Protein AF-0000000074722809 (afdb_homodimer)

Sequence (544 aa):
MSLKVGLVQIQPASEPPSVGKAQLVQHAADLISKAPQADIYVLPELAPTGYNAHVFNSLDEMSEDERLETAPCRQALSLVARERGAYICYGVPGQSQSGFCIRQVVLDPSGEVIASYDKIHLCDFGDCAETRHFTCGETLCTFDCKGFRVGLLICADIRYTELCRELAVGRGCEILLQPAAFARDVTYATWQSFVECRALENQVYWAAVNYAGPDFGGSMWCPPWVDGKHKITSRIGMEETVVVHEATKDELRSVKSSFQFMRCRKERGEYKMSLKVGLVQIQPASEPPSVGKAQLVQHAADLISKAPQADIYVLPELAPTGYNAHVFNSLDEMSEDERLETAPCRQALSLVARERGAYICYGVPGQSQSGFCIRQVVLDPSGEVIASYDKIHLCDFGDCAETRHFTCGETLCTFDCKGFRVGLLICADIRYTELCRELAVGRGCEILLQPAAFARDVTYATWQSFVECRALENQVYWAAVNYAGPDFGGSMWCPPWVDGKHKITSRIGMEETVVVHEATKDELRSVKSSFQFMRCRKERGEYK

Radius of gyration: 25.12 Å; Cα contacts (8 Å, |Δi|>4): 1347; chains: 2; bounding box: 46×77×52 Å

InterPro domains:
  IPR003010 Carbon-nitrogen hydrolase [PF00795] (4-226)
  IPR003010 Carbon-nitrogen hydrolase [PS50263] (3-249)
  IPR036526 Carbon-nitrogen hydrolase superfamily [G3DSA:3.60.110.10] (1-270)
  IPR036526 Carbon-nitrogen hydrolase superfamily [SSF56317] (3-263)

Nearest PDB structures (foldseek):
  5h8j-assembly2_I  TM=8.468E-01  e=2.882E-19  Medicago truncatula
  5kha-assembly1_A  TM=8.312E-01  e=1.422E-16  Acinetobacter baumannii
  5kha-assembly1_B  TM=8.285E-01  e=3.508E-16  Acinetobacter baumannii
  7sly-assembly1_A  TM=7.955E-01  e=2.235E-14  Homo sapiens
  4f4h-assembly1_A  TM=7.574E-01  e=6.221E-14  Burkholderia thailandensis E264

Structure (mmCIF, N/CA/C/O backbone):
data_AF-0000000074722809-model_v1
#
loop_
_entity.id
_entity.type
_entity.pdbx_description
1 polymer 'CN hydrolase domain-containing protein'
#
loop_
_atom_site.group_PDB
_atom_site.id
_atom_site.type_symbol
_atom_site.label_atom_id
_atom_site.label_alt_id
_atom_site.label_comp_id
_atom_site.label_asym_id
_atom_site.label_entity_id
_atom_site.label_seq_id
_atom_site.pdbx_PDB_ins_code
_atom_site.Cartn_x
_atom_site.Cartn_y
_atom_site.Cartn_z
_atom_site.occupancy
_atom_site.B_iso_or_equiv
_atom_site.auth_seq_id
_atom_site.auth_comp_id
_atom_site.auth_asym_id
_atom_site.auth_atom_id
_atom_site.pdbx_PDB_model_num
ATOM 1 N N . MET A 1 1 ? 24.547 -10.656 -10.586 1 91 1 MET A N 1
ATOM 2 C CA . MET A 1 1 ? 23.609 -11.781 -10.562 1 91 1 MET A CA 1
ATOM 3 C C . MET A 1 1 ? 22.203 -11.328 -10.938 1 91 1 MET A C 1
ATOM 5 O O . MET A 1 1 ? 21.719 -10.305 -10.438 1 91 1 MET A O 1
ATOM 9 N N . SER A 1 2 ? 21.641 -11.984 -11.883 1 97.06 2 SER A N 1
ATOM 10 C CA . SER A 1 2 ? 20.344 -11.602 -12.398 1 97.06 2 SER A CA 1
ATOM 11 C C . SER A 1 2 ? 19.422 -12.805 -12.523 1 97.06 2 SER A C 1
ATOM 13 O O . SER A 1 2 ? 19.875 -13.953 -12.539 1 97.06 2 SER A O 1
ATOM 15 N N . LEU A 1 3 ? 18.203 -12.594 -12.414 1 98.75 3 LEU A N 1
ATOM 16 C CA . LEU A 1 3 ? 17.156 -13.594 -12.578 1 98.75 3 LEU A CA 1
ATOM 17 C C . LEU A 1 3 ? 16.094 -13.117 -13.562 1 98.75 3 LEU A C 1
ATOM 19 O O . LEU A 1 3 ? 15.531 -12.023 -13.406 1 98.75 3 LEU A O 1
ATOM 23 N N . LYS A 1 4 ? 15.898 -13.922 -14.609 1 98.88 4 LYS A N 1
ATOM 24 C CA . LYS A 1 4 ? 14.836 -13.625 -15.57 1 98.88 4 LYS A CA 1
ATOM 25 C C . LYS A 1 4 ? 13.531 -14.305 -15.172 1 98.88 4 LYS A C 1
ATOM 27 O O . LYS A 1 4 ? 13.477 -15.531 -15.039 1 98.88 4 LYS A O 1
ATOM 32 N N . VAL A 1 5 ? 12.492 -13.492 -14.961 1 98.94 5 VAL A N 1
ATOM 33 C CA . VAL A 1 5 ? 11.195 -13.992 -14.523 1 98.94 5 VAL A CA 1
ATOM 34 C C . VAL A 1 5 ? 10.18 -13.852 -15.656 1 98.94 5 VAL A C 1
ATOM 36 O O . VAL A 1 5 ? 9.93 -12.75 -16.141 1 98.94 5 VAL A O 1
ATOM 39 N N . GLY A 1 6 ? 9.625 -14.969 -16.094 1 98.94 6 GLY A N 1
ATOM 40 C CA . GLY A 1 6 ? 8.578 -14.961 -17.094 1 98.94 6 GLY A CA 1
ATOM 41 C C . GLY A 1 6 ? 7.18 -14.953 -16.516 1 98.94 6 GLY A C 1
ATOM 42 O O . GLY A 1 6 ? 6.777 -15.906 -15.836 1 98.94 6 GLY A O 1
ATOM 43 N N . LEU A 1 7 ? 6.461 -13.875 -16.75 1 98.94 7 LEU A N 1
ATOM 44 C CA . LEU A 1 7 ? 5.051 -13.797 -16.391 1 98.94 7 LEU A CA 1
ATOM 45 C C . LEU A 1 7 ? 4.184 -14.461 -17.453 1 98.94 7 LEU A C 1
ATOM 47 O O . LEU A 1 7 ? 4.074 -13.953 -18.578 1 98.94 7 LEU A O 1
ATOM 51 N N . VAL A 1 8 ? 3.592 -15.602 -17.078 1 98.88 8 VAL A N 1
ATOM 52 C CA . VAL A 1 8 ? 2.756 -16.344 -18.031 1 98.88 8 VAL A CA 1
ATOM 53 C C . VAL A 1 8 ? 1.301 -15.906 -17.875 1 98.88 8 VAL A C 1
ATOM 55 O O . VAL A 1 8 ? 0.565 -16.438 -17.047 1 98.88 8 VAL A O 1
ATOM 58 N N . GLN A 1 9 ? 0.895 -14.953 -18.641 1 98.75 9 GLN A N 1
ATOM 59 C CA . GLN A 1 9 ? -0.509 -14.555 -18.688 1 98.75 9 GLN A CA 1
ATOM 60 C C . GLN A 1 9 ? -1.303 -15.445 -19.641 1 98.75 9 GLN A C 1
ATOM 62 O O . GLN A 1 9 ? -1.385 -15.164 -20.844 1 98.75 9 GLN A O 1
ATOM 67 N N . ILE A 1 10 ? -1.894 -16.484 -19.125 1 97.56 10 ILE A N 1
ATOM 68 C CA . ILE A 1 10 ? -2.512 -17.531 -19.922 1 97.56 10 ILE A CA 1
ATOM 69 C C . ILE A 1 10 ? -4.027 -17.344 -19.953 1 97.56 10 ILE A C 1
ATOM 71 O O . ILE A 1 10 ? -4.617 -16.891 -18.969 1 97.56 10 ILE A O 1
ATOM 75 N N . GLN A 1 11 ? -4.645 -17.703 -21 1 94.62 11 GLN A N 1
ATOM 76 C CA . GLN A 1 11 ? -6.102 -17.656 -21.109 1 94.62 11 GLN A CA 1
ATOM 77 C C . GLN A 1 11 ? -6.754 -18.641 -20.141 1 94.62 11 GLN A C 1
ATOM 79 O O . GLN A 1 11 ? -6.312 -19.797 -20.031 1 94.62 11 GLN A O 1
ATOM 84 N N . PRO A 1 12 ? -7.766 -18.109 -19.438 1 88.75 12 PRO A N 1
ATOM 85 C CA . PRO A 1 12 ? -8.492 -19.062 -18.594 1 88.75 12 PRO A CA 1
ATOM 86 C C . PRO A 1 12 ? -9.195 -20.141 -19.422 1 88.75 12 PRO A C 1
ATOM 88 O O . PRO A 1 12 ? -9.594 -19.891 -20.562 1 88.75 12 PRO A O 1
ATOM 91 N N . ALA A 1 13 ? -9.266 -21.203 -18.797 1 77.31 13 ALA A N 1
ATOM 92 C CA . ALA A 1 13 ? -10.008 -22.281 -19.469 1 77.31 13 ALA A CA 1
ATOM 93 C C . ALA A 1 13 ? -11.469 -21.891 -19.672 1 77.31 13 ALA A C 1
ATOM 95 O O . ALA A 1 13 ? -12.039 -21.141 -18.859 1 77.31 13 ALA A O 1
ATOM 96 N N . SER A 1 14 ? -12.016 -22.297 -20.797 1 69.19 14 SER A N 1
ATOM 97 C CA . SER A 1 14 ? -13.422 -22.047 -21.078 1 69.19 14 SER A CA 1
ATOM 98 C C . SER A 1 14 ? -14.328 -22.719 -20.062 1 69.19 14 SER A C 1
ATOM 100 O O . SER A 1 14 ? -13.945 -23.719 -19.453 1 69.19 14 SER A O 1
ATOM 102 N N . GLU A 1 15 ? -15.352 -22.062 -19.562 1 64.12 15 GLU A N 1
ATOM 103 C CA . GLU A 1 15 ? -16.391 -22.641 -18.703 1 64.12 15 GLU A CA 1
ATOM 104 C C . GLU A 1 15 ? -17.594 -23.078 -19.516 1 64.12 15 GLU A C 1
ATOM 106 O O . GLU A 1 15 ? -18.297 -22.25 -20.094 1 64.12 15 GLU A O 1
ATOM 111 N N . PRO A 1 16 ? -18 -24.391 -19.312 1 58.5 16 PRO A N 1
ATOM 112 C CA . PRO A 1 16 ? -17.312 -25.516 -18.672 1 58.5 16 PRO A CA 1
ATOM 113 C C . PRO A 1 16 ? -16.062 -25.953 -19.438 1 58.5 16 PRO A C 1
ATOM 115 O O . PRO A 1 16 ? -15.984 -25.766 -20.656 1 58.5 16 PRO A O 1
ATOM 118 N N . PRO A 1 17 ? -15.078 -26.438 -18.641 1 59.75 17 PRO A N 1
ATOM 119 C CA . PRO A 1 17 ? -13.953 -26.922 -19.438 1 59.75 17 PRO A CA 1
ATOM 120 C C . PRO A 1 17 ? -14.344 -28.031 -20.406 1 59.75 17 PRO A C 1
ATOM 122 O O . PRO A 1 17 ? -15.086 -28.938 -20.031 1 59.75 17 PRO A O 1
ATOM 125 N N . SER A 1 18 ? -14.438 -27.719 -21.625 1 58.78 18 SER A N 1
A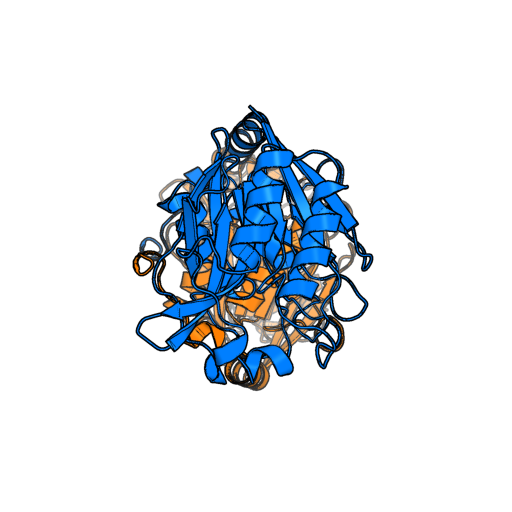TOM 126 C CA . SER A 1 18 ? -14.75 -28.75 -22.594 1 58.78 18 SER A CA 1
ATOM 127 C C . SER A 1 18 ? -13.672 -29.828 -22.625 1 58.78 18 SER A C 1
ATOM 129 O O . SER A 1 18 ? -13.828 -30.859 -23.297 1 58.78 18 SER A O 1
ATOM 131 N N . VAL A 1 19 ? -12.656 -29.578 -21.781 1 62.66 19 VAL A N 1
ATOM 132 C CA . VAL A 1 19 ? -11.523 -30.484 -21.859 1 62.66 19 VAL A CA 1
ATOM 133 C C . VAL A 1 19 ? -11.062 -30.859 -20.453 1 62.66 19 VAL A C 1
ATOM 135 O O . VAL A 1 19 ? -11.352 -30.156 -19.5 1 62.66 19 VAL A O 1
ATOM 138 N N . GLY A 1 20 ? -10.594 -32.094 -20.344 1 68.69 20 GLY A N 1
ATOM 139 C CA . GLY A 1 20 ? -10.055 -32.562 -19.094 1 68.69 20 GLY A CA 1
ATOM 140 C C . GLY A 1 20 ? -8.742 -31.922 -18.703 1 68.69 20 GLY A C 1
ATOM 141 O O . GLY A 1 20 ? -8.219 -31.094 -19.438 1 68.69 20 GLY A O 1
ATOM 142 N N . LYS A 1 21 ? -8.242 -32.125 -17.453 1 76.94 21 LYS A N 1
ATOM 143 C CA . LYS A 1 21 ?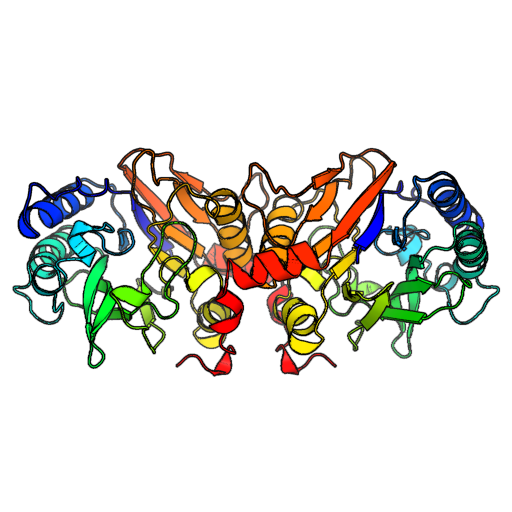 -7.02 -31.609 -16.859 1 76.94 21 LYS A CA 1
ATOM 144 C C . LYS A 1 21 ? -5.832 -31.766 -17.812 1 76.94 21 LYS A C 1
ATOM 146 O O . LYS A 1 21 ? -4.996 -30.875 -17.922 1 76.94 21 LYS A O 1
ATOM 151 N N . ALA A 1 22 ? -5.871 -32.812 -18.562 1 77.81 22 ALA A N 1
ATOM 152 C CA . ALA A 1 22 ? -4.742 -33.125 -19.438 1 77.81 22 ALA A CA 1
ATOM 153 C C . ALA A 1 22 ? -4.641 -32.125 -20.578 1 77.81 22 ALA A C 1
ATOM 155 O O . ALA A 1 22 ? -3.541 -31.703 -20.969 1 77.81 22 ALA A O 1
ATOM 156 N N . GLN A 1 23 ? -5.73 -31.719 -21.062 1 79.19 23 GLN A N 1
ATOM 157 C CA . GLN A 1 23 ? -5.723 -30.75 -22.156 1 79.19 23 GLN A CA 1
ATOM 158 C C . GLN A 1 23 ? -5.398 -29.344 -21.641 1 79.19 23 GLN A C 1
ATOM 160 O O . GLN A 1 23 ? -4.723 -28.578 -22.328 1 79.19 23 GLN A O 1
ATOM 165 N N . LEU A 1 24 ? -5.867 -29.109 -20.5 1 81.88 24 LEU A N 1
ATOM 166 C CA . LEU A 1 24 ? -5.613 -27.797 -19.938 1 81.88 24 LEU A CA 1
ATOM 167 C C . LEU A 1 24 ? -4.117 -27.578 -19.703 1 81.88 24 LEU A C 1
ATOM 169 O O . LEU A 1 24 ? -3.586 -26.516 -20 1 81.88 24 LEU A O 1
ATOM 173 N N . VAL A 1 25 ? -3.486 -28.594 -19.281 1 92.12 25 VAL A N 1
ATOM 174 C CA . VAL A 1 25 ? -2.072 -28.469 -18.953 1 92.12 25 VAL A CA 1
ATOM 175 C C . VAL A 1 25 ? -1.244 -28.391 -20.234 1 92.12 25 VAL A C 1
ATOM 177 O O . VAL A 1 25 ? -0.184 -27.75 -20.25 1 92.12 25 VAL A O 1
ATOM 180 N N . GLN A 1 26 ? -1.736 -28.984 -21.297 1 92.81 26 GLN A N 1
ATOM 181 C CA . GLN A 1 26 ? -0.985 -28.969 -22.547 1 92.81 26 GLN A CA 1
ATOM 182 C C . GLN A 1 26 ? -0.869 -27.562 -23.109 1 92.81 26 GLN A C 1
ATOM 184 O O . GLN A 1 26 ? 0.163 -27.203 -23.672 1 92.81 26 GLN A O 1
ATOM 189 N N . HIS A 1 27 ? -1.914 -26.859 -22.969 1 92.94 27 HIS A N 1
ATOM 190 C CA . HIS A 1 27 ? -1.878 -25.469 -23.422 1 92.94 27 HIS A CA 1
ATOM 191 C C . HIS A 1 27 ? -0.799 -24.688 -22.703 1 92.94 27 HIS A C 1
ATOM 193 O O . HIS A 1 27 ? -0.027 -23.953 -23.328 1 92.94 27 HIS A O 1
ATOM 199 N N . ALA A 1 28 ? -0.738 -24.812 -21.391 1 96.06 28 ALA A N 1
ATOM 200 C CA . ALA A 1 28 ? 0.279 -24.141 -20.578 1 96.06 28 ALA A CA 1
ATOM 201 C C . ALA A 1 28 ? 1.681 -24.594 -20.984 1 96.06 28 ALA A C 1
ATOM 203 O O . ALA A 1 28 ? 2.592 -23.766 -21.125 1 96.06 28 ALA A O 1
ATOM 204 N N . ALA A 1 29 ? 1.808 -25.859 -21.141 1 97.44 29 ALA A N 1
ATOM 205 C CA . ALA A 1 29 ? 3.094 -26.438 -21.547 1 97.44 29 ALA A CA 1
ATOM 206 C C . ALA A 1 29 ? 3.564 -25.844 -22.875 1 97.44 29 ALA A C 1
ATOM 208 O O . ALA A 1 29 ? 4.723 -25.438 -23 1 97.44 29 ALA A O 1
ATOM 209 N N . ASP A 1 30 ? 2.66 -25.781 -23.812 1 96.5 30 ASP A N 1
ATOM 210 C CA . ASP A 1 30 ? 2.984 -25.25 -25.141 1 96.5 30 ASP A CA 1
ATOM 211 C C . ASP A 1 30 ? 3.379 -23.766 -25.062 1 96.5 30 ASP A C 1
ATOM 213 O O . ASP A 1 30 ? 4.332 -23.344 -25.719 1 96.5 30 ASP A O 1
ATOM 217 N N . LEU A 1 31 ? 2.648 -23.047 -24.297 1 96.69 31 LEU A N 1
ATOM 218 C CA . LEU A 1 31 ? 2.906 -21.625 -24.156 1 96.69 31 LEU A CA 1
ATOM 219 C C . LEU A 1 31 ? 4.297 -21.375 -23.578 1 96.69 31 LEU A C 1
ATOM 221 O O . LEU A 1 31 ? 5.027 -20.516 -24.062 1 96.69 31 LEU A O 1
ATOM 225 N N . ILE A 1 32 ? 4.68 -22.109 -22.547 1 98.56 32 ILE A N 1
ATOM 226 C CA . ILE A 1 32 ? 5.977 -21.922 -21.906 1 98.56 32 ILE A CA 1
ATOM 227 C C . ILE A 1 32 ? 7.09 -22.406 -22.844 1 98.56 32 ILE A C 1
ATOM 229 O O . ILE A 1 32 ? 8.141 -21.766 -22.922 1 98.56 32 ILE A O 1
ATOM 233 N N . SER A 1 33 ? 6.84 -23.5 -23.5 1 98.44 33 SER A N 1
ATOM 234 C CA . SER A 1 33 ? 7.844 -24.062 -24.406 1 98.44 33 SER A CA 1
ATOM 235 C C . SER A 1 33 ? 8.219 -23.078 -25.5 1 98.44 33 SER A C 1
ATOM 237 O O . SER A 1 33 ? 9.359 -23.078 -25.969 1 98.44 33 SER A O 1
ATOM 239 N N . LYS A 1 34 ? 7.305 -22.219 -25.906 1 97.94 34 LYS A N 1
ATOM 240 C CA . LYS A 1 34 ? 7.527 -21.297 -27.016 1 97.94 34 LYS A CA 1
ATOM 241 C C . LYS A 1 34 ? 7.879 -19.891 -26.516 1 97.94 34 LYS A C 1
ATOM 243 O O . LYS A 1 34 ? 8.141 -18.984 -27.312 1 97.94 34 LYS A O 1
ATOM 248 N N . ALA A 1 35 ? 7.848 -19.734 -25.234 1 98.56 35 ALA A N 1
ATOM 249 C CA . ALA A 1 35 ? 8.047 -18.422 -24.641 1 98.56 35 ALA A CA 1
ATOM 250 C C . ALA A 1 35 ? 9.508 -18 -24.719 1 98.56 35 ALA A C 1
ATOM 252 O O . ALA A 1 35 ? 10.398 -18.828 -24.938 1 98.56 35 ALA A O 1
ATOM 253 N N . PRO A 1 36 ? 9.781 -16.625 -24.641 1 98.62 36 PRO A N 1
ATOM 254 C CA . PRO A 1 36 ? 11.172 -16.203 -24.453 1 98.62 36 PRO A CA 1
ATOM 255 C C . PRO A 1 36 ? 11.836 -16.859 -23.25 1 98.62 36 PRO A C 1
ATOM 257 O O . PRO A 1 36 ? 11.164 -17.172 -22.266 1 98.62 36 PRO A O 1
ATOM 260 N N . GLN A 1 37 ? 13.094 -17.078 -23.328 1 98.62 37 GLN A N 1
ATOM 261 C CA . GLN A 1 37 ? 13.82 -17.781 -22.281 1 98.62 37 GLN A CA 1
ATOM 262 C C . GLN A 1 37 ? 13.758 -17.031 -20.953 1 98.62 37 GLN A C 1
ATOM 264 O O . GLN A 1 37 ? 13.969 -15.812 -20.922 1 98.62 37 GLN A O 1
ATOM 269 N N . ALA A 1 38 ? 13.492 -17.688 -19.906 1 98.81 38 ALA A N 1
ATOM 270 C CA . ALA A 1 38 ? 13.484 -17.188 -18.531 1 98.81 38 ALA A CA 1
ATOM 271 C C . ALA A 1 38 ? 14.055 -18.219 -17.578 1 98.81 38 ALA A C 1
ATOM 273 O O . ALA A 1 38 ? 14.258 -19.375 -17.938 1 98.81 38 ALA A O 1
ATOM 274 N N . ASP A 1 39 ? 14.406 -17.734 -16.422 1 98.88 39 ASP A N 1
ATOM 275 C CA . ASP A 1 39 ? 14.891 -18.641 -15.391 1 98.88 39 ASP A CA 1
ATOM 276 C C . ASP A 1 39 ? 13.734 -19.281 -14.625 1 98.88 39 ASP A C 1
ATOM 278 O O . ASP A 1 39 ? 13.859 -20.391 -14.109 1 98.88 39 ASP A O 1
ATOM 282 N N . ILE A 1 40 ? 12.648 -18.594 -14.547 1 98.94 40 ILE A N 1
ATOM 283 C CA . ILE A 1 40 ? 11.438 -19.109 -13.914 1 98.94 40 ILE A CA 1
ATOM 284 C C . ILE A 1 40 ? 10.211 -18.578 -14.648 1 98.94 40 ILE A C 1
ATOM 286 O O . ILE A 1 40 ? 10.164 -17.406 -15.039 1 98.94 40 ILE A O 1
ATOM 290 N N . TYR A 1 41 ? 9.258 -19.453 -14.914 1 98.94 41 TYR A N 1
ATOM 291 C CA . TYR A 1 41 ? 7.949 -19.094 -15.445 1 98.94 41 TYR A CA 1
ATOM 292 C C . TYR A 1 41 ? 6.875 -19.203 -14.375 1 98.94 41 TYR A C 1
ATOM 294 O O . TYR A 1 41 ? 6.797 -20.219 -13.672 1 98.94 41 TYR A O 1
ATOM 302 N N . VAL A 1 42 ? 6.082 -18.188 -14.227 1 98.94 42 VAL A N 1
ATOM 303 C CA . VAL A 1 42 ? 5.066 -18.141 -13.18 1 98.94 42 VAL A CA 1
ATOM 304 C C . VAL A 1 42 ? 3.676 -18.094 -13.805 1 98.94 42 VAL A C 1
ATOM 306 O O . VAL A 1 42 ? 3.381 -17.234 -14.625 1 98.94 42 VAL A O 1
ATOM 309 N N . LEU A 1 43 ? 2.871 -19.047 -13.469 1 98.88 43 LEU A N 1
ATOM 310 C CA . LEU A 1 43 ? 1.489 -19.109 -13.938 1 98.88 43 LEU A CA 1
ATOM 311 C C . LEU A 1 43 ? 0.539 -18.531 -12.898 1 98.88 43 LEU A C 1
ATOM 313 O O . LEU A 1 43 ? 0.889 -18.422 -11.719 1 98.88 43 LEU A O 1
ATOM 317 N N . PRO A 1 44 ? -0.687 -18.172 -13.312 1 98.69 44 PRO A N 1
ATOM 318 C CA . PRO A 1 44 ? -1.68 -17.594 -12.398 1 98.69 44 PRO A CA 1
ATOM 319 C C . PRO A 1 44 ? -2.188 -18.609 -11.367 1 98.69 44 PRO A C 1
ATOM 321 O O . PRO A 1 44 ? -1.827 -19.781 -11.422 1 98.69 44 PRO A O 1
ATOM 324 N N . GLU A 1 45 ? -2.98 -18.078 -10.43 1 98.44 45 GLU A N 1
ATOM 325 C CA . GLU A 1 45 ? -3.674 -18.875 -9.422 1 98.44 45 GLU A CA 1
ATOM 326 C C . GLU A 1 45 ? -4.488 -20 -10.062 1 98.44 45 GLU A C 1
ATOM 328 O O . GLU A 1 45 ? -5.309 -19.75 -10.945 1 98.44 45 GLU A O 1
ATOM 333 N N . LEU A 1 46 ? -4.191 -21.203 -9.68 1 97 46 LEU A N 1
ATOM 334 C CA . LEU A 1 46 ? -4.875 -22.422 -10.117 1 97 46 LEU A CA 1
ATOM 335 C C . LEU A 1 46 ? -4.688 -22.641 -11.617 1 97 46 LEU A C 1
ATOM 337 O O . LEU A 1 46 ? -5.457 -23.375 -12.242 1 97 46 LEU A O 1
ATOM 341 N N . ALA A 1 47 ? -3.789 -22 -12.211 1 96.06 47 ALA A N 1
ATOM 342 C CA . ALA A 1 47 ? -3.391 -22.328 -13.578 1 96.06 47 ALA A CA 1
ATOM 343 C C . ALA A 1 47 ? -2.334 -23.422 -13.594 1 96.06 47 ALA A C 1
ATOM 345 O O . ALA A 1 47 ? -1.324 -23.328 -12.891 1 96.06 47 ALA A O 1
ATOM 346 N N . PRO A 1 48 ? -2.602 -24.531 -14.367 1 93 48 PRO A N 1
ATOM 347 C CA . PRO A 1 48 ? -3.375 -24.562 -15.609 1 93 48 PRO A CA 1
ATOM 348 C C . PRO A 1 48 ? -4.789 -25.094 -15.422 1 93 48 PRO A C 1
ATOM 350 O O . PRO A 1 48 ? -5.566 -25.156 -16.375 1 93 48 PRO A O 1
ATOM 353 N N . THR A 1 49 ? -5.207 -25.484 -14.242 1 89.19 49 THR A N 1
ATOM 354 C CA . THR A 1 49 ? -6.52 -26.094 -14.062 1 89.19 49 THR A CA 1
ATOM 355 C C . THR A 1 49 ? -7.629 -25.062 -14.297 1 89.19 49 THR A C 1
ATOM 357 O O . THR A 1 49 ? -8.609 -25.359 -14.977 1 89.19 49 THR A O 1
ATOM 360 N N . GLY A 1 50 ? -7.383 -23.891 -13.727 1 90.62 50 GLY A N 1
ATOM 361 C CA . GLY A 1 50 ? -8.352 -22.828 -13.961 1 90.62 50 GLY A CA 1
ATOM 362 C C . GLY A 1 50 ? -9.047 -22.359 -12.688 1 90.62 50 GLY A C 1
ATOM 363 O O . GLY A 1 50 ? -9.281 -23.156 -11.781 1 90.62 50 GLY A O 1
ATOM 364 N N . TYR A 1 51 ? -9.492 -21.172 -12.672 1 91.94 51 TYR A N 1
ATOM 365 C CA . TYR A 1 51 ? -10.242 -20.547 -11.594 1 91.94 51 TYR A CA 1
ATOM 366 C C . TYR A 1 51 ? -11.68 -20.25 -12.016 1 91.94 51 TYR A C 1
ATOM 368 O O . TYR A 1 51 ? -11.992 -19.141 -12.453 1 91.94 51 TYR A O 1
ATOM 376 N N . ASN A 1 52 ? -12.484 -21.203 -11.805 1 88.5 52 ASN A N 1
ATOM 377 C CA . ASN A 1 52 ? -13.883 -21.062 -12.211 1 88.5 52 ASN A CA 1
ATOM 378 C C . ASN A 1 52 ? -14.789 -22.031 -11.461 1 88.5 52 ASN A C 1
ATOM 380 O O . ASN A 1 52 ? -14.305 -22.891 -10.727 1 88.5 52 ASN A O 1
ATOM 384 N N . ALA A 1 53 ? -16.062 -21.844 -11.711 1 87.62 53 ALA A N 1
ATOM 385 C CA . ALA A 1 53 ? -17.078 -22.594 -10.969 1 87.62 53 ALA A CA 1
ATOM 386 C C . ALA A 1 53 ? -16.938 -24.094 -11.227 1 87.62 53 ALA A C 1
ATOM 388 O O . ALA A 1 53 ? -17.172 -24.906 -10.328 1 87.62 53 ALA A O 1
ATOM 389 N N . HIS A 1 54 ? -16.641 -24.422 -12.453 1 86.62 54 HIS A N 1
ATOM 390 C CA . HIS A 1 54 ? -16.5 -25.828 -12.781 1 86.62 54 HIS A CA 1
ATOM 391 C C . HIS A 1 54 ? -15.406 -26.484 -11.953 1 86.62 54 HIS A C 1
ATOM 393 O O . HIS A 1 54 ? -15.617 -27.562 -11.375 1 86.62 54 HIS A O 1
ATOM 399 N N . VAL A 1 55 ? -14.258 -25.875 -11.914 1 89.56 55 VAL A N 1
ATOM 400 C CA . VAL A 1 55 ? -13.141 -26.406 -11.148 1 89.56 55 VAL A CA 1
ATOM 401 C C . VAL A 1 55 ? -13.516 -26.469 -9.664 1 89.56 55 VAL A C 1
ATOM 403 O O . VAL A 1 55 ? -13.297 -27.5 -9.016 1 89.56 55 VAL A O 1
ATOM 406 N N . PHE A 1 56 ? -14.164 -25.469 -9.141 1 92.06 56 PHE A N 1
ATOM 407 C CA . PHE A 1 56 ? -14.523 -25.406 -7.727 1 92.06 56 PHE A CA 1
ATOM 408 C C . PHE A 1 56 ? -15.523 -26.5 -7.371 1 92.06 56 PHE A C 1
ATOM 410 O O . PHE A 1 56 ? -15.492 -27.031 -6.266 1 92.06 56 PHE A O 1
ATOM 417 N N . ASN A 1 57 ? -16.359 -26.781 -8.336 1 91.5 57 ASN A N 1
ATOM 418 C CA . ASN A 1 57 ? -17.406 -27.766 -8.078 1 91.5 57 ASN A CA 1
ATOM 419 C C . ASN A 1 57 ? -16.906 -29.188 -8.344 1 91.5 57 ASN A C 1
ATOM 421 O O . ASN A 1 57 ? -17.609 -30.156 -8.055 1 91.5 57 ASN A O 1
ATOM 425 N N . SER A 1 58 ? -15.727 -29.359 -8.875 1 91.56 58 SER A N 1
ATOM 426 C CA . SER A 1 58 ? -15.211 -30.672 -9.234 1 91.56 58 SER A CA 1
ATOM 427 C C . SER A 1 58 ? -13.812 -30.891 -8.656 1 91.56 58 SER A C 1
ATOM 429 O O . SER A 1 58 ? -12.922 -31.391 -9.352 1 91.56 58 SER A O 1
ATOM 431 N N . LEU A 1 59 ? -13.617 -30.547 -7.504 1 93.94 59 LEU A N 1
ATOM 432 C CA . LEU A 1 59 ? -12.297 -30.547 -6.891 1 93.94 59 LEU A CA 1
ATOM 433 C C . LEU A 1 59 ? -11.773 -31.969 -6.738 1 93.94 59 LEU A C 1
ATOM 435 O O . LEU A 1 59 ? -10.562 -32.188 -6.824 1 93.94 59 LEU A O 1
ATOM 439 N N . ASP A 1 60 ? -12.656 -32.906 -6.543 1 92.31 60 ASP A N 1
ATOM 440 C CA . ASP A 1 60 ? -12.242 -34.312 -6.453 1 92.31 60 ASP A CA 1
ATOM 441 C C . ASP A 1 60 ? -11.508 -34.75 -7.723 1 92.31 60 ASP A C 1
ATOM 443 O O . ASP A 1 60 ? -10.539 -35.5 -7.656 1 92.31 60 ASP A O 1
ATOM 447 N N . GLU A 1 61 ? -11.969 -34.219 -8.797 1 89.69 61 GLU A N 1
ATOM 448 C CA . GLU A 1 61 ? -11.391 -34.562 -10.094 1 89.69 61 GLU A CA 1
ATOM 449 C C . GLU A 1 61 ? -10.227 -33.656 -10.453 1 89.69 61 GLU A C 1
ATOM 451 O O . GLU A 1 61 ? -9.281 -34.062 -11.117 1 89.69 61 GLU A O 1
ATOM 456 N N . MET A 1 62 ? -10.32 -32.406 -10.023 1 91.12 62 MET A N 1
ATOM 457 C CA . MET A 1 62 ? -9.414 -31.406 -10.531 1 91.12 62 MET A CA 1
ATOM 458 C C . MET A 1 62 ? -8.203 -31.25 -9.625 1 91.12 62 MET A C 1
ATOM 460 O O . MET A 1 62 ? -7.188 -30.672 -10.023 1 91.12 62 MET A O 1
ATOM 464 N N . SER A 1 63 ? -8.297 -31.75 -8.414 1 94.12 63 SER A N 1
ATOM 465 C CA . SER A 1 63 ? -7.164 -31.656 -7.5 1 94.12 63 SER A CA 1
ATOM 466 C C . SER A 1 63 ? -6.016 -32.562 -7.949 1 94.12 63 SER A C 1
ATOM 468 O O . SER A 1 63 ? -6.219 -33.5 -8.711 1 94.12 63 SER A O 1
ATOM 470 N N . GLU A 1 64 ? -4.867 -32.125 -7.527 1 92.88 64 GLU A N 1
ATOM 471 C CA . GLU A 1 64 ? -3.674 -32.875 -7.883 1 92.88 64 GLU A CA 1
ATOM 472 C C . GLU A 1 64 ? -2.725 -33 -6.695 1 92.88 64 GLU A C 1
ATOM 474 O O . GLU A 1 64 ? -2.572 -32.062 -5.914 1 92.88 64 GLU A O 1
ATOM 479 N N . ASP A 1 65 ? -2.113 -34.188 -6.562 1 93.56 65 ASP A N 1
ATOM 480 C CA . ASP A 1 65 ? -0.992 -34.406 -5.652 1 93.56 65 ASP A CA 1
ATOM 481 C C . ASP A 1 65 ? 0.341 -34.25 -6.387 1 93.56 65 ASP A C 1
ATOM 483 O O . ASP A 1 65 ? 0.812 -35.219 -7.016 1 93.56 65 ASP A O 1
ATOM 487 N N . GLU A 1 66 ? 0.983 -33.125 -6.246 1 90.5 66 GLU A N 1
ATOM 488 C CA . GLU A 1 66 ? 2.188 -32.781 -6.992 1 90.5 66 GLU A CA 1
ATOM 489 C C . GLU A 1 66 ? 3.342 -33.719 -6.648 1 90.5 66 GLU A C 1
ATOM 491 O O . GLU A 1 66 ? 4.348 -33.75 -7.359 1 90.5 66 GLU A O 1
ATOM 496 N N . ARG A 1 67 ? 3.248 -34.531 -5.555 1 91.94 67 ARG A N 1
ATOM 497 C CA . ARG A 1 67 ? 4.277 -35.5 -5.18 1 91.94 67 ARG A CA 1
ATOM 498 C C . ARG A 1 67 ? 4.281 -36.688 -6.125 1 91.94 67 ARG A C 1
ATOM 500 O O . ARG A 1 67 ? 5.27 -37.438 -6.211 1 91.94 67 ARG A O 1
ATOM 507 N N . LEU A 1 68 ? 3.115 -36.844 -6.746 1 92.69 68 LEU A N 1
ATOM 508 C CA . LEU A 1 68 ? 2.998 -37.906 -7.727 1 92.69 68 LEU A CA 1
ATOM 509 C C . LEU A 1 68 ? 3.502 -37.438 -9.094 1 92.69 68 LEU A C 1
ATOM 511 O O . LEU A 1 68 ? 2.885 -36.594 -9.734 1 92.69 68 LEU A O 1
ATOM 515 N N . GLU A 1 69 ? 4.477 -38.062 -9.562 1 92.75 69 GLU A N 1
ATOM 516 C CA . GLU A 1 69 ? 5.121 -37.656 -10.812 1 92.75 69 GLU A CA 1
ATOM 517 C C . GLU A 1 69 ? 4.184 -37.875 -12 1 92.75 69 GLU A C 1
ATOM 519 O O . GLU A 1 69 ? 4.34 -37.219 -13.031 1 92.75 69 GLU A O 1
ATOM 524 N N . THR A 1 70 ? 3.213 -38.719 -11.758 1 91 70 THR A N 1
ATOM 525 C CA . THR A 1 70 ? 2.305 -39.062 -12.852 1 91 70 THR A CA 1
ATOM 526 C C . THR A 1 70 ? 1.115 -38.094 -12.875 1 91 70 THR A C 1
ATOM 528 O O . THR A 1 70 ? 0.274 -38.188 -13.773 1 91 70 THR A O 1
ATOM 531 N N . ALA A 1 71 ? 1.021 -37.312 -11.867 1 92.5 71 ALA A N 1
ATOM 532 C CA . ALA A 1 71 ? -0.04 -36.312 -11.914 1 92.5 71 ALA A CA 1
ATOM 533 C C . ALA A 1 71 ? 0.053 -35.469 -13.18 1 92.5 71 ALA A C 1
ATOM 535 O O . ALA A 1 71 ? 1.14 -35.031 -13.562 1 92.5 71 ALA A O 1
ATOM 536 N N . PRO A 1 72 ? -1.05 -35.188 -13.875 1 93.25 72 PRO A N 1
ATOM 537 C CA . PRO A 1 72 ? -1.03 -34.625 -15.227 1 93.25 72 PRO A CA 1
ATOM 538 C C . PRO A 1 72 ? -0.275 -33.312 -15.305 1 93.25 72 PRO A C 1
ATOM 540 O O . PRO A 1 72 ? 0.588 -33.125 -16.172 1 93.25 72 PRO A O 1
ATOM 543 N N . CYS A 1 73 ? -0.601 -32.375 -14.422 1 94.88 73 CYS A N 1
ATOM 544 C CA . CYS A 1 73 ? 0.072 -31.094 -14.469 1 94.88 73 CYS A CA 1
ATOM 545 C C . CYS A 1 73 ? 1.556 -31.234 -14.148 1 94.88 73 CYS A C 1
ATOM 547 O O . CYS A 1 73 ? 2.404 -30.688 -14.859 1 94.88 73 CYS A O 1
ATOM 549 N N . ARG A 1 74 ? 1.87 -32.031 -13.125 1 95.81 74 ARG A N 1
ATOM 550 C CA . ARG A 1 74 ? 3.254 -32.281 -12.742 1 95.81 74 ARG A CA 1
ATOM 551 C C . ARG A 1 74 ? 4.035 -32.906 -13.891 1 95.81 74 ARG A C 1
ATOM 553 O O . ARG A 1 74 ? 5.137 -32.438 -14.219 1 95.81 74 ARG A O 1
ATOM 560 N N . GLN A 1 75 ? 3.498 -33.844 -14.414 1 96.25 75 GLN A N 1
ATOM 561 C CA . GLN A 1 75 ? 4.172 -34.594 -15.469 1 96.25 75 GLN A CA 1
ATOM 562 C C . GLN A 1 75 ? 4.469 -33.719 -16.672 1 96.25 75 GLN A C 1
ATOM 564 O O . GLN A 1 75 ? 5.613 -33.625 -17.125 1 96.25 75 GLN A O 1
ATOM 569 N N . ALA A 1 76 ? 3.467 -33.031 -17.141 1 96.75 76 ALA A N 1
ATOM 570 C CA . ALA A 1 76 ? 3.609 -32.219 -18.344 1 96.75 76 ALA A CA 1
ATOM 571 C C . ALA A 1 76 ? 4.574 -31.062 -18.109 1 96.75 76 ALA A C 1
ATOM 573 O O . ALA A 1 76 ? 5.441 -30.781 -18.938 1 96.75 76 ALA A O 1
ATOM 574 N N . LEU A 1 77 ? 4.449 -30.422 -16.984 1 98.06 77 LEU A N 1
ATOM 575 C CA . LEU A 1 77 ? 5.234 -29.219 -16.734 1 98.06 77 LEU A CA 1
ATOM 576 C C . LEU A 1 77 ? 6.656 -29.578 -16.297 1 98.06 77 LEU A C 1
ATOM 578 O O . LEU A 1 77 ? 7.586 -28.797 -16.516 1 98.06 77 LEU A O 1
ATOM 582 N N . SER A 1 78 ? 6.852 -30.734 -15.703 1 98.31 78 SER A N 1
ATOM 583 C CA . SER A 1 78 ? 8.203 -31.219 -15.438 1 98.31 78 SER A CA 1
ATOM 584 C C . SER A 1 78 ? 8.992 -31.391 -16.734 1 98.31 78 SER A C 1
ATOM 586 O O . SER A 1 78 ? 10.188 -31.078 -16.781 1 98.31 78 SER A O 1
ATOM 588 N N . LEU A 1 79 ? 8.312 -31.922 -17.703 1 98.19 79 LEU A N 1
ATOM 589 C CA . LEU A 1 79 ? 8.961 -32.094 -19 1 98.19 79 LEU A CA 1
ATOM 590 C C . LEU A 1 79 ? 9.391 -30.75 -19.578 1 98.19 79 LEU A C 1
ATOM 592 O O . LEU A 1 79 ? 10.508 -30.609 -20.078 1 98.19 79 LEU A O 1
ATOM 596 N N . VAL A 1 80 ? 8.555 -29.797 -19.484 1 98.5 80 VAL A N 1
ATOM 597 C CA . VAL A 1 80 ? 8.852 -28.453 -20 1 98.5 80 VAL A CA 1
ATOM 598 C C . VAL A 1 80 ? 9.992 -27.844 -19.203 1 98.5 80 VAL A C 1
ATOM 600 O O . VAL A 1 80 ? 10.875 -27.188 -19.766 1 98.5 80 VAL A O 1
ATOM 603 N N . ALA A 1 81 ? 9.945 -28.016 -17.844 1 98.75 81 ALA A N 1
ATOM 604 C CA . ALA A 1 81 ? 11 -27.5 -16.984 1 98.75 81 ALA A CA 1
ATOM 605 C C . ALA A 1 81 ? 12.367 -28.016 -17.406 1 98.75 81 ALA A C 1
ATOM 607 O O . ALA A 1 81 ? 13.328 -27.25 -17.5 1 98.75 81 ALA A O 1
ATOM 608 N N . ARG A 1 82 ? 12.422 -29.297 -17.688 1 98.62 82 ARG A N 1
ATOM 609 C CA . ARG A 1 82 ? 13.664 -29.938 -18.125 1 98.62 82 ARG A CA 1
ATOM 610 C C . ARG A 1 82 ? 14.109 -29.406 -19.484 1 98.62 82 ARG A C 1
ATOM 612 O O . ARG A 1 82 ? 15.281 -29.094 -19.672 1 98.62 82 ARG A O 1
ATOM 619 N N . GLU A 1 83 ? 13.203 -29.344 -20.344 1 98.38 83 GLU A N 1
ATOM 620 C CA . GLU A 1 83 ? 13.5 -28.906 -21.703 1 98.38 83 GLU A CA 1
ATOM 621 C C . GLU A 1 83 ? 14.023 -27.469 -21.719 1 98.38 83 GLU A C 1
ATOM 623 O O . GLU A 1 83 ? 14.953 -27.156 -22.469 1 98.38 83 GLU A O 1
ATOM 628 N N . ARG A 1 84 ? 13.453 -26.578 -20.891 1 98.56 84 ARG A N 1
ATOM 629 C CA . ARG A 1 84 ? 13.773 -25.156 -20.906 1 98.56 84 ARG A CA 1
ATOM 630 C C . ARG A 1 84 ? 14.898 -24.844 -19.922 1 98.56 84 ARG A C 1
ATOM 632 O O . ARG A 1 84 ? 15.469 -23.75 -19.953 1 98.56 84 ARG A O 1
ATOM 639 N N . GLY A 1 85 ? 15.203 -25.844 -19.078 1 98.69 85 GLY A N 1
ATOM 640 C CA . GLY A 1 85 ? 16.141 -25.562 -18.016 1 98.69 85 GLY A CA 1
ATOM 641 C C . GLY A 1 85 ? 15.688 -24.438 -17.094 1 98.69 85 GLY A C 1
ATOM 642 O O . GLY A 1 85 ? 16.453 -23.531 -16.781 1 98.69 85 GLY A O 1
ATOM 643 N N . ALA A 1 86 ? 14.453 -24.438 -16.766 1 98.81 86 ALA A N 1
ATOM 644 C CA . ALA A 1 86 ? 13.852 -23.328 -16.031 1 98.81 86 ALA A CA 1
ATOM 645 C C . ALA A 1 86 ? 12.977 -23.828 -14.883 1 98.81 86 ALA A C 1
ATOM 647 O O . ALA A 1 86 ? 12.531 -24.984 -14.898 1 98.81 86 ALA A O 1
ATOM 648 N N . TYR A 1 87 ? 12.797 -22.984 -13.883 1 98.94 87 TYR A N 1
ATOM 649 C CA . TYR A 1 87 ? 11.789 -23.219 -12.859 1 98.94 87 TYR A CA 1
ATOM 650 C C . TYR A 1 87 ? 10.391 -22.938 -13.398 1 98.94 87 TYR A C 1
ATOM 652 O O . TYR A 1 87 ? 10.219 -22.109 -14.297 1 98.94 87 TYR A O 1
ATOM 660 N N . ILE A 1 88 ? 9.43 -23.656 -12.891 1 98.88 88 ILE A N 1
ATOM 661 C CA . ILE A 1 88 ? 8.039 -23.391 -13.234 1 98.88 88 ILE A CA 1
ATOM 662 C C . ILE A 1 88 ? 7.199 -23.312 -11.961 1 98.88 88 ILE A C 1
ATOM 664 O O . ILE A 1 88 ? 7.25 -24.203 -11.117 1 98.88 88 ILE A O 1
ATOM 668 N N . CYS A 1 89 ? 6.527 -22.219 -11.75 1 98.94 89 CYS A N 1
ATOM 669 C CA . CYS A 1 89 ? 5.566 -22.016 -10.672 1 98.94 89 CYS A CA 1
ATOM 670 C C . CYS A 1 89 ? 4.137 -22.109 -11.195 1 98.94 89 CYS A C 1
ATOM 672 O O . CYS A 1 89 ? 3.686 -21.234 -11.938 1 98.94 89 CYS A O 1
ATOM 674 N N . TYR A 1 90 ? 3.416 -23.141 -10.828 1 98.56 90 TYR A N 1
ATOM 675 C CA . TYR A 1 90 ? 2.07 -23.359 -11.352 1 98.56 90 TYR A CA 1
ATOM 676 C C . TYR A 1 90 ? 1.085 -23.625 -10.219 1 98.56 90 TYR A C 1
ATOM 678 O O . TYR A 1 90 ? 1.489 -23.859 -9.078 1 98.56 90 TYR A O 1
ATOM 686 N N . GLY A 1 91 ? -0.189 -23.484 -10.539 1 97.81 91 GLY A N 1
ATOM 687 C CA . GLY A 1 91 ? -1.224 -23.625 -9.531 1 97.81 91 GLY A CA 1
ATOM 688 C C . GLY A 1 91 ? -2.16 -24.781 -9.797 1 97.81 91 GLY A C 1
ATOM 689 O O . GLY A 1 91 ? -2.48 -25.078 -10.953 1 97.81 91 GLY A O 1
ATOM 690 N N . VAL A 1 92 ? -2.621 -25.469 -8.727 1 96.06 92 VAL A N 1
ATOM 691 C CA . VAL A 1 92 ? -3.602 -26.547 -8.789 1 96.06 92 VAL A CA 1
ATOM 692 C C . VAL A 1 92 ? -4.414 -26.578 -7.492 1 96.06 92 VAL A C 1
ATOM 694 O O . VAL A 1 92 ? -3.949 -26.109 -6.449 1 96.06 92 VAL A O 1
ATOM 697 N N . PRO A 1 93 ? -5.684 -27.062 -7.637 1 96.81 93 PRO A N 1
ATOM 698 C CA . PRO A 1 93 ? -6.277 -27.484 -6.363 1 96.81 93 PRO A CA 1
ATOM 699 C C . PRO A 1 93 ? -5.492 -28.594 -5.68 1 96.81 93 PRO A C 1
ATOM 701 O O . PRO A 1 93 ? -5.234 -29.641 -6.289 1 96.81 93 PRO A O 1
ATOM 704 N N . GLY A 1 94 ? -5.035 -28.281 -4.473 1 97.12 94 GLY A N 1
ATOM 705 C CA . GLY A 1 94 ? -4.32 -29.281 -3.703 1 97.12 94 GLY A CA 1
ATOM 706 C C . GLY A 1 94 ? -5.195 -29.969 -2.668 1 97.12 94 GLY A C 1
ATOM 707 O O . GLY A 1 94 ? -6.355 -29.609 -2.484 1 97.12 94 GLY A O 1
ATOM 708 N N . GLN A 1 95 ? -4.586 -31.031 -2.096 1 94 95 GLN A N 1
ATOM 709 C CA . GLN A 1 95 ? -5.25 -31.719 -0.992 1 94 95 GLN A CA 1
ATOM 710 C C . GLN A 1 95 ? -4.441 -31.594 0.296 1 94 95 GLN A C 1
ATOM 712 O O . GLN A 1 95 ? -3.221 -31.766 0.288 1 94 95 GLN A O 1
ATOM 717 N N . SER A 1 96 ? -5.152 -31.109 1.283 1 90.19 96 SER A N 1
ATOM 718 C CA . SER A 1 96 ? -4.574 -31.047 2.621 1 90.19 96 SER A CA 1
ATOM 719 C C . SER A 1 96 ? -5.3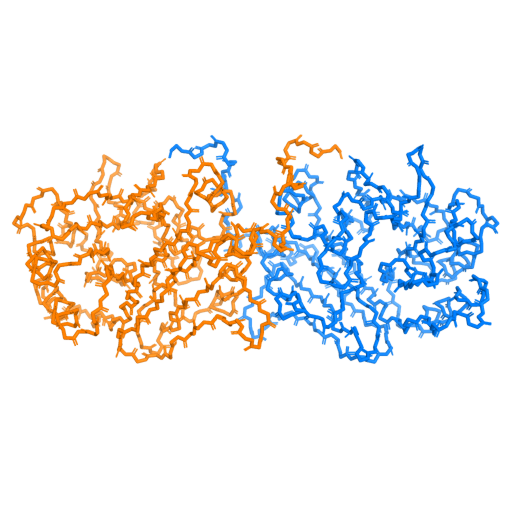71 -31.891 3.611 1 90.19 96 SER A C 1
ATOM 721 O O . SER A 1 96 ? -6.34 -32.562 3.234 1 90.19 96 SER A O 1
ATOM 723 N N . GLN A 1 97 ? -4.871 -31.922 4.82 1 88.56 97 GLN A N 1
ATOM 724 C CA . GLN A 1 97 ? -5.57 -32.656 5.863 1 88.56 97 GLN A CA 1
ATOM 725 C C . GLN A 1 97 ? -6.961 -32.094 6.113 1 88.56 97 GLN A C 1
ATOM 727 O O . GLN A 1 97 ? -7.883 -32.812 6.484 1 88.56 97 GLN A O 1
ATOM 732 N N . SER A 1 98 ? -7.113 -30.891 5.863 1 90.75 98 SER A N 1
ATOM 733 C CA . SER A 1 98 ? -8.352 -30.188 6.191 1 90.75 98 SER A CA 1
ATOM 734 C C . SER A 1 98 ? -9.266 -30.078 4.977 1 90.75 98 SER A C 1
ATOM 736 O O . SER A 1 98 ? -10.367 -29.531 5.066 1 90.75 98 SER A O 1
ATOM 738 N N . GLY A 1 99 ? -8.828 -30.578 3.891 1 95.25 99 GLY A N 1
ATOM 739 C CA . GLY A 1 99 ? -9.609 -30.469 2.668 1 95.25 99 GLY A CA 1
ATOM 740 C C . GLY A 1 99 ? -8.789 -29.984 1.483 1 95.25 99 GLY A C 1
ATOM 741 O O . GLY A 1 99 ? -7.582 -30.219 1.422 1 95.25 99 GLY A O 1
ATOM 742 N N . PHE A 1 100 ? -9.531 -29.391 0.544 1 97.81 100 PHE A N 1
ATOM 743 C CA . PHE A 1 100 ? -8.836 -28.875 -0.634 1 97.81 100 PHE A CA 1
ATOM 744 C C . PHE A 1 100 ? -8.234 -27.5 -0.361 1 97.81 100 PHE A C 1
ATOM 746 O O . PHE A 1 100 ? -8.734 -26.766 0.482 1 97.81 100 PHE A O 1
ATOM 753 N N . CYS A 1 101 ? -7.199 -27.219 -0.992 1 98.25 101 CYS A N 1
ATOM 754 C CA . CYS A 1 101 ? -6.555 -25.922 -0.863 1 98.25 101 CYS A CA 1
ATOM 755 C C . CYS A 1 101 ? -6.184 -25.359 -2.229 1 98.25 101 CYS A C 1
ATOM 757 O O . CYS A 1 101 ? -6.223 -26.078 -3.232 1 98.25 101 CYS A O 1
ATOM 759 N N . ILE A 1 102 ? -6.027 -24.094 -2.287 1 98.25 102 ILE A N 1
ATOM 760 C CA . ILE A 1 102 ? -5.414 -23.438 -3.445 1 98.25 102 ILE A CA 1
ATOM 761 C C . ILE A 1 102 ? -3.895 -23.469 -3.305 1 98.25 102 ILE A C 1
ATOM 763 O O . ILE A 1 102 ? -3.338 -22.812 -2.42 1 98.25 102 ILE A O 1
ATOM 767 N N . ARG A 1 103 ? -3.291 -24.203 -4.238 1 98.44 103 ARG A N 1
ATOM 768 C CA . ARG A 1 103 ? -1.871 -24.484 -4.047 1 98.44 103 ARG A CA 1
ATOM 769 C C . ARG A 1 103 ? -1.052 -24.016 -5.238 1 98.44 103 ARG A C 1
ATOM 771 O O . ARG A 1 103 ? -1.454 -24.188 -6.391 1 98.44 103 ARG A O 1
ATOM 778 N N . GLN A 1 104 ? -0.004 -23.312 -4.984 1 98.62 104 GLN A N 1
ATOM 779 C CA . GLN A 1 104 ? 1.047 -23.062 -5.965 1 98.62 104 GLN A CA 1
ATOM 780 C C . GLN A 1 104 ? 2.221 -24.016 -5.762 1 98.62 104 GLN A C 1
ATOM 782 O O . GLN A 1 104 ? 2.672 -24.219 -4.633 1 98.62 104 GLN A O 1
ATOM 787 N N . VAL A 1 105 ? 2.74 -24.578 -6.836 1 98.56 105 VAL A N 1
ATOM 788 C CA . VAL A 1 105 ? 3.832 -25.547 -6.832 1 98.56 105 VAL A CA 1
ATOM 789 C C . VAL A 1 105 ? 5.004 -25.016 -7.652 1 98.56 105 VAL A C 1
ATOM 791 O O . VAL A 1 105 ? 4.805 -24.422 -8.719 1 98.56 105 VAL A O 1
ATOM 794 N N . VAL A 1 106 ? 6.234 -25.234 -7.168 1 98.88 106 VAL A N 1
ATOM 795 C CA . VAL A 1 106 ? 7.418 -24.797 -7.902 1 98.88 106 VAL A CA 1
ATOM 796 C C . VAL A 1 106 ? 8.242 -26.016 -8.312 1 98.88 106 VAL A C 1
ATOM 798 O O . VAL A 1 106 ? 8.625 -26.828 -7.461 1 98.88 106 VAL A O 1
ATOM 801 N N . LEU A 1 107 ? 8.492 -26.141 -9.578 1 98.81 107 LEU A N 1
ATOM 802 C CA . LEU A 1 107 ? 9.398 -27.141 -10.133 1 98.81 107 LEU A CA 1
ATOM 803 C C . LEU A 1 107 ? 10.766 -26.531 -10.422 1 98.81 107 LEU A C 1
ATOM 805 O O . LEU A 1 107 ? 10.852 -25.391 -10.906 1 98.81 107 LEU A O 1
ATOM 809 N N . ASP A 1 108 ? 11.836 -27.266 -10.148 1 98.75 108 ASP A N 1
ATOM 810 C CA . ASP A 1 108 ? 13.156 -26.828 -10.562 1 98.75 108 ASP A CA 1
ATOM 811 C C . ASP A 1 108 ? 13.492 -27.312 -11.969 1 98.75 108 ASP A C 1
ATOM 813 O O . ASP A 1 108 ? 12.664 -27.953 -12.617 1 98.75 108 ASP A O 1
ATOM 817 N N . PRO A 1 109 ? 14.672 -26.969 -12.492 1 98.62 109 PRO A N 1
ATOM 818 C CA . PRO A 1 109 ? 15.008 -27.328 -13.867 1 98.62 109 PRO A CA 1
ATOM 819 C C . PRO A 1 109 ? 15.125 -28.828 -14.078 1 98.62 109 PRO A C 1
ATOM 821 O O . PRO A 1 109 ? 15.172 -29.297 -15.219 1 98.62 109 PRO A O 1
ATOM 824 N N . SER A 1 110 ? 15.156 -29.609 -13.031 1 98.44 110 SER A N 1
ATOM 825 C CA . SER A 1 110 ? 15.172 -31.062 -13.164 1 98.44 110 SER A CA 1
ATOM 826 C C . SER A 1 110 ? 13.766 -31.641 -13.148 1 98.44 110 SER A C 1
ATOM 828 O O . SER A 1 110 ? 13.578 -32.844 -13.32 1 98.44 110 SER A O 1
ATOM 830 N N . GLY A 1 111 ? 12.766 -30.766 -12.922 1 98.19 111 GLY A N 1
ATOM 831 C CA . GLY A 1 111 ? 11.375 -31.188 -12.906 1 98.19 111 GLY A CA 1
ATOM 832 C C . GLY A 1 111 ? 10.906 -31.656 -11.539 1 98.19 111 GLY A C 1
ATOM 833 O O . GLY A 1 111 ? 9.812 -32.219 -11.406 1 98.19 111 GLY A O 1
ATOM 834 N N . GLU A 1 112 ? 11.727 -31.422 -10.531 1 98.31 112 GLU A N 1
ATOM 835 C CA . GLU A 1 112 ? 11.367 -31.828 -9.18 1 98.31 112 GLU A CA 1
ATOM 836 C C . GLU A 1 112 ? 10.633 -30.719 -8.438 1 98.31 112 GLU A C 1
ATOM 838 O O . GLU A 1 112 ? 10.945 -29.547 -8.617 1 98.31 112 GLU A O 1
ATOM 843 N N . VAL A 1 113 ? 9.703 -31.109 -7.578 1 98.5 113 VAL A N 1
ATOM 844 C CA . VAL A 1 113 ? 9.008 -30.156 -6.738 1 98.5 113 VAL A CA 1
ATOM 845 C C . VAL A 1 113 ? 9.938 -29.656 -5.637 1 98.5 113 VAL A C 1
ATOM 847 O O . VAL A 1 113 ? 10.453 -30.453 -4.848 1 98.5 113 VAL A O 1
ATOM 850 N N . ILE A 1 114 ? 10.094 -28.344 -5.531 1 98.38 114 ILE A N 1
ATOM 851 C CA . ILE A 1 114 ? 11.016 -27.844 -4.52 1 98.38 114 ILE A CA 1
ATOM 852 C C . ILE A 1 114 ? 10.258 -26.969 -3.523 1 98.38 114 ILE A C 1
ATOM 854 O O . ILE A 1 114 ? 10.789 -26.625 -2.463 1 98.38 114 ILE A O 1
ATOM 858 N N . ALA A 1 115 ? 9.047 -26.594 -3.83 1 98.12 115 ALA A N 1
ATOM 859 C CA . ALA A 1 115 ? 8.234 -25.766 -2.939 1 98.12 115 ALA A CA 1
ATOM 860 C C . ALA A 1 115 ? 6.75 -25.906 -3.277 1 98.12 115 ALA A C 1
ATOM 862 O O . ALA A 1 115 ? 6.387 -26.109 -4.438 1 98.12 115 ALA A O 1
ATOM 863 N N . SER A 1 116 ? 5.961 -25.844 -2.328 1 97.75 116 SER A N 1
ATOM 864 C CA . SER A 1 116 ? 4.508 -25.781 -2.445 1 97.75 116 SER A CA 1
ATOM 865 C C . SER A 1 116 ? 3.908 -24.828 -1.419 1 97.75 116 SER A C 1
ATOM 867 O O . SER A 1 116 ? 4.277 -24.859 -0.243 1 97.75 116 SER A O 1
ATOM 869 N N . TYR A 1 117 ? 3.066 -24 -1.848 1 98.44 117 TYR A N 1
ATOM 870 C CA . TYR A 1 117 ? 2.416 -23.016 -0.987 1 98.44 117 TYR A CA 1
ATOM 871 C C . TYR A 1 117 ? 0.9 -23.125 -1.084 1 98.44 117 TYR A C 1
ATOM 873 O O . TYR A 1 117 ? 0.338 -23.094 -2.182 1 98.44 117 TYR A O 1
ATOM 881 N N . ASP A 1 118 ? 0.29 -23.25 0.073 1 98.44 118 ASP A N 1
ATOM 882 C CA . ASP A 1 118 ? -1.165 -23.188 0.174 1 98.44 118 ASP A CA 1
ATOM 883 C C . ASP A 1 118 ? -1.628 -21.797 0.59 1 98.44 118 ASP A C 1
ATOM 885 O O . ASP A 1 118 ? -1.147 -21.25 1.585 1 98.44 118 ASP A O 1
ATOM 889 N N . LYS A 1 119 ? -2.547 -21.328 -0.171 1 98.31 119 LYS A N 1
ATOM 890 C CA . LYS A 1 119 ? -3.064 -19.984 0.093 1 98.31 119 LYS A CA 1
ATOM 891 C C . LYS A 1 119 ? -3.537 -19.859 1.539 1 98.31 119 LYS A C 1
ATOM 893 O O . LYS A 1 119 ? -4.324 -20.672 2.018 1 98.31 119 LYS A O 1
ATOM 898 N N . ILE A 1 120 ? -3.035 -18.844 2.145 1 97.81 120 ILE A N 1
ATOM 899 C CA . ILE A 1 120 ? -3.352 -18.672 3.559 1 97.81 120 ILE A CA 1
ATOM 900 C C . ILE A 1 120 ? -4.637 -17.859 3.707 1 97.81 120 ILE A C 1
ATOM 902 O O . ILE A 1 120 ? -5.492 -18.188 4.531 1 97.81 120 ILE A O 1
ATOM 906 N N . HIS A 1 121 ? -4.762 -16.781 2.936 1 97.62 121 HIS A N 1
ATOM 907 C CA . HIS A 1 121 ? -5.938 -15.922 3.045 1 97.62 121 HIS A CA 1
ATOM 908 C C . HIS A 1 121 ? -6.887 -16.141 1.87 1 97.62 121 HIS A C 1
ATOM 910 O O . HIS A 1 121 ? -6.699 -15.547 0.802 1 97.62 121 HIS A O 1
ATOM 916 N N . LEU A 1 122 ? -7.895 -16.844 2.17 1 96.31 122 LEU A N 1
ATOM 917 C CA . LEU A 1 122 ? -8.906 -17.109 1.151 1 96.31 122 LEU A CA 1
ATOM 918 C C . LEU A 1 122 ? -9.773 -15.883 0.917 1 96.31 122 LEU A C 1
ATOM 920 O O . LEU A 1 122 ? -9.984 -15.086 1.832 1 96.31 122 LEU A O 1
ATOM 924 N N . CYS A 1 123 ? -10.25 -15.781 -0.255 1 92.81 123 CYS A N 1
ATOM 925 C CA . CYS A 1 123 ? -10.992 -14.602 -0.67 1 92.81 123 CYS A CA 1
ATOM 926 C C . CYS A 1 123 ? -12.492 -14.883 -0.705 1 92.81 123 CYS A C 1
ATOM 928 O O . CYS A 1 123 ? -12.938 -15.797 -1.402 1 92.81 123 CYS A O 1
ATOM 930 N N . ASP A 1 124 ? -13.297 -14.094 0.003 1 89.75 124 ASP A N 1
ATOM 931 C CA . ASP A 1 124 ? -14.75 -14.242 -0 1 89.75 124 ASP A CA 1
ATOM 932 C C . ASP A 1 124 ? -15.438 -12.914 -0.309 1 89.75 124 ASP A C 1
ATOM 934 O O . ASP A 1 124 ? -16.469 -12.586 0.29 1 89.75 124 ASP A O 1
ATOM 938 N N . PHE A 1 125 ? -14.922 -12.109 -1.097 1 80.94 125 PHE A N 1
ATOM 939 C CA . PHE A 1 125 ? -15.562 -10.852 -1.477 1 80.94 125 PHE A CA 1
ATOM 940 C C . PHE A 1 125 ? -15.484 -10.633 -2.982 1 80.94 125 PHE A C 1
ATOM 942 O O . PHE A 1 125 ? -14.75 -11.344 -3.678 1 80.94 125 PHE A O 1
ATOM 949 N N . GLY A 1 126 ? -16.344 -9.75 -3.418 1 73 126 GLY A N 1
ATOM 950 C CA . GLY A 1 126 ? -16.469 -9.594 -4.855 1 73 126 GLY A CA 1
ATOM 951 C C . GLY A 1 126 ? -17 -10.844 -5.543 1 73 126 GLY A C 1
ATOM 952 O O . GLY A 1 126 ? -18.031 -11.391 -5.148 1 73 126 GLY A O 1
ATOM 953 N N . ASP A 1 127 ? -16.188 -11.297 -6.488 1 72.94 127 ASP A N 1
ATOM 954 C CA . ASP A 1 127 ? -16.609 -12.453 -7.27 1 72.94 127 ASP A CA 1
ATOM 955 C C . ASP A 1 127 ? -16.109 -13.758 -6.648 1 72.94 127 ASP A C 1
ATOM 957 O O . ASP A 1 127 ? -16.281 -14.836 -7.223 1 72.94 127 ASP A O 1
ATOM 961 N N . CYS A 1 128 ? -15.586 -13.57 -5.477 1 81.44 128 CYS A N 1
ATOM 962 C CA . CYS A 1 128 ? -14.883 -14.734 -4.938 1 81.44 128 CYS A CA 1
ATOM 963 C C . CYS A 1 128 ? -15.664 -15.352 -3.781 1 81.44 128 CYS A C 1
ATOM 965 O O . CYS A 1 128 ? -16.234 -14.633 -2.955 1 81.44 128 CYS A O 1
ATOM 967 N N . ALA A 1 129 ? -15.773 -16.688 -3.766 1 87.56 129 ALA A N 1
ATOM 968 C CA . ALA A 1 129 ? -16.328 -17.469 -2.656 1 87.56 129 ALA A CA 1
ATOM 969 C C . ALA A 1 129 ? -15.469 -18.703 -2.367 1 87.56 129 ALA A C 1
ATOM 971 O O . ALA A 1 129 ? -15.961 -19.828 -2.385 1 87.56 129 ALA A O 1
ATOM 972 N N . GLU A 1 130 ? -14.273 -18.453 -1.977 1 95.12 130 GLU A N 1
ATOM 973 C CA . GLU A 1 130 ? -13.266 -19.516 -1.88 1 95.12 130 GLU A CA 1
ATOM 974 C C . GLU A 1 130 ? -13.484 -20.375 -0.642 1 95.12 130 GLU A C 1
ATOM 976 O O . GLU A 1 130 ? -13.219 -21.578 -0.663 1 95.12 130 GLU A O 1
ATOM 981 N N . THR A 1 131 ? -14.039 -19.797 0.424 1 93.5 131 THR A N 1
ATOM 982 C CA . THR A 1 131 ? -14.125 -20.5 1.694 1 93.5 131 THR A CA 1
ATOM 983 C C . THR A 1 131 ? -15.164 -21.609 1.62 1 93.5 131 THR A C 1
ATOM 985 O O . THR A 1 131 ? -15.18 -22.516 2.465 1 93.5 131 THR A O 1
ATOM 988 N N . ARG A 1 132 ? -16 -21.562 0.622 1 94.38 132 ARG A N 1
ATOM 989 C CA . ARG A 1 132 ? -17 -22.609 0.422 1 94.38 132 ARG A CA 1
ATOM 990 C C . ARG A 1 132 ? -16.344 -23.875 -0.133 1 94.38 132 ARG A C 1
ATOM 992 O O . ARG A 1 132 ? -16.922 -24.953 -0.041 1 94.38 132 ARG A O 1
ATOM 999 N N . HIS A 1 133 ? -15.164 -23.734 -0.697 1 96.44 133 HIS A N 1
ATOM 1000 C CA . HIS A 1 133 ? -14.602 -24.844 -1.461 1 96.44 133 HIS A CA 1
ATOM 1001 C C . HIS A 1 133 ? -13.219 -25.219 -0.939 1 96.44 133 HIS A C 1
ATOM 1003 O O . HIS A 1 133 ? -12.781 -26.359 -1.122 1 96.44 133 HIS A O 1
ATOM 1009 N N . PHE A 1 134 ? -12.539 -24.25 -0.35 1 97.81 134 PHE A N 1
ATOM 1010 C CA . PHE A 1 134 ? -11.133 -24.453 -0.007 1 97.81 134 PHE A CA 1
ATOM 1011 C C . PHE A 1 134 ? -10.891 -24.172 1.471 1 97.81 134 PHE A C 1
ATOM 1013 O O . PHE A 1 134 ? -11.688 -23.5 2.117 1 97.81 134 PHE A O 1
ATOM 1020 N N . THR A 1 135 ? -9.789 -24.75 1.94 1 97.12 135 THR A N 1
ATOM 1021 C CA . THR A 1 135 ? -9.312 -24.484 3.293 1 97.12 135 THR A CA 1
ATOM 1022 C C . THR A 1 135 ? -8.023 -23.656 3.264 1 97.12 135 THR A C 1
ATOM 1024 O O . THR A 1 135 ? -7.273 -23.719 2.289 1 97.12 135 THR A O 1
ATOM 1027 N N . CYS A 1 136 ? -7.797 -22.906 4.336 1 96.5 136 CYS A N 1
ATOM 1028 C CA . CYS A 1 136 ? -6.664 -22 4.43 1 96.5 136 CYS A CA 1
ATOM 1029 C C . CYS A 1 136 ? -5.363 -22.766 4.613 1 96.5 136 CYS A C 1
ATOM 1031 O O . CYS A 1 136 ? -5.324 -23.766 5.324 1 96.5 136 CYS A O 1
ATOM 1033 N N . GLY A 1 137 ? -4.34 -22.297 3.938 1 96.81 137 GLY A N 1
ATOM 1034 C CA . GLY A 1 137 ? -3.002 -22.75 4.281 1 96.81 137 GLY A CA 1
ATOM 1035 C C . GLY A 1 137 ? -2.525 -22.234 5.625 1 96.81 137 GLY A C 1
ATOM 1036 O O . GLY A 1 137 ? -3.176 -21.391 6.238 1 96.81 137 GLY A O 1
ATOM 1037 N N . GLU A 1 138 ? -1.294 -22.734 6.023 1 94.12 138 GLU A N 1
ATOM 1038 C CA . GLU A 1 138 ? -0.845 -22.391 7.371 1 94.12 138 GLU A CA 1
ATOM 1039 C C . GLU A 1 138 ? 0.616 -21.953 7.367 1 94.12 138 GLU A C 1
ATOM 1041 O O . GLU A 1 138 ? 1.096 -21.375 8.344 1 94.12 138 GLU A O 1
ATOM 1046 N N . THR A 1 139 ? 1.271 -22.203 6.293 1 96.94 139 THR A N 1
ATOM 1047 C CA . THR A 1 139 ? 2.717 -22 6.305 1 96.94 139 THR A CA 1
ATOM 1048 C C . THR A 1 139 ? 3.162 -21.172 5.102 1 96.94 139 THR A C 1
ATOM 1050 O O . THR A 1 139 ? 2.727 -21.422 3.975 1 96.94 139 THR A O 1
ATOM 1053 N N . LEU A 1 140 ? 4.051 -20.219 5.43 1 98.5 140 LEU A N 1
ATOM 1054 C CA . LEU A 1 140 ? 4.66 -19.469 4.336 1 98.5 140 LEU A CA 1
ATOM 1055 C C . LEU A 1 140 ? 5.613 -20.344 3.535 1 98.5 140 LEU A C 1
ATOM 1057 O O . LEU A 1 140 ? 6.047 -21.391 4.012 1 98.5 140 LEU A O 1
ATOM 1061 N N . CYS A 1 141 ? 5.895 -19.922 2.326 1 98.56 141 CYS A N 1
ATOM 1062 C CA . CYS A 1 141 ? 6.746 -20.703 1.437 1 98.56 141 CYS A CA 1
ATOM 1063 C C . CYS A 1 141 ? 7.793 -19.828 0.767 1 98.56 141 CYS A C 1
ATOM 1065 O O . CYS A 1 141 ? 7.469 -18.766 0.221 1 98.56 141 CYS A O 1
ATOM 1067 N N . THR A 1 142 ? 9.039 -20.203 0.885 1 98.69 142 THR A N 1
ATOM 1068 C CA . THR A 1 142 ? 10.156 -19.547 0.205 1 98.69 142 THR A CA 1
ATOM 1069 C C . THR A 1 142 ? 11.047 -20.578 -0.477 1 98.69 142 THR A C 1
ATOM 1071 O O . THR A 1 142 ? 11.031 -21.766 -0.122 1 98.69 142 THR A O 1
ATOM 1074 N N . PHE A 1 143 ? 11.758 -20.203 -1.496 1 98.75 143 PHE A N 1
ATOM 1075 C CA . PHE A 1 143 ? 12.75 -21.047 -2.148 1 98.75 143 PHE A CA 1
ATOM 1076 C C . PHE A 1 143 ? 13.844 -20.203 -2.787 1 98.75 143 PHE A C 1
ATOM 1078 O O . PHE A 1 143 ? 13.68 -18.984 -2.955 1 98.75 143 PHE A O 1
ATOM 1085 N N . ASP A 1 144 ? 14.945 -20.812 -3.053 1 98.44 144 ASP A N 1
ATOM 1086 C CA . ASP A 1 144 ? 16.047 -20.141 -3.721 1 98.44 144 ASP A CA 1
ATOM 1087 C C . ASP A 1 144 ? 16.016 -20.391 -5.227 1 98.44 144 ASP A C 1
ATOM 1089 O O . ASP A 1 144 ? 15.727 -21.5 -5.672 1 98.44 144 ASP A O 1
ATOM 1093 N N . CYS A 1 145 ? 16.203 -19.375 -5.953 1 98.12 145 CYS A N 1
ATOM 1094 C CA . CYS A 1 145 ? 16.25 -19.438 -7.41 1 98.12 145 CYS A CA 1
ATOM 1095 C C . CYS A 1 145 ? 17.406 -18.578 -7.941 1 98.12 145 CYS A C 1
ATOM 1097 O O . CYS A 1 145 ? 17.312 -17.359 -7.988 1 98.12 145 CYS A O 1
ATOM 1099 N N . LYS A 1 146 ? 18.5 -19.203 -8.32 1 97.06 146 LYS A N 1
ATOM 1100 C CA . LYS A 1 146 ? 19.688 -18.562 -8.891 1 97.06 146 LYS A CA 1
ATOM 1101 C C . LYS A 1 146 ? 20.188 -17.438 -7.992 1 97.06 146 LYS A C 1
ATOM 1103 O O . LYS A 1 146 ? 20.422 -16.328 -8.453 1 97.06 146 LYS A O 1
ATOM 1108 N N . GLY A 1 147 ? 20.203 -17.719 -6.746 1 97.31 147 GLY A N 1
ATOM 1109 C CA . GLY A 1 147 ? 20.812 -16.797 -5.789 1 97.31 147 GLY A CA 1
ATOM 1110 C C . GLY A 1 147 ? 19.812 -15.812 -5.203 1 97.31 147 GLY A C 1
ATOM 1111 O O . GLY A 1 147 ? 20.141 -15.039 -4.301 1 97.31 147 GLY A O 1
ATOM 1112 N N . PHE A 1 148 ? 18.625 -15.852 -5.691 1 98.75 148 PHE A N 1
ATOM 1113 C CA . PHE A 1 148 ? 17.578 -15.008 -5.137 1 98.75 148 PHE A CA 1
ATOM 1114 C C . PHE A 1 148 ? 16.703 -15.797 -4.172 1 98.75 148 PHE A C 1
ATOM 1116 O O . PHE A 1 148 ? 16.344 -16.938 -4.453 1 98.75 148 PHE A O 1
ATOM 1123 N N . ARG A 1 149 ? 16.422 -15.227 -3.01 1 98.75 149 ARG A N 1
ATOM 1124 C CA . ARG A 1 149 ? 15.383 -15.773 -2.143 1 98.75 149 ARG A CA 1
ATOM 1125 C C . ARG A 1 149 ? 13.992 -15.328 -2.602 1 98.75 149 ARG A C 1
ATOM 1127 O O . ARG A 1 149 ? 13.719 -14.133 -2.682 1 98.75 149 ARG A O 1
ATOM 1134 N N . VAL A 1 150 ? 13.164 -16.297 -2.967 1 98.94 150 VAL A N 1
ATOM 1135 C CA . VAL A 1 150 ? 11.875 -16.016 -3.582 1 98.94 150 VAL A CA 1
ATOM 1136 C C . VAL A 1 150 ? 10.75 -16.453 -2.646 1 98.94 150 VAL A C 1
ATOM 1138 O O . VAL A 1 150 ? 10.828 -17.516 -2.025 1 98.94 150 VAL A O 1
ATOM 1141 N N . GLY A 1 151 ? 9.75 -15.578 -2.445 1 98.94 151 GLY A N 1
ATOM 1142 C CA . GLY A 1 151 ? 8.562 -15.922 -1.676 1 98.94 151 GLY A CA 1
ATOM 1143 C C . GLY A 1 151 ? 7.32 -16.062 -2.529 1 98.94 151 GLY A C 1
ATOM 1144 O O . GLY A 1 151 ? 7.215 -15.453 -3.594 1 98.94 151 GLY A O 1
ATOM 1145 N N . LEU A 1 152 ? 6.395 -16.875 -2.023 1 98.81 152 LEU A N 1
ATOM 1146 C CA . LEU A 1 152 ? 5.125 -17.078 -2.711 1 98.81 152 LEU A CA 1
ATOM 1147 C C . LEU A 1 152 ? 3.971 -16.5 -1.899 1 98.81 152 LEU A C 1
ATOM 1149 O O . LEU A 1 152 ? 3.949 -16.609 -0.672 1 98.81 152 LEU A O 1
ATOM 1153 N N . LEU A 1 153 ? 3.096 -15.836 -2.473 1 98.62 153 LEU A N 1
ATOM 1154 C CA . LEU A 1 153 ? 1.754 -15.516 -1.998 1 98.62 153 LEU A CA 1
ATOM 1155 C C . LEU A 1 153 ? 0.744 -15.578 -3.139 1 98.62 153 LEU A C 1
ATOM 1157 O O . LEU A 1 153 ? 1.116 -15.477 -4.309 1 98.62 153 LEU A O 1
ATOM 1161 N N . ILE A 1 154 ? -0.49 -15.812 -2.812 1 98.75 154 ILE A N 1
ATOM 1162 C CA . ILE A 1 154 ? -1.479 -16.031 -3.861 1 98.75 154 ILE A CA 1
ATOM 1163 C C . ILE A 1 154 ? -2.586 -14.984 -3.756 1 98.75 154 ILE A C 1
ATOM 1165 O O . ILE A 1 154 ? -3.271 -14.898 -2.734 1 98.75 154 ILE A O 1
ATOM 1169 N N . CYS A 1 155 ? -2.744 -14.172 -4.746 1 97.62 155 CYS A N 1
ATOM 1170 C CA . CYS A 1 155 ? -3.898 -13.32 -5.008 1 97.62 155 CYS A CA 1
ATOM 1171 C C . CYS A 1 155 ? -4.25 -12.484 -3.781 1 97.62 155 CYS A C 1
ATOM 1173 O O . CYS A 1 155 ? -3.494 -11.594 -3.393 1 97.62 155 CYS A O 1
ATOM 1175 N N . ALA A 1 156 ? -5.195 -12.828 -2.988 1 96.19 156 ALA A N 1
ATOM 1176 C CA . ALA A 1 156 ? -5.738 -12.047 -1.882 1 96.19 156 ALA A CA 1
ATOM 1177 C C . ALA A 1 156 ? -4.723 -11.922 -0.749 1 96.19 156 ALA A C 1
ATOM 1179 O O . ALA A 1 156 ? -4.832 -11.031 0.098 1 96.19 156 ALA A O 1
ATOM 1180 N N . ASP A 1 157 ? -3.734 -12.789 -0.727 1 98 157 ASP A N 1
ATOM 1181 C CA . ASP A 1 157 ? -2.682 -12.703 0.281 1 98 157 ASP A CA 1
ATOM 1182 C C . ASP A 1 157 ? -2.047 -11.312 0.287 1 98 157 ASP A C 1
ATOM 1184 O O . ASP A 1 157 ? -1.58 -10.844 1.326 1 98 157 ASP A O 1
ATOM 1188 N N . ILE A 1 158 ? -2.082 -10.586 -0.866 1 98.19 158 ILE A N 1
ATOM 1189 C CA . ILE A 1 158 ? -1.409 -9.297 -1.03 1 98.19 158 ILE A CA 1
ATOM 1190 C C . ILE A 1 158 ? -2.035 -8.266 -0.097 1 98.19 158 ILE A C 1
ATOM 1192 O O . ILE A 1 158 ? -1.408 -7.254 0.229 1 98.19 158 ILE A O 1
ATOM 1196 N N . ARG A 1 159 ? -3.258 -8.5 0.31 1 96.94 159 ARG A N 1
ATOM 1197 C CA . ARG A 1 159 ? -3.98 -7.512 1.104 1 96.94 159 ARG A CA 1
ATOM 1198 C C . ARG A 1 159 ? -3.494 -7.512 2.549 1 96.94 159 ARG A C 1
ATOM 1200 O O . ARG A 1 159 ? -3.824 -6.605 3.32 1 96.94 159 ARG A O 1
ATOM 1207 N N . TYR A 1 160 ? -2.74 -8.461 2.906 1 97.81 160 TYR A N 1
ATOM 1208 C CA . TYR A 1 160 ? -2.248 -8.602 4.27 1 97.81 160 TYR A CA 1
ATOM 1209 C C . TYR A 1 160 ? -0.777 -8.219 4.363 1 97.81 160 TYR A C 1
ATOM 1211 O O . TYR A 1 160 ? 0.104 -9.055 4.129 1 97.81 160 TYR A O 1
ATOM 1219 N N . THR A 1 161 ? -0.558 -6.992 4.801 1 97.88 161 THR A N 1
ATOM 1220 C CA . THR A 1 161 ? 0.793 -6.445 4.828 1 97.88 161 THR A CA 1
ATOM 1221 C C . THR A 1 161 ? 1.691 -7.266 5.75 1 97.88 161 THR A C 1
ATOM 1223 O O . THR A 1 161 ? 2.893 -7.391 5.5 1 97.88 161 THR A O 1
ATOM 1226 N N . GLU A 1 162 ? 1.122 -7.863 6.785 1 98.12 162 GLU A N 1
ATOM 1227 C CA . GLU A 1 162 ? 1.889 -8.672 7.73 1 98.12 162 GLU A CA 1
ATOM 1228 C C . GLU A 1 162 ? 2.537 -9.867 7.035 1 98.12 162 GLU A C 1
ATOM 1230 O O . GLU A 1 162 ? 3.705 -10.172 7.277 1 98.12 162 GLU A O 1
ATOM 1235 N N . LEU A 1 163 ? 1.767 -10.484 6.141 1 98.56 163 LEU A N 1
ATOM 1236 C CA . LEU A 1 163 ? 2.277 -11.617 5.375 1 98.56 163 LEU A CA 1
ATOM 1237 C C . LEU A 1 163 ? 3.412 -11.188 4.453 1 98.56 163 LEU A C 1
ATOM 1239 O O . LEU A 1 163 ? 4.477 -11.812 4.438 1 98.56 163 LEU A O 1
ATOM 1243 N N . CYS A 1 164 ? 3.217 -10.117 3.758 1 98.69 164 CYS A N 1
ATOM 1244 C CA . CYS A 1 164 ? 4.211 -9.609 2.82 1 98.69 164 CYS A CA 1
ATOM 1245 C C . CYS A 1 164 ? 5.477 -9.18 3.551 1 98.69 164 CYS A C 1
ATOM 1247 O O . CYS A 1 164 ? 6.586 -9.445 3.084 1 98.69 164 CYS A O 1
ATOM 1249 N N . ARG A 1 165 ? 5.293 -8.523 4.684 1 98.19 165 ARG A N 1
ATOM 1250 C CA . ARG A 1 165 ? 6.418 -8.078 5.5 1 98.19 165 ARG A CA 1
ATOM 1251 C C . ARG A 1 165 ? 7.211 -9.266 6.027 1 98.19 165 ARG A C 1
ATOM 1253 O O . ARG A 1 165 ? 8.445 -9.242 6.043 1 98.19 165 ARG A O 1
ATOM 1260 N N . GLU A 1 166 ? 6.492 -10.273 6.477 1 98.5 166 GLU A N 1
ATOM 1261 C CA . GLU A 1 166 ? 7.184 -11.453 6.984 1 98.5 166 GLU A CA 1
ATOM 1262 C C . GLU A 1 166 ? 8.016 -12.125 5.891 1 98.5 166 GLU A C 1
ATOM 1264 O O . GLU A 1 166 ? 9.148 -12.531 6.129 1 98.5 166 GLU A O 1
ATOM 1269 N N . LEU A 1 167 ? 7.492 -12.195 4.684 1 98.81 167 LEU A N 1
ATOM 1270 C CA . LEU A 1 167 ? 8.234 -12.773 3.566 1 98.81 167 LEU A CA 1
ATOM 1271 C C . LEU A 1 167 ? 9.469 -11.938 3.244 1 98.81 167 LEU A C 1
ATOM 1273 O O . LEU A 1 167 ? 10.57 -12.477 3.119 1 98.81 167 LEU A O 1
ATOM 1277 N N . ALA A 1 168 ? 9.25 -10.641 3.158 1 97.88 168 ALA A N 1
ATOM 1278 C CA . ALA A 1 168 ? 10.32 -9.758 2.713 1 97.88 168 ALA A CA 1
ATOM 1279 C C . ALA A 1 168 ? 11.375 -9.57 3.807 1 97.88 168 ALA A C 1
ATOM 1281 O O . ALA A 1 168 ? 12.57 -9.734 3.562 1 97.88 168 ALA A O 1
ATOM 1282 N N . VAL A 1 169 ? 10.938 -9.289 5.039 1 95.69 169 VAL A N 1
ATOM 1283 C CA . VAL A 1 169 ? 11.852 -8.938 6.125 1 95.69 169 VAL A CA 1
ATOM 1284 C C . VAL A 1 169 ? 12.18 -10.18 6.949 1 95.69 169 VAL A C 1
ATOM 1286 O O . VAL A 1 169 ? 13.352 -10.484 7.176 1 95.69 169 VAL A O 1
ATOM 1289 N N . GLY A 1 170 ? 11.141 -10.859 7.336 1 96.75 170 GLY A N 1
ATOM 1290 C CA . GLY A 1 170 ? 11.352 -12.008 8.203 1 96.75 170 GLY A CA 1
ATOM 1291 C C . GLY A 1 170 ? 12.102 -13.141 7.527 1 96.75 170 GLY A C 1
ATOM 1292 O O . GLY A 1 170 ? 12.961 -13.781 8.141 1 96.75 170 GLY A O 1
ATOM 1293 N N . ARG A 1 171 ? 11.773 -13.328 6.234 1 98.31 171 ARG A N 1
ATOM 1294 C CA . ARG A 1 171 ? 12.344 -14.477 5.535 1 98.31 171 ARG A CA 1
ATOM 1295 C C . ARG A 1 171 ? 13.398 -14.039 4.531 1 98.31 171 ARG A C 1
ATOM 1297 O O . ARG A 1 171 ? 14.062 -14.875 3.906 1 98.31 171 ARG A O 1
ATOM 1304 N N . GLY A 1 172 ? 13.539 -12.797 4.344 1 97.94 172 GLY A N 1
ATOM 1305 C CA . GLY A 1 172 ? 14.625 -12.266 3.533 1 97.94 172 GLY A CA 1
ATOM 1306 C C . GLY A 1 172 ? 14.367 -12.383 2.043 1 97.94 172 GLY A C 1
ATOM 1307 O O . GLY A 1 172 ? 15.312 -12.445 1.248 1 97.94 172 GLY A O 1
ATOM 1308 N N . CYS A 1 173 ? 13.133 -12.453 1.644 1 98.81 173 CYS A N 1
ATOM 1309 C CA . CYS A 1 173 ? 12.828 -12.594 0.225 1 98.81 173 CYS A CA 1
ATOM 1310 C C . CYS A 1 173 ? 13.203 -11.336 -0.543 1 98.81 173 CYS A C 1
ATOM 1312 O O . CYS A 1 173 ? 13.039 -10.219 -0.04 1 98.81 173 CYS A O 1
ATOM 1314 N N . GLU A 1 174 ? 13.664 -11.578 -1.737 1 98.81 174 GLU A N 1
ATOM 1315 C CA . GLU A 1 174 ? 14.07 -10.5 -2.637 1 98.81 174 GLU A CA 1
ATOM 1316 C C . GLU A 1 174 ? 13.086 -10.344 -3.791 1 98.81 174 GLU A C 1
ATOM 1318 O O . GLU A 1 174 ? 13.023 -9.281 -4.422 1 98.81 174 GLU A O 1
ATOM 1323 N N . ILE A 1 175 ? 12.375 -11.383 -4.078 1 98.94 175 ILE A N 1
ATOM 1324 C CA . ILE A 1 175 ? 11.328 -11.43 -5.098 1 98.94 175 ILE A CA 1
ATOM 1325 C C . ILE A 1 175 ? 10.078 -12.102 -4.527 1 98.94 175 ILE A C 1
ATOM 1327 O O . ILE A 1 175 ? 10.172 -13.133 -3.865 1 98.94 175 ILE A O 1
ATOM 1331 N N . LEU A 1 176 ? 8.969 -11.477 -4.676 1 98.94 176 LEU A N 1
ATOM 1332 C CA . LEU A 1 176 ? 7.703 -12.102 -4.312 1 98.94 176 LEU A CA 1
ATOM 1333 C C . LEU A 1 176 ? 6.867 -12.398 -5.551 1 98.94 176 LEU A C 1
ATOM 1335 O O . LEU A 1 176 ? 6.668 -11.531 -6.398 1 98.94 176 LEU A O 1
ATOM 1339 N N . LEU A 1 177 ? 6.465 -13.648 -5.734 1 98.94 177 LEU A N 1
ATOM 1340 C CA . LEU A 1 177 ? 5.562 -14.078 -6.801 1 98.94 177 LEU A CA 1
ATOM 1341 C C . LEU A 1 177 ? 4.121 -14.117 -6.305 1 98.94 177 LEU A C 1
ATOM 1343 O O . LEU A 1 177 ? 3.818 -14.773 -5.309 1 98.94 177 LEU A O 1
ATOM 1347 N N . GLN A 1 178 ? 3.26 -13.391 -6.992 1 98.88 178 GLN A N 1
ATOM 1348 C CA . GLN A 1 178 ? 1.851 -13.328 -6.617 1 98.88 178 GLN A CA 1
ATOM 1349 C C . GLN A 1 178 ? 0.958 -13.812 -7.754 1 98.88 178 GLN A C 1
ATOM 1351 O O . GLN A 1 178 ? 0.291 -13.008 -8.414 1 98.88 178 GLN A O 1
ATOM 1356 N N . PRO A 1 179 ? 0.935 -15.148 -7.969 1 98.88 179 PRO A N 1
ATOM 1357 C CA . PRO A 1 179 ? -0.097 -15.664 -8.875 1 98.88 179 PRO A CA 1
ATOM 1358 C C . PRO A 1 179 ? -1.507 -15.258 -8.453 1 98.88 179 PRO A C 1
ATOM 1360 O O . PRO A 1 179 ? -1.827 -15.266 -7.262 1 98.88 179 PRO A O 1
ATOM 1363 N N . ALA A 1 180 ? -2.289 -14.883 -9.43 1 98.25 180 ALA A N 1
ATOM 1364 C CA . ALA A 1 180 ? -3.604 -14.344 -9.086 1 98.25 180 ALA A CA 1
ATOM 1365 C C . ALA A 1 180 ? -4.652 -14.758 -10.117 1 98.25 180 ALA A C 1
ATOM 1367 O O . ALA A 1 180 ? -4.312 -15.117 -11.25 1 98.25 180 ALA A O 1
ATOM 1368 N N . ALA A 1 181 ? -5.852 -14.828 -9.734 1 96.62 181 ALA A N 1
ATOM 1369 C CA . ALA A 1 181 ? -7.051 -14.719 -10.562 1 96.62 181 ALA A CA 1
ATOM 1370 C C . ALA A 1 181 ? -7.848 -13.461 -10.227 1 96.62 181 ALA A C 1
ATOM 1372 O O . ALA A 1 181 ? -9 -13.547 -9.805 1 96.62 181 ALA A O 1
ATOM 1373 N N . PHE A 1 182 ? -7.223 -12.367 -10.453 1 95.25 182 PHE A N 1
ATOM 1374 C CA . PHE A 1 182 ? -7.773 -11.062 -10.094 1 95.25 182 PHE A CA 1
ATOM 1375 C C . PHE A 1 182 ? -8.773 -10.594 -11.148 1 95.25 182 PHE A C 1
ATOM 1377 O O . PHE A 1 182 ? -8.383 -10 -12.156 1 95.25 182 PHE A O 1
ATOM 1384 N N . ALA A 1 183 ? -10.016 -10.766 -10.867 1 93.88 183 ALA A N 1
ATOM 1385 C CA . ALA A 1 183 ? -11.055 -10.43 -11.828 1 93.88 183 ALA A CA 1
ATOM 1386 C C . ALA A 1 183 ? -11.234 -8.914 -11.938 1 93.88 183 ALA A C 1
ATOM 1388 O O . ALA A 1 183 ? -10.938 -8.18 -10.992 1 93.88 183 ALA A O 1
ATOM 1389 N N . ARG A 1 184 ? -11.68 -8.477 -13.078 1 94 184 ARG A N 1
ATOM 1390 C CA . ARG A 1 184 ? -11.977 -7.059 -13.266 1 94 184 ARG A CA 1
ATOM 1391 C C . ARG A 1 184 ? -13.281 -6.68 -12.578 1 94 184 ARG A C 1
ATOM 1393 O O . ARG A 1 184 ? -14.203 -6.18 -13.234 1 94 184 ARG A O 1
ATOM 1400 N N . ASP A 1 185 ? -13.359 -6.93 -11.344 1 92.5 185 ASP A N 1
ATOM 1401 C CA . ASP A 1 185 ? -14.484 -6.562 -10.492 1 92.5 185 ASP A CA 1
ATOM 1402 C C . ASP A 1 185 ? -14.156 -5.324 -9.656 1 92.5 185 ASP A C 1
ATOM 1404 O O . ASP A 1 185 ? -13.344 -4.492 -10.062 1 92.5 185 ASP A O 1
ATOM 1408 N N . VAL A 1 186 ? -14.781 -5.094 -8.539 1 89.56 186 VAL A N 1
ATOM 1409 C CA . VAL A 1 186 ? -14.703 -3.885 -7.727 1 89.56 186 VAL A CA 1
ATOM 1410 C C . VAL A 1 186 ? -13.32 -3.785 -7.086 1 89.56 186 VAL A C 1
ATOM 1412 O O . VAL A 1 186 ? -12.945 -2.729 -6.57 1 89.56 186 VAL A O 1
ATOM 1415 N N . THR A 1 187 ? -12.562 -4.871 -7.148 1 90.75 187 THR A N 1
ATOM 1416 C CA . THR A 1 187 ? -11.266 -4.859 -6.473 1 90.75 187 THR A CA 1
ATOM 1417 C C . THR A 1 187 ? -10.148 -4.527 -7.453 1 90.75 187 THR A C 1
ATOM 1419 O O . THR A 1 187 ? -9.039 -4.188 -7.043 1 90.75 187 THR A O 1
ATOM 1422 N N . TYR A 1 188 ? -10.422 -4.594 -8.727 1 94.88 188 TYR A N 1
ATOM 1423 C CA . TYR A 1 188 ? -9.406 -4.543 -9.773 1 94.88 188 TYR A CA 1
ATOM 1424 C C . TYR A 1 188 ? -8.719 -3.182 -9.797 1 94.88 188 TYR A C 1
ATOM 1426 O O . TYR A 1 188 ? -7.508 -3.094 -10.016 1 94.88 188 TYR A O 1
ATOM 1434 N N . ALA A 1 189 ? -9.445 -2.139 -9.531 1 94.5 189 ALA A N 1
ATOM 1435 C CA . ALA A 1 189 ? -8.969 -0.771 -9.711 1 94.5 189 ALA A CA 1
ATOM 1436 C C . ALA A 1 189 ? -7.781 -0.477 -8.797 1 94.5 189 ALA A C 1
ATOM 1438 O O . ALA A 1 189 ? -6.941 0.365 -9.117 1 94.5 189 ALA A O 1
ATOM 1439 N N . THR A 1 190 ? -7.637 -1.192 -7.648 1 95.69 190 THR A N 1
ATOM 1440 C CA . THR A 1 190 ? -6.602 -0.846 -6.68 1 95.69 190 THR A CA 1
ATOM 1441 C C . THR A 1 190 ? -5.516 -1.919 -6.641 1 95.69 190 THR A C 1
ATOM 1443 O O . THR A 1 190 ? -4.652 -1.904 -5.758 1 95.69 190 THR A O 1
ATOM 1446 N N . TRP A 1 191 ? -5.59 -2.875 -7.566 1 97.62 191 TRP A N 1
ATOM 1447 C CA . TRP A 1 191 ? -4.598 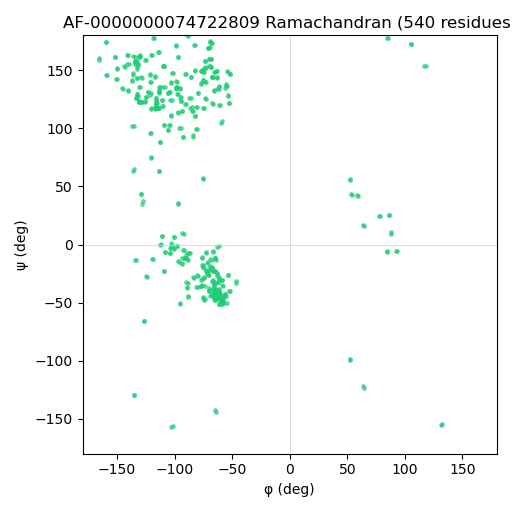-3.945 -7.594 1 97.62 191 TRP A CA 1
ATOM 1448 C C . TRP A 1 191 ? -3.189 -3.381 -7.738 1 97.62 191 TRP A C 1
ATOM 1450 O O . TRP A 1 191 ? -2.281 -3.758 -6.996 1 97.62 191 TRP A O 1
ATOM 1460 N N . GLN A 1 192 ? -3.008 -2.438 -8.641 1 97.81 192 GLN A N 1
ATOM 1461 C CA . GLN A 1 192 ? -1.687 -1.863 -8.867 1 97.81 192 GLN A CA 1
ATOM 1462 C C . GLN A 1 192 ? -1.196 -1.112 -7.633 1 97.81 192 GLN A C 1
ATOM 1464 O O . GLN A 1 192 ? -0 -1.114 -7.332 1 97.81 192 GLN A O 1
ATOM 1469 N N . SER A 1 193 ? -2.107 -0.379 -6.965 1 98.44 193 SER A N 1
ATOM 1470 C CA . SER A 1 193 ? -1.72 0.334 -5.75 1 98.44 193 SER A CA 1
ATOM 1471 C C . SER A 1 193 ? -1.131 -0.618 -4.715 1 98.44 193 SER A C 1
ATOM 1473 O O . SER A 1 193 ? -0.121 -0.304 -4.082 1 98.44 193 SER A O 1
ATOM 1475 N N . PHE A 1 194 ? -1.739 -1.775 -4.551 1 98.69 194 PHE A N 1
ATOM 1476 C CA . PHE A 1 194 ? -1.227 -2.764 -3.611 1 98.69 194 PHE A CA 1
ATOM 1477 C C . PHE A 1 194 ? 0.127 -3.295 -4.07 1 98.69 194 PHE A C 1
ATOM 1479 O O . PHE A 1 194 ? 1.058 -3.41 -3.268 1 98.69 194 PHE A O 1
ATOM 1486 N N . VAL A 1 195 ? 0.246 -3.596 -5.359 1 98.88 195 VAL A N 1
ATOM 1487 C CA . VAL A 1 195 ? 1.483 -4.145 -5.906 1 98.88 195 VAL A CA 1
ATOM 1488 C C . VAL A 1 195 ? 2.631 -3.166 -5.668 1 98.88 195 VAL A C 1
ATOM 1490 O O . VAL A 1 195 ? 3.674 -3.543 -5.129 1 98.88 195 VAL A O 1
ATOM 1493 N N . GLU A 1 196 ? 2.428 -1.916 -6.039 1 98.75 196 GLU A N 1
ATOM 1494 C CA . GLU A 1 196 ? 3.479 -0.911 -5.902 1 98.75 196 GLU A CA 1
ATOM 1495 C C . GLU A 1 196 ? 3.814 -0.659 -4.438 1 98.75 196 GLU A C 1
ATOM 1497 O O . GLU A 1 196 ? 4.988 -0.585 -4.066 1 98.75 196 GLU A O 1
ATOM 1502 N N . CYS A 1 197 ? 2.799 -0.52 -3.658 1 98.75 197 CYS A N 1
ATOM 1503 C CA . CYS A 1 197 ? 3.023 -0.279 -2.238 1 98.75 197 CYS A CA 1
ATOM 1504 C C . CYS A 1 197 ? 3.828 -1.412 -1.613 1 98.75 197 CYS A C 1
ATOM 1506 O O . CYS A 1 197 ? 4.824 -1.169 -0.927 1 98.75 197 CYS A O 1
ATOM 1508 N N . ARG A 1 198 ? 3.432 -2.689 -1.874 1 98.81 198 ARG A N 1
ATOM 1509 C CA . ARG A 1 198 ? 4.109 -3.85 -1.307 1 98.81 198 ARG A CA 1
ATOM 1510 C C . ARG A 1 198 ? 5.555 -3.93 -1.785 1 98.81 198 ARG A C 1
ATOM 1512 O O . ARG A 1 198 ? 6.465 -4.184 -0.992 1 98.81 198 ARG A O 1
ATOM 1519 N N . ALA A 1 199 ? 5.742 -3.734 -3.045 1 98.81 199 ALA A N 1
ATOM 1520 C CA . ALA A 1 199 ? 7.09 -3.822 -3.598 1 98.81 199 ALA A CA 1
ATOM 1521 C C . ALA A 1 199 ? 8 -2.756 -2.996 1 98.81 199 ALA A C 1
ATOM 1523 O O . ALA A 1 199 ? 9.117 -3.055 -2.572 1 98.81 199 ALA A O 1
ATOM 1524 N N . LEU A 1 200 ? 7.527 -1.545 -2.906 1 98.12 200 LEU A N 1
ATOM 1525 C CA . LEU A 1 200 ? 8.359 -0.418 -2.5 1 98.12 200 LEU A CA 1
ATOM 1526 C C . LEU A 1 200 ? 8.609 -0.443 -0.995 1 98.12 200 LEU A C 1
ATOM 1528 O O . LEU A 1 200 ? 9.742 -0.256 -0.545 1 98.12 200 LEU A O 1
ATOM 1532 N N . GLU A 1 201 ? 7.539 -0.683 -0.217 1 97.62 201 GLU A N 1
ATOM 1533 C CA . GLU A 1 201 ? 7.715 -0.609 1.229 1 97.62 201 GLU A CA 1
ATOM 1534 C C . GLU A 1 201 ? 8.625 -1.726 1.73 1 97.62 201 GLU A C 1
ATOM 1536 O O . GLU A 1 201 ? 9.219 -1.615 2.807 1 97.62 201 GLU A O 1
ATOM 1541 N N . ASN A 1 202 ? 8.703 -2.785 0.939 1 98.31 202 ASN A N 1
ATOM 1542 C CA . ASN A 1 202 ? 9.562 -3.91 1.303 1 98.31 202 ASN A CA 1
ATOM 1543 C C . ASN A 1 202 ? 10.844 -3.926 0.479 1 98.31 202 ASN A C 1
ATOM 1545 O O . ASN A 1 202 ? 11.727 -4.754 0.713 1 98.31 202 ASN A O 1
ATOM 1549 N N . GLN A 1 203 ? 10.945 -3.08 -0.5 1 97.81 203 GLN A N 1
ATOM 1550 C CA . GLN A 1 203 ? 12.086 -2.963 -1.407 1 97.81 203 GLN A CA 1
ATOM 1551 C C . GLN A 1 203 ? 12.438 -4.312 -2.027 1 97.81 203 GLN A C 1
ATOM 1553 O O . GLN A 1 203 ? 13.586 -4.746 -1.974 1 97.81 203 GLN A O 1
ATOM 1558 N N . VAL A 1 204 ? 11.453 -4.926 -2.664 1 98.81 204 VAL A N 1
ATOM 1559 C CA . VAL A 1 204 ? 11.586 -6.211 -3.342 1 98.81 204 VAL A CA 1
ATOM 1560 C C . VAL A 1 204 ? 11.016 -6.109 -4.754 1 98.81 204 VAL A C 1
ATOM 1562 O O . VAL A 1 204 ? 10.258 -5.188 -5.062 1 98.81 204 VAL A O 1
ATOM 1565 N N . TYR A 1 205 ? 11.406 -7.082 -5.633 1 98.94 205 TYR A N 1
ATOM 1566 C CA . TYR A 1 205 ? 10.711 -7.266 -6.898 1 98.94 205 TYR A CA 1
ATOM 1567 C C . TYR A 1 205 ? 9.367 -7.953 -6.68 1 98.94 205 TYR A C 1
ATOM 1569 O O . TYR A 1 205 ? 9.25 -8.852 -5.844 1 98.94 205 TYR A O 1
ATOM 1577 N N . TRP A 1 206 ? 8.375 -7.516 -7.438 1 98.94 206 TRP A N 1
ATOM 1578 C CA . TRP A 1 206 ? 7.051 -8.109 -7.316 1 98.94 206 TRP A CA 1
ATOM 1579 C C . TRP A 1 206 ? 6.551 -8.602 -8.672 1 98.94 206 TRP A C 1
ATOM 1581 O O . TRP A 1 206 ? 6.508 -7.836 -9.641 1 98.94 206 TRP A O 1
ATOM 1591 N N . ALA A 1 207 ? 6.223 -9.867 -8.773 1 98.94 207 ALA A N 1
ATOM 1592 C CA . ALA A 1 207 ? 5.605 -10.438 -9.969 1 98.94 207 ALA A CA 1
ATOM 1593 C C . ALA A 1 207 ? 4.145 -10.797 -9.711 1 98.94 207 ALA A C 1
ATOM 1595 O O . ALA A 1 207 ? 3.854 -11.812 -9.078 1 98.94 207 ALA A O 1
ATOM 1596 N N . ALA A 1 208 ? 3.285 -9.984 -10.18 1 98.94 208 ALA A N 1
ATOM 1597 C CA . ALA A 1 208 ? 1.854 -10.266 -10.117 1 98.94 208 ALA A CA 1
ATOM 1598 C C . ALA A 1 208 ? 1.348 -10.867 -11.422 1 98.94 208 ALA A C 1
ATOM 1600 O O . ALA A 1 208 ? 1.311 -10.188 -12.453 1 98.94 208 ALA A O 1
ATOM 1601 N N . VAL A 1 209 ? 0.918 -12.109 -11.398 1 98.94 209 VAL A N 1
ATOM 1602 C CA . VAL A 1 209 ? 0.609 -12.828 -12.633 1 98.94 209 VAL A CA 1
ATOM 1603 C C . VAL A 1 209 ? -0.871 -13.195 -12.656 1 98.94 209 VAL A C 1
ATOM 1605 O O . VAL A 1 209 ? -1.342 -13.953 -11.805 1 98.94 209 VAL A O 1
ATOM 1608 N N . ASN A 1 210 ? -1.544 -12.68 -13.609 1 98.75 210 ASN A N 1
ATOM 1609 C CA . ASN A 1 210 ? -2.982 -12.867 -13.773 1 98.75 210 ASN A CA 1
ATOM 1610 C C . ASN A 1 210 ? -3.303 -13.648 -15.039 1 98.75 210 ASN A C 1
ATOM 1612 O O . ASN A 1 210 ? -2.422 -13.875 -15.875 1 98.75 210 ASN A O 1
ATOM 1616 N N . TYR A 1 211 ? -4.559 -14.117 -15.117 1 98.06 211 TYR A N 1
ATOM 1617 C CA . TYR A 1 211 ? -5.043 -14.695 -16.375 1 98.06 211 TYR A CA 1
ATOM 1618 C C . TYR A 1 211 ? -5.184 -13.625 -17.453 1 98.06 211 TYR A C 1
ATOM 1620 O O . TYR A 1 211 ? -5.246 -12.43 -17.141 1 98.06 211 TYR A O 1
ATOM 1628 N N . ALA A 1 212 ? -5.203 -14.086 -18.672 1 98 212 ALA A N 1
ATOM 1629 C CA . ALA A 1 212 ? -5.516 -13.227 -19.797 1 98 212 ALA A CA 1
ATOM 1630 C C . ALA A 1 212 ? -7.023 -13.07 -19.984 1 98 212 ALA A C 1
ATOM 1632 O O . ALA A 1 212 ? -7.805 -13.711 -19.266 1 98 212 ALA A O 1
ATOM 1633 N N . GLY A 1 213 ? -7.391 -12.156 -20.891 1 96.44 213 GLY A N 1
ATOM 1634 C CA . GLY A 1 213 ? -8.781 -12.039 -21.281 1 96.44 213 GLY A CA 1
ATOM 1635 C C . GLY A 1 213 ? -9.477 -10.82 -20.703 1 96.44 213 GLY A C 1
ATOM 1636 O O . GLY A 1 213 ? -8.922 -10.148 -19.844 1 96.44 213 GLY A O 1
ATOM 1637 N N . PRO A 1 214 ? -10.68 -10.586 -21.141 1 94.56 214 PRO A N 1
ATOM 1638 C CA . PRO A 1 214 ? -11.398 -9.367 -20.766 1 94.56 214 PRO A CA 1
ATOM 1639 C C . PRO A 1 214 ? -11.812 -9.352 -19.297 1 94.56 214 PRO A C 1
ATOM 1641 O O . PRO A 1 214 ? -12.008 -8.281 -18.703 1 94.56 214 PRO A O 1
ATOM 1644 N N . ASP A 1 215 ? -11.898 -10.516 -18.703 1 94.19 215 ASP A N 1
ATOM 1645 C CA . ASP A 1 215 ? -12.328 -10.586 -17.312 1 94.19 215 ASP A CA 1
ATOM 1646 C C . ASP A 1 215 ? -11.141 -10.5 -16.359 1 94.19 215 ASP A C 1
ATOM 1648 O O . ASP A 1 215 ? -11.32 -10.359 -15.148 1 94.19 215 ASP A O 1
ATOM 1652 N N . PHE A 1 216 ? -9.992 -10.617 -16.906 1 96.56 216 PHE A N 1
ATOM 1653 C CA . PHE A 1 216 ? -8.758 -10.594 -16.125 1 96.56 216 PHE A CA 1
ATOM 1654 C C . PHE A 1 216 ? -7.715 -9.703 -16.797 1 96.56 216 PHE A C 1
ATOM 1656 O O . PHE A 1 216 ? -7.98 -8.531 -17.078 1 96.56 216 PHE A O 1
ATOM 1663 N N . GLY A 1 217 ? -6.508 -10.164 -17 1 98 217 GLY A N 1
ATOM 1664 C CA . GLY A 1 217 ? -5.43 -9.383 -17.578 1 98 217 GLY A CA 1
ATOM 1665 C C . GLY A 1 217 ? -4.691 -8.539 -16.547 1 98 217 GLY A C 1
ATOM 1666 O O . GLY A 1 217 ? -4.965 -8.625 -15.352 1 98 217 GLY A O 1
ATOM 1667 N N . GLY A 1 218 ? -3.664 -7.863 -17.109 1 98.44 218 GLY A N 1
ATOM 1668 C CA . GLY A 1 218 ? -3.018 -6.824 -16.328 1 98.44 218 GLY A CA 1
ATOM 1669 C C . GLY A 1 218 ? -1.918 -7.352 -15.422 1 98.44 218 GLY A C 1
ATOM 1670 O O . GLY A 1 218 ? -1.627 -6.766 -14.383 1 98.44 218 GLY A O 1
ATOM 1671 N N . SER A 1 219 ? -1.296 -8.508 -15.766 1 98.88 219 SER A N 1
ATOM 1672 C CA . SER A 1 219 ? -0.14 -8.953 -14.992 1 98.88 219 SER A CA 1
ATOM 1673 C C . SER A 1 219 ? 0.897 -7.84 -14.867 1 98.88 219 SER A C 1
ATOM 1675 O O . SER A 1 219 ? 1.054 -7.023 -15.781 1 98.88 219 SER A O 1
ATOM 1677 N N . MET A 1 220 ? 1.579 -7.816 -13.742 1 98.88 220 MET A N 1
ATOM 1678 C CA . MET A 1 220 ? 2.467 -6.688 -13.484 1 98.88 220 MET A CA 1
ATOM 1679 C C . MET A 1 220 ? 3.836 -7.168 -13.008 1 98.88 220 MET A C 1
ATOM 1681 O O . MET A 1 220 ? 3.936 -8.172 -12.305 1 98.88 220 MET A O 1
ATOM 1685 N N . TRP A 1 221 ? 4.848 -6.508 -13.406 1 98.88 221 TRP A N 1
ATOM 1686 C CA . TRP A 1 221 ? 6.184 -6.559 -12.82 1 98.88 221 TRP A CA 1
ATOM 1687 C C . TRP A 1 221 ? 6.551 -5.219 -12.18 1 98.88 221 TRP A C 1
ATOM 1689 O O . TRP A 1 221 ? 6.582 -4.191 -12.859 1 98.88 221 TRP A O 1
ATOM 1699 N N . CYS A 1 222 ? 6.762 -5.223 -10.93 1 98.88 222 CYS A N 1
ATOM 1700 C CA . CYS A 1 222 ? 7.117 -4.004 -10.211 1 98.88 222 CYS A CA 1
ATOM 1701 C C . CYS A 1 222 ? 8.516 -4.109 -9.617 1 98.88 222 CYS A C 1
ATOM 1703 O O . CYS A 1 222 ? 8.789 -5.004 -8.812 1 98.88 222 CYS A O 1
ATOM 1705 N N . PRO A 1 223 ? 9.43 -3.234 -10 1 98.62 223 PRO A N 1
ATOM 1706 C CA . PRO A 1 223 ? 10.75 -3.203 -9.383 1 98.62 223 PRO A CA 1
ATOM 1707 C C . PRO A 1 223 ? 10.719 -2.691 -7.941 1 98.62 223 PRO A C 1
ATOM 1709 O O . PRO A 1 223 ? 9.672 -2.236 -7.473 1 98.62 223 PRO A O 1
ATOM 1712 N N . PRO A 1 224 ? 11.859 -2.844 -7.207 1 98.31 224 PRO A N 1
ATOM 1713 C CA . PRO A 1 224 ? 11.898 -2.457 -5.797 1 98.31 224 PRO A CA 1
ATOM 1714 C C . PRO A 1 224 ? 11.75 -0.95 -5.594 1 98.31 224 PRO A C 1
ATOM 1716 O O . PRO A 1 224 ? 11.641 -0.484 -4.457 1 98.31 224 PRO A O 1
ATOM 1719 N N . TRP A 1 225 ? 11.734 -0.222 -6.688 1 97.19 225 TRP A N 1
ATOM 1720 C CA . TRP A 1 225 ? 11.492 1.216 -6.676 1 97.19 225 TRP A CA 1
ATOM 1721 C C . TRP A 1 225 ? 10.836 1.664 -7.98 1 97.19 225 TRP A C 1
ATOM 1723 O O . TRP A 1 225 ? 11.141 1.138 -9.055 1 97.19 225 TRP A O 1
ATOM 1733 N N . VAL A 1 226 ? 9.93 2.594 -7.863 1 97.44 226 VAL A N 1
ATOM 1734 C CA . VAL A 1 226 ? 9.242 3.184 -9.008 1 97.44 226 VAL A CA 1
ATOM 1735 C C . VAL A 1 226 ? 9.273 4.707 -8.898 1 97.44 226 VAL A C 1
ATOM 1737 O O . VAL A 1 226 ? 8.852 5.273 -7.887 1 97.44 226 VAL A O 1
ATOM 1740 N N . ASP A 1 227 ? 9.797 5.328 -9.922 1 94.38 227 ASP A N 1
ATOM 1741 C CA . ASP A 1 227 ? 9.852 6.789 -9.906 1 94.38 227 ASP A CA 1
ATOM 1742 C C . ASP A 1 227 ? 8.93 7.387 -10.961 1 94.38 227 ASP A C 1
ATOM 1744 O O . ASP A 1 227 ? 8.859 8.609 -11.109 1 94.38 227 ASP A O 1
ATOM 1748 N N . GLY A 1 228 ? 8.25 6.566 -11.703 1 93 228 GLY A N 1
ATOM 1749 C CA . GLY A 1 228 ? 7.254 7.008 -12.664 1 93 228 GLY A CA 1
ATOM 1750 C C . GLY A 1 228 ? 7.844 7.398 -14.008 1 93 228 GLY A C 1
ATOM 1751 O O . GLY A 1 228 ? 7.113 7.648 -14.961 1 93 228 GLY A O 1
ATOM 1752 N N . LYS A 1 229 ? 9.156 7.418 -14.141 1 92.44 229 LYS A N 1
ATOM 1753 C CA . LYS A 1 229 ? 9.812 7.812 -15.383 1 92.44 229 LYS A CA 1
ATOM 1754 C C . LYS A 1 229 ? 10.789 6.742 -15.852 1 92.44 229 LYS A C 1
ATOM 1756 O O . LYS A 1 229 ? 10.531 6.035 -16.828 1 92.44 229 LYS A O 1
ATOM 1761 N N . HIS A 1 230 ? 11.789 6.531 -15.133 1 91.5 230 HIS A N 1
ATOM 1762 C CA . HIS A 1 230 ? 12.844 5.59 -15.5 1 91.5 230 HIS A CA 1
ATOM 1763 C C . HIS A 1 230 ? 12.531 4.191 -14.984 1 91.5 230 HIS A C 1
ATOM 1765 O O . HIS A 1 230 ? 12.922 3.195 -15.602 1 91.5 230 HIS A O 1
ATOM 1771 N N . LYS A 1 231 ? 11.977 4.164 -13.852 1 93.88 231 LYS A N 1
ATOM 1772 C CA . LYS A 1 231 ? 11.523 2.92 -13.234 1 93.88 231 LYS A CA 1
ATOM 1773 C C . LYS A 1 231 ? 10.008 2.908 -13.062 1 93.88 231 LYS A C 1
ATOM 1775 O O . LYS A 1 231 ? 9.453 3.738 -12.344 1 93.88 231 LYS A O 1
ATOM 1780 N N . ILE A 1 232 ? 9.43 1.942 -13.75 1 96.19 232 ILE A N 1
ATOM 1781 C CA . ILE A 1 232 ? 7.969 1.914 -13.75 1 96.19 232 ILE A CA 1
ATOM 1782 C C . ILE A 1 232 ? 7.48 0.492 -13.484 1 96.19 232 ILE A C 1
ATOM 1784 O O . ILE A 1 232 ? 8.227 -0.472 -13.672 1 96.19 232 ILE A O 1
ATOM 1788 N N . THR A 1 233 ? 6.25 0.386 -12.992 1 97.44 233 THR A N 1
ATOM 1789 C CA . THR A 1 233 ? 5.555 -0.895 -12.961 1 97.44 233 THR A CA 1
ATOM 1790 C C . THR A 1 233 ? 5.07 -1.282 -14.352 1 97.44 233 THR A C 1
ATOM 1792 O O . THR A 1 233 ? 4.25 -0.579 -14.945 1 97.44 233 THR A O 1
ATOM 1795 N N . SER A 1 234 ? 5.609 -2.414 -14.852 1 98 234 SER A N 1
ATOM 1796 C CA . SER A 1 234 ? 5.137 -2.912 -16.141 1 98 234 SER A CA 1
ATOM 1797 C C . SER A 1 234 ? 3.787 -3.609 -16 1 98 234 SER A C 1
ATOM 1799 O O . SER A 1 234 ? 3.557 -4.34 -15.039 1 98 234 SER A O 1
ATOM 1801 N N . ARG A 1 235 ? 2.928 -3.395 -16.891 1 97.81 235 ARG A N 1
ATOM 1802 C CA . ARG A 1 235 ? 1.6 -4 -16.906 1 97.81 235 ARG A CA 1
ATOM 1803 C C . ARG A 1 235 ? 1.266 -4.574 -18.281 1 97.81 235 ARG A C 1
ATOM 1805 O O . ARG A 1 235 ? 1.334 -3.867 -19.281 1 97.81 235 ARG A O 1
ATOM 1812 N N . ILE A 1 236 ? 0.881 -5.816 -18.234 1 98.19 236 ILE A N 1
ATOM 1813 C CA . ILE A 1 236 ? 0.515 -6.496 -19.484 1 98.19 236 ILE A CA 1
ATOM 1814 C C . ILE A 1 236 ? -0.949 -6.215 -19.812 1 98.19 236 ILE A C 1
ATOM 1816 O O . ILE A 1 236 ? -1.779 -6.074 -18.906 1 98.19 236 ILE A O 1
ATOM 1820 N N . GLY A 1 237 ? -1.317 -6.07 -21.062 1 97.69 237 GLY A N 1
ATOM 1821 C CA . GLY A 1 237 ? -2.707 -5.914 -21.469 1 97.69 237 GLY A CA 1
ATOM 1822 C C . GLY A 1 237 ? -3.555 -7.137 -21.172 1 97.69 237 GLY A C 1
ATOM 1823 O O . GLY A 1 237 ? -3.404 -7.766 -20.125 1 97.69 237 GLY A O 1
ATOM 1824 N N . MET A 1 238 ? -4.5 -7.496 -21.969 1 98.06 238 MET A N 1
ATOM 1825 C CA . MET A 1 238 ? -5.426 -8.602 -21.734 1 98.06 238 MET A CA 1
ATOM 1826 C C . MET A 1 238 ? -5.043 -9.82 -22.562 1 98.06 238 MET A C 1
ATOM 1828 O O . MET A 1 238 ? -5.672 -10.875 -22.469 1 98.06 238 MET A O 1
ATOM 1832 N N . GLU A 1 239 ? -4.02 -9.703 -23.391 1 98.12 239 GLU A N 1
ATOM 1833 C CA . GLU A 1 239 ? -3.676 -10.75 -24.344 1 98.12 239 GLU A CA 1
ATOM 1834 C C . GLU A 1 239 ? -2.965 -11.914 -23.656 1 98.12 239 GLU A C 1
ATOM 1836 O O . GLU A 1 239 ? -2.273 -11.719 -22.641 1 98.12 239 GLU A O 1
ATOM 1841 N N . GLU A 1 240 ? -3.133 -13.094 -24.156 1 98.25 240 GLU A N 1
ATOM 1842 C CA . GLU A 1 240 ? -2.299 -14.219 -23.75 1 98.25 240 GLU A CA 1
ATOM 1843 C C . GLU A 1 240 ? -0.855 -14.031 -24.203 1 98.25 240 GLU A C 1
ATOM 1845 O O . GLU A 1 240 ? -0.594 -13.844 -25.391 1 98.25 240 GLU A O 1
ATOM 1850 N N . THR A 1 241 ? 0.04 -14.016 -23.312 1 98.5 241 THR A N 1
ATOM 1851 C CA . THR A 1 241 ? 1.438 -13.773 -23.656 1 98.5 241 THR A CA 1
ATOM 1852 C C . THR A 1 241 ? 2.35 -14.141 -22.484 1 98.5 241 THR A C 1
ATOM 1854 O O . THR A 1 241 ? 1.874 -14.414 -21.375 1 98.5 241 THR A O 1
ATOM 1857 N N . VAL A 1 242 ? 3.562 -14.352 -22.75 1 98.81 242 VAL A N 1
ATOM 1858 C CA . VAL A 1 242 ? 4.605 -14.5 -21.75 1 98.81 242 VAL A CA 1
ATOM 1859 C C . VAL A 1 242 ? 5.598 -13.344 -21.859 1 98.81 242 VAL A C 1
ATOM 1861 O O . VAL A 1 242 ? 6.215 -13.141 -22.906 1 98.81 242 VAL A O 1
ATOM 1864 N N . VAL A 1 243 ? 5.734 -12.523 -20.859 1 98.88 243 VAL A N 1
ATOM 1865 C CA . VAL A 1 243 ? 6.66 -11.391 -20.859 1 98.88 243 VAL A CA 1
ATOM 1866 C C . VAL A 1 243 ? 7.754 -11.633 -19.812 1 98.88 243 VAL A C 1
ATOM 1868 O O . VAL A 1 243 ? 7.461 -11.969 -18.672 1 98.88 243 VAL A O 1
ATOM 1871 N N . VAL A 1 244 ? 9 -11.461 -20.203 1 98.88 244 VAL A N 1
ATOM 1872 C CA . VAL A 1 244 ? 10.133 -11.766 -19.328 1 98.88 244 VAL A CA 1
ATOM 1873 C C . VAL A 1 244 ? 10.727 -10.461 -18.797 1 98.88 244 VAL A C 1
ATOM 1875 O O . VAL A 1 244 ? 10.945 -9.516 -19.547 1 98.88 244 VAL A O 1
ATOM 1878 N N . HIS A 1 245 ? 10.938 -10.406 -17.547 1 98.75 245 HIS A N 1
ATOM 1879 C CA . HIS A 1 245 ? 11.594 -9.297 -16.859 1 98.75 245 HIS A CA 1
ATOM 1880 C C . HIS A 1 245 ? 12.852 -9.758 -16.141 1 98.75 245 HIS A C 1
ATOM 1882 O O . HIS A 1 245 ? 13.031 -10.953 -15.906 1 98.75 245 HIS A O 1
ATOM 1888 N N . GLU A 1 246 ? 13.695 -8.805 -15.797 1 98.56 246 GLU A N 1
ATOM 1889 C CA . GLU A 1 246 ? 14.969 -9.148 -15.172 1 98.56 246 GLU A CA 1
ATOM 1890 C C . GLU A 1 246 ? 15.102 -8.484 -13.805 1 98.56 246 GLU A C 1
ATOM 1892 O O . GLU A 1 246 ? 14.859 -7.289 -13.656 1 98.56 246 GLU A O 1
ATOM 1897 N N . ALA A 1 247 ? 15.43 -9.297 -12.844 1 98.75 247 ALA A N 1
ATOM 1898 C CA . ALA A 1 247 ? 15.805 -8.82 -11.516 1 98.75 247 ALA A CA 1
ATOM 1899 C C . ALA A 1 247 ? 17.312 -8.875 -11.32 1 98.75 247 ALA A C 1
ATOM 1901 O O . ALA A 1 247 ? 17.969 -9.828 -11.75 1 98.75 247 ALA A O 1
ATOM 1902 N N . THR A 1 248 ? 17.875 -7.863 -10.703 1 98.75 248 THR A N 1
ATOM 1903 C CA . THR A 1 248 ? 19.297 -7.859 -10.438 1 98.75 248 THR A CA 1
ATOM 1904 C C . THR A 1 248 ? 19.578 -7.555 -8.961 1 98.75 248 THR A C 1
ATOM 1906 O O . THR A 1 248 ? 18.875 -6.754 -8.344 1 98.75 248 THR A O 1
ATOM 1909 N N . LYS A 1 249 ? 20.625 -8.242 -8.469 1 98.38 249 LYS A N 1
ATOM 1910 C CA . LYS A 1 249 ? 21.062 -7.945 -7.113 1 98.38 249 LYS A CA 1
ATOM 1911 C C . LYS A 1 249 ? 21.531 -6.496 -6.984 1 98.38 249 LYS A C 1
ATOM 1913 O O . LYS A 1 249 ? 21.359 -5.875 -5.938 1 98.38 249 LYS A O 1
ATOM 1918 N N . ASP A 1 250 ? 22.078 -5.965 -8.023 1 98 250 ASP A N 1
ATOM 1919 C CA . ASP A 1 250 ? 22.594 -4.602 -8.031 1 98 250 ASP A CA 1
ATOM 1920 C C . ASP A 1 250 ? 21.469 -3.588 -7.805 1 98 250 ASP A C 1
ATOM 1922 O O . ASP A 1 250 ? 21.641 -2.613 -7.074 1 98 250 ASP A O 1
ATOM 1926 N N . GLU A 1 251 ? 20.406 -3.826 -8.438 1 97.75 251 GLU A N 1
ATOM 1927 C CA . GLU A 1 251 ? 19.281 -2.916 -8.258 1 97.75 251 GLU A CA 1
ATOM 1928 C C . GLU A 1 251 ? 18.75 -2.959 -6.82 1 97.75 251 GLU A C 1
ATOM 1930 O O . GLU A 1 251 ? 18.422 -1.922 -6.246 1 97.75 251 GLU A O 1
ATOM 1935 N N . LEU A 1 252 ? 18.672 -4.113 -6.277 1 97.94 252 LEU A N 1
ATOM 1936 C CA . LEU A 1 252 ? 18.25 -4.25 -4.887 1 97.94 252 LEU A CA 1
ATOM 1937 C C . LEU A 1 252 ? 19.188 -3.494 -3.957 1 97.94 252 LEU A C 1
ATOM 1939 O O . LEU A 1 252 ? 18.75 -2.75 -3.082 1 97.94 252 LEU A O 1
ATOM 1943 N N . ARG A 1 253 ? 20.453 -3.686 -4.141 1 96.94 253 ARG A N 1
ATOM 1944 C CA . ARG A 1 253 ? 21.453 -3.014 -3.318 1 96.94 253 ARG A CA 1
ATOM 1945 C C . ARG A 1 253 ? 21.359 -1.5 -3.475 1 96.94 253 ARG A C 1
ATOM 1947 O O . ARG A 1 253 ? 21.422 -0.764 -2.486 1 96.94 253 ARG A O 1
ATOM 1954 N N . SER A 1 254 ? 21.25 -1.075 -4.699 1 96.25 254 SER A N 1
ATOM 1955 C CA . SER A 1 254 ? 21.172 0.352 -4.992 1 96.25 254 SER A CA 1
ATOM 1956 C C . SER A 1 254 ? 19.969 0.996 -4.332 1 96.25 254 SER A C 1
ATOM 1958 O O . SER A 1 254 ? 20.078 2.068 -3.734 1 96.25 254 SER A O 1
ATOM 1960 N N . VAL A 1 255 ? 18.828 0.367 -4.426 1 95.88 255 VAL A N 1
ATOM 1961 C CA . VAL A 1 255 ? 17.594 0.91 -3.871 1 95.88 255 VAL A CA 1
ATOM 1962 C C . VAL A 1 255 ? 17.703 0.967 -2.35 1 95.88 255 VAL A C 1
ATOM 1964 O O . VAL A 1 255 ? 17.312 1.966 -1.732 1 95.88 255 VAL A O 1
ATOM 1967 N N . LYS A 1 256 ? 18.203 -0.027 -1.761 1 93.81 256 LYS A N 1
ATOM 1968 C CA . LYS A 1 256 ? 18.312 -0.09 -0.306 1 93.81 256 LYS A CA 1
ATOM 1969 C C . LYS A 1 256 ? 19.312 0.946 0.214 1 93.81 256 LYS A C 1
ATOM 1971 O O . LYS A 1 256 ? 19.141 1.478 1.313 1 93.81 256 LYS A O 1
ATOM 1976 N N . SER A 1 257 ? 20.297 1.236 -0.567 1 92.88 257 SER A N 1
ATOM 1977 C CA . SER A 1 257 ? 21.281 2.238 -0.18 1 92.88 257 SER A CA 1
ATOM 1978 C C . SER A 1 257 ? 20.734 3.65 -0.362 1 92.88 257 SER A C 1
ATOM 1980 O O . SER A 1 257 ? 21.047 4.547 0.426 1 92.88 257 SER A O 1
ATOM 1982 N N . SER A 1 258 ? 19.953 3.818 -1.389 1 91.5 258 SER A N 1
ATOM 1983 C CA . SER A 1 258 ? 19.438 5.145 -1.727 1 91.5 258 SER A CA 1
ATOM 1984 C C . SER A 1 258 ? 18.25 5.512 -0.851 1 91.5 258 SER A C 1
ATOM 1986 O O . SER A 1 258 ? 18.062 6.684 -0.511 1 91.5 258 SER A O 1
ATOM 1988 N N . PHE A 1 259 ? 17.453 4.535 -0.552 1 91.75 259 PHE A N 1
ATOM 1989 C CA . PHE A 1 259 ? 16.25 4.73 0.244 1 91.75 259 PHE A CA 1
ATOM 1990 C C . PHE A 1 259 ? 16.297 3.879 1.507 1 91.75 259 PHE A C 1
ATOM 1992 O O . PHE A 1 259 ? 15.758 2.768 1.529 1 91.75 259 PHE A O 1
ATOM 1999 N N . GLN A 1 260 ? 16.719 4.453 2.586 1 88 260 GLN A N 1
ATOM 2000 C CA . GLN A 1 260 ? 17.078 3.684 3.773 1 88 260 GLN A CA 1
ATOM 2001 C C . GLN A 1 260 ? 15.93 3.65 4.773 1 88 260 GLN A C 1
ATOM 2003 O O . GLN A 1 260 ? 16.156 3.672 5.984 1 88 260 GLN A O 1
ATOM 2008 N N . PHE A 1 261 ? 14.719 3.596 4.301 1 85.19 261 PHE A N 1
ATOM 2009 C CA . PHE A 1 261 ? 13.617 3.67 5.25 1 85.19 261 PHE A CA 1
ATOM 2010 C C . PHE A 1 261 ? 13.445 2.346 5.984 1 85.19 261 PHE A C 1
ATOM 2012 O O . PHE A 1 261 ? 12.875 2.305 7.074 1 85.19 261 PHE A O 1
ATOM 2019 N N . MET A 1 262 ? 14.008 1.247 5.453 1 88.12 262 MET A N 1
ATOM 2020 C CA . MET A 1 262 ? 13.898 -0.034 6.145 1 88.12 262 MET A CA 1
ATOM 2021 C C . MET A 1 262 ? 14.781 -0.05 7.395 1 88.12 262 MET A C 1
ATOM 2023 O O . MET A 1 262 ? 14.484 -0.764 8.352 1 88.12 262 MET A O 1
ATOM 2027 N N . ARG A 1 263 ? 15.773 0.77 7.355 1 86.75 263 ARG A N 1
ATOM 2028 C CA . ARG A 1 263 ? 16.656 0.859 8.508 1 86.75 263 ARG A CA 1
ATOM 2029 C C . ARG A 1 263 ? 15.961 1.523 9.688 1 86.75 263 ARG A C 1
ATOM 2031 O O . ARG A 1 263 ? 16.281 1.238 10.852 1 86.75 263 ARG A O 1
ATOM 2038 N N . CYS A 1 264 ? 14.969 2.361 9.422 1 89.38 264 CYS A N 1
ATOM 2039 C CA . CYS A 1 264 ? 14.281 3.135 10.453 1 89.38 264 CYS A CA 1
ATOM 2040 C C . CYS A 1 264 ? 12.953 2.49 10.82 1 89.38 264 CYS A C 1
ATOM 2042 O O . CYS A 1 264 ? 12.18 3.053 11.602 1 89.38 264 CYS A O 1
ATOM 2044 N N . ARG A 1 265 ? 12.781 1.314 10.242 1 92.31 265 ARG A N 1
ATOM 2045 C CA . ARG A 1 265 ? 11.523 0.617 10.484 1 92.31 265 ARG A CA 1
ATOM 2046 C C . ARG A 1 265 ? 11.406 0.19 11.938 1 92.31 265 ARG A C 1
ATOM 2048 O O . ARG A 1 265 ? 12.398 -0.167 12.57 1 92.31 265 ARG A O 1
ATOM 2055 N N . LYS A 1 266 ? 10.156 0.242 12.461 1 94.69 266 LYS A N 1
ATOM 2056 C CA . LYS A 1 266 ? 9.797 -0.272 13.773 1 94.69 266 LYS A CA 1
ATOM 2057 C C . LYS A 1 266 ? 8.711 -1.339 13.68 1 94.69 266 LYS A C 1
ATOM 2059 O O . LYS A 1 266 ? 7.895 -1.315 12.75 1 94.69 266 LYS A O 1
ATOM 2064 N N . GLU A 1 267 ? 8.812 -2.301 14.586 1 95.19 267 GLU A N 1
ATOM 2065 C CA . GLU A 1 267 ? 7.68 -3.215 14.68 1 95.19 267 GLU A CA 1
ATOM 2066 C C . GLU A 1 267 ? 6.441 -2.506 15.227 1 95.19 267 GLU A C 1
ATOM 2068 O O . GLU A 1 267 ? 6.559 -1.516 15.953 1 95.19 267 GLU A O 1
ATOM 2073 N N . ARG A 1 268 ? 5.312 -3.031 14.836 1 95.5 268 ARG A N 1
ATOM 2074 C CA . ARG A 1 268 ? 4.055 -2.4 15.219 1 95.5 268 ARG A CA 1
ATOM 2075 C C . ARG A 1 268 ? 3.99 -2.178 16.734 1 95.5 268 ARG A C 1
ATOM 2077 O O . ARG A 1 268 ? 3.59 -1.105 17.188 1 95.5 268 ARG A O 1
ATOM 2084 N N . GLY A 1 269 ? 4.461 -3.141 17.484 1 93.81 269 GLY A N 1
ATOM 2085 C CA . GLY A 1 269 ? 4.379 -3.078 18.922 1 93.81 269 GLY A CA 1
ATOM 2086 C C . GLY A 1 269 ? 5.336 -2.074 19.547 1 93.81 269 GLY A C 1
ATOM 2087 O O . GLY A 1 269 ? 5.23 -1.749 20.719 1 93.81 269 GLY A O 1
ATOM 2088 N N . GLU A 1 270 ? 6.215 -1.484 18.75 1 95.38 270 GLU A N 1
ATOM 2089 C CA . GLU A 1 270 ? 7.227 -0.559 19.266 1 95.38 270 GLU A CA 1
ATOM 2090 C C . GLU A 1 270 ? 6.699 0.874 19.281 1 95.38 270 GLU A C 1
ATOM 2092 O O . GLU A 1 270 ? 7.309 1.757 19.891 1 95.38 270 GLU A O 1
ATOM 2097 N N . TYR A 1 271 ? 5.621 1.094 18.641 1 96.12 271 TYR A N 1
ATOM 2098 C CA . TYR A 1 271 ? 5.027 2.428 18.656 1 96.12 271 TYR A CA 1
ATOM 2099 C C . TYR A 1 271 ? 4.258 2.668 19.938 1 96.12 271 TYR A C 1
ATOM 2101 O O . TYR A 1 271 ? 3.506 1.802 20.391 1 96.12 271 TYR A O 1
ATOM 2109 N N . LYS A 1 272 ? 4.508 3.787 20.609 1 92.69 272 LYS A N 1
ATOM 2110 C CA . LYS A 1 272 ? 3.879 4.137 21.891 1 92.69 272 LYS A CA 1
ATOM 2111 C C . LYS A 1 272 ? 2.715 5.102 21.672 1 92.69 272 LYS A C 1
ATOM 2113 O O . LYS A 1 272 ? 2.719 5.891 20.734 1 92.69 272 LYS A O 1
ATOM 2118 N N . MET B 1 1 ? -23.828 9.633 11.57 1 91.19 1 MET B N 1
ATOM 2119 C CA . MET B 1 1 ? -22.781 10.531 12.031 1 91.19 1 MET B CA 1
ATOM 2120 C C . MET B 1 1 ? -21.75 10.773 10.93 1 91.19 1 MET B C 1
ATOM 2122 O O . MET B 1 1 ? -21.312 9.836 10.266 1 91.19 1 MET B O 1
ATOM 2126 N N . SER B 1 2 ? -21.516 12.016 10.656 1 97.12 2 SER B N 1
ATOM 2127 C CA . SER B 1 2 ? -20.609 12.383 9.57 1 97.12 2 SER B CA 1
ATOM 2128 C C . SER B 1 2 ? -19.609 13.445 10.016 1 97.12 2 SER B C 1
ATOM 2130 O O . SER B 1 2 ? -19.828 14.109 11.031 1 97.12 2 SER B O 1
ATOM 2132 N N . LEU B 1 3 ? -18.531 13.461 9.422 1 98.75 3 LEU B N 1
ATOM 2133 C CA . LEU B 1 3 ? -17.469 14.445 9.648 1 98.75 3 LEU B CA 1
ATOM 2134 C C . LEU B 1 3 ? -17 15.055 8.328 1 98.75 3 LEU B C 1
ATOM 2136 O O . LEU B 1 3 ? -16.656 14.328 7.395 1 98.75 3 LEU B O 1
ATOM 2140 N N . LYS B 1 4 ? -17.094 16.375 8.273 1 98.88 4 LYS B N 1
ATOM 2141 C CA . LYS B 1 4 ? -16.594 17.094 7.105 1 98.88 4 LYS B CA 1
ATOM 2142 C C . LYS B 1 4 ? -15.125 17.484 7.289 1 98.88 4 LYS B C 1
ATOM 2144 O O . LYS B 1 4 ? -14.789 18.203 8.234 1 98.88 4 LYS B O 1
ATOM 2149 N N . VAL B 1 5 ? -14.273 17.016 6.391 1 98.94 5 VAL B N 1
ATOM 2150 C CA . VAL B 1 5 ? -12.836 17.266 6.469 1 98.94 5 VAL B CA 1
ATOM 2151 C C . VAL B 1 5 ? -12.406 18.188 5.336 1 98.94 5 VAL B C 1
ATOM 2153 O O . VAL B 1 5 ? -12.594 17.875 4.16 1 98.94 5 VAL B O 1
ATOM 2156 N N . GL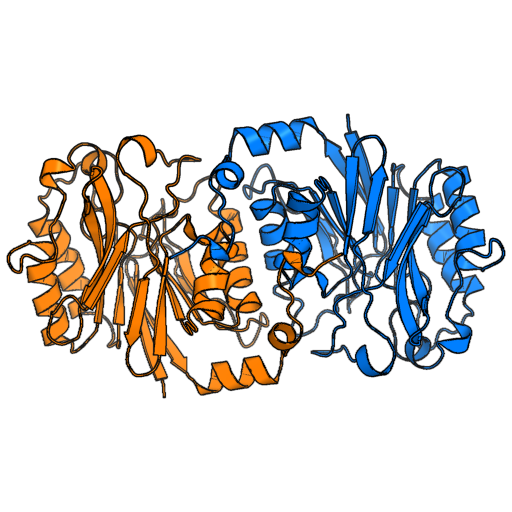Y B 1 6 ? -11.867 19.344 5.691 1 98.94 6 GLY B N 1
ATOM 2157 C CA . GLY B 1 6 ? -11.344 20.281 4.707 1 98.94 6 GLY B CA 1
ATOM 2158 C C . GLY B 1 6 ? -9.859 20.109 4.461 1 98.94 6 GLY B C 1
ATOM 2159 O O . GLY B 1 6 ? -9.047 20.312 5.363 1 98.94 6 GLY B O 1
ATOM 2160 N N . LEU B 1 7 ? -9.516 19.719 3.254 1 98.94 7 LEU B N 1
ATOM 2161 C CA . LEU B 1 7 ? -8.125 19.672 2.82 1 98.94 7 LEU B CA 1
ATOM 2162 C C . LEU B 1 7 ? -7.652 21.047 2.371 1 98.94 7 LEU B C 1
ATOM 2164 O O . LEU B 1 7 ? -8.102 21.562 1.342 1 98.94 7 LEU B O 1
ATOM 2168 N N . VAL B 1 8 ? -6.75 21.641 3.172 1 98.88 8 VAL B N 1
ATOM 2169 C CA . VAL B 1 8 ? -6.238 22.969 2.859 1 98.88 8 VAL B CA 1
ATOM 2170 C C . VAL B 1 8 ? -4.957 22.859 2.037 1 98.88 8 VAL B C 1
ATOM 2172 O O . VAL B 1 8 ? -3.863 22.75 2.592 1 98.88 8 VAL B O 1
ATOM 2175 N N . GLN B 1 9 ? -5.094 22.875 0.75 1 98.75 9 GLN B N 1
ATOM 2176 C CA . GLN B 1 9 ? -3.926 22.906 -0.126 1 98.75 9 GLN B CA 1
ATOM 2177 C C . GLN B 1 9 ? -3.432 24.344 -0.318 1 98.75 9 GLN B C 1
ATOM 2179 O O . GLN B 1 9 ? -3.908 25.047 -1.205 1 98.75 9 GLN B O 1
ATOM 2184 N N . ILE B 1 10 ? -2.484 24.75 0.479 1 97.62 10 ILE B N 1
ATOM 2185 C CA . ILE B 1 10 ? -2.049 26.141 0.569 1 97.62 10 ILE B CA 1
ATOM 2186 C C . ILE B 1 10 ? -0.739 26.328 -0.195 1 97.62 10 ILE B C 1
ATOM 2188 O O . ILE B 1 10 ? 0.095 25.422 -0.233 1 97.62 10 ILE B O 1
ATOM 2192 N N . GLN B 1 11 ? -0.538 27.453 -0.752 1 94.62 11 GLN B N 1
ATOM 2193 C CA . GLN B 1 11 ? 0.714 27.781 -1.428 1 94.62 11 GLN B CA 1
ATOM 2194 C C . GLN B 1 11 ? 1.873 27.844 -0.438 1 94.62 11 GLN B C 1
ATOM 2196 O O . GLN B 1 11 ? 1.744 28.422 0.643 1 94.62 11 GLN B O 1
ATOM 2201 N N . PRO B 1 12 ? 2.959 27.156 -0.86 1 88.81 12 PRO B N 1
ATOM 2202 C CA . PRO B 1 12 ? 4.129 27.312 0.004 1 88.81 12 PRO B CA 1
ATOM 2203 C C . PRO B 1 12 ? 4.633 28.766 0.057 1 88.81 12 PRO B C 1
ATOM 2205 O O . PRO B 1 12 ? 4.477 29.516 -0.912 1 88.81 12 PRO B O 1
ATOM 2208 N N . ALA B 1 13 ? 5.152 29.031 1.139 1 77.25 13 ALA B N 1
ATOM 2209 C CA . ALA B 1 13 ? 5.746 30.359 1.25 1 77.25 13 ALA B CA 1
ATOM 2210 C C . ALA B 1 13 ? 6.898 30.516 0.264 1 77.25 13 ALA B C 1
ATOM 2212 O O . ALA B 1 13 ? 7.586 29.547 -0.071 1 77.25 13 ALA B O 1
ATOM 2213 N N . SER B 1 14 ? 7.02 31.703 -0.272 1 69.19 14 SER B N 1
ATOM 2214 C CA . SER B 1 14 ? 8.117 32.031 -1.186 1 69.19 14 SER B CA 1
ATOM 2215 C C . SER B 1 14 ? 9.469 31.891 -0.493 1 69.19 14 SER B C 1
ATOM 2217 O O . SER B 1 14 ? 9.562 32.031 0.728 1 69.19 14 SER B O 1
ATOM 2219 N N . GLU B 1 15 ? 10.453 31.297 -1.122 1 64.25 15 GLU B N 1
ATOM 2220 C CA . GLU B 1 15 ? 11.82 31.219 -0.636 1 64.25 15 GLU B CA 1
ATOM 2221 C C . GLU B 1 15 ? 12.68 32.344 -1.231 1 64.25 15 GLU B C 1
ATOM 2223 O O . GLU B 1 15 ? 12.93 32.344 -2.439 1 64.25 15 GLU B O 1
ATOM 2228 N N . PRO B 1 16 ? 13.344 33.125 -0.334 1 59.38 16 PRO B N 1
ATOM 2229 C CA . PRO B 1 16 ? 13.18 33.281 1.114 1 59.38 16 PRO B CA 1
ATOM 2230 C C . PRO B 1 16 ? 11.836 33.906 1.498 1 59.38 16 PRO B C 1
ATOM 2232 O O . PRO B 1 16 ? 11.234 34.625 0.7 1 59.38 16 PRO B O 1
ATOM 2235 N N . PRO B 1 17 ? 11.375 33.469 2.672 1 60.12 17 PRO B N 1
ATOM 2236 C CA . PRO B 1 17 ? 10.125 34.125 3.02 1 60.12 17 PRO B CA 1
ATOM 2237 C C . PRO B 1 17 ? 10.273 35.656 3.104 1 60.12 17 PRO B C 1
ATOM 2239 O O . PRO B 1 17 ? 11.25 36.156 3.666 1 60.12 17 PRO B O 1
ATOM 2242 N N . SER B 1 18 ? 9.766 36.281 2.168 1 59.47 18 SER B N 1
ATOM 2243 C CA . SER B 1 18 ? 9.82 37.75 2.219 1 59.47 18 SER B CA 1
ATOM 2244 C C . SER B 1 18 ? 9.047 38.281 3.412 1 59.47 18 SER B C 1
ATOM 2246 O O . SER B 1 18 ? 9.094 39.5 3.703 1 59.47 18 SER B O 1
ATOM 2248 N N . VAL B 1 19 ? 8.461 37.344 4.102 1 62.88 19 VAL B N 1
ATOM 2249 C CA . VAL B 1 19 ? 7.594 37.781 5.184 1 62.88 19 VAL B CA 1
ATOM 2250 C C . VAL B 1 19 ? 7.836 36.938 6.43 1 62.88 19 VAL B C 1
ATOM 2252 O O . VAL B 1 19 ? 8.352 35.812 6.34 1 62.88 19 VAL B O 1
ATOM 2255 N N . GLY B 1 20 ? 7.68 37.562 7.562 1 69.12 20 GLY B N 1
ATOM 2256 C CA . GLY B 1 20 ? 7.824 36.875 8.836 1 69.12 20 GLY B CA 1
ATOM 2257 C C . GLY B 1 20 ? 6.688 35.906 9.133 1 69.12 20 GLY B C 1
ATOM 2258 O O . GLY B 1 20 ? 5.758 35.781 8.328 1 69.12 20 GLY B O 1
ATOM 2259 N N . LYS B 1 21 ? 6.793 35.031 10.172 1 77.44 21 LYS B N 1
ATOM 2260 C CA . LYS B 1 21 ? 5.848 34.031 10.625 1 77.44 21 LYS B CA 1
ATOM 2261 C C . LYS B 1 21 ? 4.434 34.594 10.719 1 77.44 21 LYS B C 1
ATOM 2263 O O . LYS B 1 21 ? 3.467 33.938 10.359 1 77.44 21 LYS B O 1
ATOM 2268 N N . ALA B 1 22 ? 4.367 35.844 11.023 1 77.81 22 ALA B N 1
ATOM 2269 C CA . ALA B 1 22 ? 3.062 36.469 11.242 1 77.81 22 ALA B CA 1
ATOM 2270 C C . ALA B 1 22 ? 2.299 36.594 9.93 1 77.81 22 ALA B C 1
ATOM 2272 O O . ALA B 1 22 ? 1.084 36.406 9.883 1 77.81 22 ALA B O 1
ATOM 2273 N N . GLN B 1 23 ? 2.994 36.906 8.93 1 79.38 23 GLN B N 1
ATOM 2274 C CA . GLN B 1 23 ? 2.344 37.031 7.633 1 79.38 23 GLN B CA 1
ATOM 2275 C C . GLN B 1 23 ? 1.981 35.688 7.039 1 79.38 23 GLN B C 1
ATOM 2277 O O . GLN B 1 23 ? 0.946 35.531 6.387 1 79.38 23 GLN B O 1
ATOM 2282 N N . LEU B 1 24 ? 2.822 34.812 7.297 1 82.19 24 LEU B N 1
ATOM 2283 C CA . LEU B 1 24 ? 2.564 33.469 6.773 1 82.19 24 LEU B CA 1
ATOM 2284 C C . LEU B 1 24 ? 1.292 32.875 7.379 1 82.19 24 LEU B C 1
ATOM 2286 O O . LEU B 1 24 ? 0.475 32.281 6.668 1 82.19 24 LEU B O 1
ATOM 2290 N N . VAL B 1 25 ? 1.122 33.125 8.602 1 92.25 25 VAL B N 1
ATOM 2291 C CA . VAL B 1 25 ? -0.026 32.531 9.281 1 92.25 25 VAL B CA 1
ATOM 2292 C C . VAL B 1 25 ? -1.302 33.25 8.867 1 92.25 25 VAL B C 1
ATOM 2294 O O . VAL B 1 25 ? -2.379 32.656 8.82 1 92.25 25 VAL B O 1
ATOM 2297 N N . GLN B 1 26 ? -1.163 34.531 8.531 1 93 26 GLN B N 1
ATOM 2298 C CA . GLN B 1 26 ? -2.344 35.281 8.141 1 93 26 GLN B CA 1
ATOM 2299 C C . GLN B 1 26 ? -2.939 34.75 6.84 1 93 26 GLN B C 1
ATOM 2301 O O . GLN B 1 26 ? -4.16 34.719 6.676 1 93 26 GLN B O 1
ATOM 2306 N N . HIS B 1 27 ? -2.084 34.406 5.988 1 93.12 27 HIS B N 1
ATOM 2307 C CA . HIS B 1 27 ? -2.559 33.812 4.738 1 93.12 27 HIS B CA 1
ATOM 2308 C C . HIS B 1 27 ? -3.379 32.562 4.988 1 93.12 27 HIS B C 1
ATOM 2310 O O . HIS B 1 27 ? -4.465 32.406 4.426 1 93.12 27 HIS B O 1
ATOM 2316 N N . ALA B 1 28 ? -2.871 31.672 5.812 1 96.25 28 ALA B N 1
ATOM 2317 C CA . ALA B 1 28 ? -3.584 30.438 6.168 1 96.25 28 ALA B CA 1
ATOM 2318 C C . ALA B 1 28 ? -4.914 30.766 6.848 1 96.25 28 ALA B C 1
ATOM 2320 O O . ALA B 1 28 ? -5.938 30.141 6.539 1 96.25 28 ALA B O 1
ATOM 2321 N N . ALA B 1 29 ? -4.852 31.688 7.75 1 97.56 29 ALA B N 1
ATOM 2322 C CA . ALA B 1 29 ? -6.055 32.094 8.461 1 97.56 29 ALA B CA 1
ATOM 2323 C C . ALA B 1 29 ? -7.125 32.594 7.496 1 97.56 29 ALA B C 1
ATOM 2325 O O . ALA B 1 29 ? -8.289 32.219 7.602 1 97.56 29 ALA B O 1
ATOM 2326 N N . ASP B 1 30 ? -6.715 33.406 6.559 1 96.62 30 ASP B N 1
ATOM 2327 C CA . ASP B 1 30 ? -7.637 33.969 5.574 1 96.62 30 ASP B CA 1
ATOM 2328 C C . ASP B 1 30 ? -8.234 32.875 4.699 1 96.62 30 ASP B C 1
ATOM 2330 O O . ASP B 1 30 ? -9.43 32.875 4.41 1 96.62 30 ASP B O 1
ATOM 2334 N N . LEU B 1 31 ? -7.418 31.984 4.301 1 96.81 31 LEU B N 1
ATOM 2335 C CA . LEU B 1 31 ? -7.855 30.891 3.436 1 96.81 31 LEU B CA 1
ATOM 2336 C C . LEU B 1 31 ? -8.922 30.047 4.129 1 96.81 31 LEU B C 1
ATOM 2338 O O . LEU B 1 31 ? -9.938 29.703 3.521 1 96.81 31 LEU B O 1
ATOM 2342 N N . ILE B 1 32 ? -8.703 29.703 5.383 1 98.56 32 ILE B N 1
ATOM 2343 C CA . ILE B 1 32 ? -9.641 28.859 6.125 1 98.56 32 ILE B CA 1
ATOM 2344 C C . ILE B 1 32 ? -10.922 29.641 6.41 1 98.56 32 ILE B C 1
ATOM 2346 O O . ILE B 1 32 ? -12.023 29.094 6.32 1 98.56 32 ILE B O 1
ATOM 2350 N N . SER B 1 33 ? -10.758 30.891 6.742 1 98.44 33 SER B N 1
ATOM 2351 C CA . SER B 1 33 ? -11.906 31.734 7.066 1 98.44 33 SER B CA 1
ATOM 2352 C C . SER B 1 33 ? -12.875 31.812 5.891 1 98.44 33 SER B C 1
ATOM 2354 O O . SER B 1 33 ? -14.086 31.938 6.086 1 98.44 33 SER B O 1
ATOM 2356 N N . LYS B 1 34 ? -12.383 31.719 4.668 1 97.94 34 LYS B N 1
ATOM 2357 C CA . LYS B 1 34 ? -13.211 31.891 3.473 1 97.94 34 LYS B CA 1
ATOM 2358 C C . LYS B 1 34 ? -13.586 30.547 2.869 1 97.94 34 LYS B C 1
ATOM 2360 O O . LYS B 1 34 ? -14.312 30.484 1.878 1 97.94 34 LYS B O 1
ATOM 2365 N N . ALA B 1 35 ? -13.086 29.516 3.443 1 98.56 35 ALA B N 1
ATOM 2366 C CA . ALA B 1 35 ? -13.273 28.172 2.893 1 98.56 35 ALA B CA 1
ATOM 2367 C C . ALA B 1 35 ? -14.695 27.672 3.123 1 98.56 35 ALA B C 1
ATOM 2369 O O . ALA B 1 35 ? -15.414 28.203 3.977 1 98.56 35 ALA B O 1
ATOM 2370 N N . PRO B 1 36 ? -15.164 26.656 2.283 1 98.62 36 PRO B N 1
ATOM 2371 C CA . PRO B 1 36 ? -16.406 25.984 2.641 1 98.62 36 PRO B CA 1
ATOM 2372 C C . PRO B 1 36 ? -16.391 25.406 4.055 1 98.62 36 PRO B C 1
ATOM 2374 O O . PRO B 1 36 ? -15.328 25.016 4.543 1 98.62 36 PRO B O 1
ATOM 2377 N N . GLN B 1 37 ? -17.5 25.359 4.66 1 98.62 37 GLN B N 1
ATOM 2378 C CA . GLN B 1 37 ? -17.594 24.922 6.051 1 98.62 37 GLN B CA 1
ATOM 2379 C C . GLN B 1 37 ? -17.156 23.469 6.199 1 98.62 37 GLN B C 1
ATOM 2381 O O . GLN B 1 37 ? -17.547 22.609 5.418 1 98.62 37 GLN B O 1
ATOM 2386 N N . ALA B 1 38 ? -16.359 23.188 7.152 1 98.81 38 ALA B N 1
ATOM 2387 C CA . ALA B 1 38 ? -15.891 21.859 7.539 1 98.81 38 ALA B CA 1
ATOM 2388 C C . ALA B 1 38 ? -15.82 21.719 9.055 1 98.81 38 ALA B C 1
ATOM 2390 O O . ALA B 1 38 ? -15.93 22.703 9.781 1 98.81 38 ALA B O 1
ATOM 2391 N N . ASP B 1 39 ? -15.758 20.484 9.461 1 98.88 39 ASP B N 1
ATOM 2392 C CA . ASP B 1 39 ? -15.609 20.234 10.891 1 98.88 39 ASP B CA 1
ATOM 2393 C C . ASP B 1 39 ? -14.141 20.312 11.312 1 98.88 39 ASP B C 1
ATOM 2395 O O . ASP B 1 39 ? -13.836 20.641 12.461 1 98.88 39 ASP B O 1
ATOM 2399 N N . ILE B 1 40 ? -13.266 20.016 10.422 1 98.94 40 ILE B N 1
ATOM 2400 C CA . ILE B 1 40 ? -11.828 20.109 10.656 1 98.94 40 ILE B CA 1
ATOM 2401 C C . ILE B 1 40 ? -11.125 20.547 9.367 1 98.94 40 ILE B C 1
ATOM 2403 O O . ILE B 1 40 ? -11.461 20.062 8.281 1 98.94 40 ILE B O 1
ATOM 2407 N N . TYR B 1 41 ? -10.219 21.5 9.469 1 98.94 41 TYR B N 1
ATOM 2408 C CA . TYR B 1 41 ? -9.336 21.906 8.383 1 98.94 41 TYR B CA 1
ATOM 2409 C C . TYR B 1 41 ? -7.914 21.391 8.625 1 98.94 41 TYR B C 1
ATOM 2411 O O . TYR B 1 41 ? -7.371 21.562 9.719 1 98.94 41 TYR B O 1
ATOM 2419 N N . VAL B 1 42 ? -7.34 20.766 7.637 1 98.94 42 VAL B N 1
ATOM 2420 C CA . VAL B 1 42 ? -6.02 20.156 7.766 1 98.94 42 VAL B CA 1
ATOM 2421 C C . VAL B 1 42 ? -5.035 20.859 6.836 1 98.94 42 VAL B C 1
ATOM 2423 O O . VAL B 1 42 ? -5.266 20.953 5.629 1 98.94 42 VAL B O 1
ATOM 2426 N N . LEU B 1 43 ? -3.992 21.391 7.387 1 98.88 43 LEU B N 1
ATOM 2427 C CA . LEU B 1 43 ? -2.93 22.031 6.621 1 98.88 43 LEU B CA 1
ATOM 2428 C C . LEU B 1 43 ? -1.771 21.078 6.383 1 98.88 43 LEU B C 1
ATOM 2430 O O . LEU B 1 43 ? -1.633 20.078 7.094 1 98.88 43 LEU B O 1
ATOM 2434 N N . PRO B 1 44 ? -0.907 21.375 5.402 1 98.75 44 PRO B N 1
ATOM 2435 C CA . PRO B 1 44 ? 0.24 20.531 5.082 1 98.75 44 PRO B CA 1
ATOM 2436 C C . PRO B 1 44 ? 1.297 20.516 6.184 1 98.75 44 PRO B C 1
ATOM 2438 O O . PRO B 1 44 ? 1.177 21.266 7.164 1 98.75 44 PRO B O 1
ATOM 2441 N N . GLU B 1 45 ? 2.293 19.641 5.992 1 98.44 45 GLU B N 1
ATOM 2442 C CA . GLU B 1 45 ? 3.471 19.562 6.848 1 98.44 45 GLU B CA 1
ATOM 2443 C C . GLU B 1 45 ? 4.152 20.922 6.988 1 98.44 45 GLU B C 1
ATOM 2445 O O . GLU B 1 45 ? 4.488 21.547 5.992 1 98.44 45 GLU B O 1
ATOM 2450 N N . LEU B 1 46 ? 4.27 21.375 8.211 1 97 46 LEU B N 1
ATOM 2451 C CA . LEU B 1 46 ? 4.938 22.625 8.578 1 97 46 LEU B CA 1
ATOM 2452 C C . LEU B 1 46 ? 4.211 23.828 7.988 1 97 46 LEU B C 1
ATOM 2454 O O . LEU B 1 46 ? 4.793 24.906 7.852 1 97 46 LEU B O 1
ATOM 2458 N N . ALA B 1 47 ? 3.035 23.688 7.578 1 96.12 47 ALA B N 1
ATOM 2459 C CA . ALA B 1 47 ? 2.189 24.828 7.227 1 96.12 47 ALA B CA 1
ATOM 2460 C C . ALA B 1 47 ? 1.449 25.359 8.445 1 96.12 47 ALA B C 1
ATOM 2462 O O . ALA B 1 47 ? 0.803 24.594 9.172 1 96.12 47 ALA B O 1
ATOM 2463 N N . PRO B 1 48 ? 1.591 26.703 8.719 1 93.19 48 PRO B N 1
ATOM 2464 C CA . PRO B 1 48 ? 1.785 27.766 7.73 1 93.19 48 PRO B CA 1
ATOM 2465 C C . PRO B 1 48 ? 3.232 28.25 7.66 1 93.19 48 PRO B C 1
ATOM 2467 O O . PRO B 1 48 ? 3.555 29.125 6.867 1 93.19 48 PRO B O 1
ATOM 2470 N N . THR B 1 49 ? 4.152 27.703 8.422 1 89.31 49 THR B N 1
ATOM 2471 C CA . THR B 1 49 ? 5.516 28.234 8.438 1 89.31 49 THR B CA 1
ATOM 2472 C C . THR B 1 49 ? 6.219 27.953 7.117 1 89.31 49 THR B C 1
ATOM 2474 O O . THR B 1 49 ? 6.871 28.828 6.555 1 89.31 49 THR B O 1
ATOM 2477 N N . GLY B 1 50 ? 6.027 26.688 6.676 1 90.81 50 GLY B N 1
ATOM 2478 C CA . GLY B 1 50 ? 6.598 26.359 5.383 1 90.81 50 GLY B CA 1
ATOM 2479 C C . GLY B 1 50 ? 7.637 25.25 5.461 1 90.81 50 GLY B C 1
ATOM 2480 O O . GLY B 1 50 ? 8.359 25.141 6.449 1 90.81 50 GLY B O 1
ATOM 2481 N N . TYR B 1 51 ? 7.816 24.547 4.418 1 92.12 51 TYR B N 1
ATOM 2482 C CA . TYR B 1 51 ? 8.797 23.484 4.246 1 92.12 51 TYR B CA 1
ATOM 2483 C C . TYR B 1 51 ? 9.859 23.875 3.223 1 92.12 51 TYR B C 1
ATOM 2485 O O . TYR B 1 51 ? 9.742 23.531 2.043 1 92.12 51 TYR B O 1
ATOM 2493 N N . ASN B 1 52 ? 10.852 24.5 3.703 1 88.62 52 ASN B N 1
ATOM 2494 C CA . ASN B 1 52 ? 11.906 24.969 2.811 1 88.62 52 ASN B CA 1
ATOM 2495 C C . ASN B 1 52 ? 13.211 25.234 3.568 1 88.62 52 ASN B C 1
ATOM 2497 O O . ASN B 1 52 ? 13.242 25.172 4.797 1 88.62 52 ASN B O 1
ATOM 2501 N N . ALA B 1 53 ? 14.203 25.531 2.777 1 87.75 53 ALA B N 1
ATOM 2502 C CA . ALA B 1 53 ? 15.555 25.688 3.324 1 87.75 53 ALA B CA 1
ATOM 2503 C C . ALA B 1 53 ? 15.617 26.828 4.332 1 87.75 53 ALA B C 1
ATOM 2505 O O . ALA B 1 53 ? 16.344 26.75 5.324 1 87.75 53 ALA B O 1
ATOM 2506 N N . HIS B 1 54 ? 14.906 27.891 4.02 1 86.81 54 HIS B N 1
ATOM 2507 C CA . HIS B 1 54 ? 14.922 29.031 4.93 1 86.81 54 HIS B CA 1
ATOM 2508 C C . HIS B 1 54 ? 14.398 28.641 6.309 1 86.81 54 HIS B C 1
ATOM 2510 O O . HIS B 1 54 ? 15.016 28.969 7.324 1 86.81 54 HIS B O 1
ATOM 2516 N N . VAL B 1 55 ? 13.273 27.984 6.324 1 89.75 55 VAL B N 1
ATOM 2517 C CA . VAL B 1 55 ? 12.68 27.547 7.586 1 89.75 55 VAL B CA 1
ATOM 2518 C C . VAL B 1 55 ? 13.633 26.594 8.305 1 89.75 55 VAL B C 1
ATOM 2520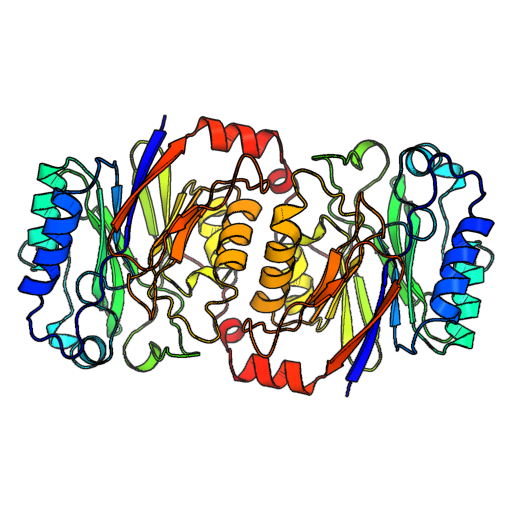 O O . VAL B 1 55 ? 13.898 26.75 9.492 1 89.75 55 VAL B O 1
ATOM 2523 N N . PHE B 1 56 ? 14.227 25.672 7.594 1 92.19 56 PHE B N 1
ATOM 2524 C CA . PHE B 1 56 ? 15.109 24.672 8.172 1 92.19 56 PHE B CA 1
ATOM 2525 C C . PHE B 1 56 ? 16.359 25.312 8.766 1 92.19 56 PHE B C 1
ATOM 2527 O O . PHE B 1 56 ? 16.875 24.859 9.789 1 92.19 56 PHE B O 1
ATOM 2534 N N . ASN B 1 57 ? 16.766 26.375 8.125 1 91.56 57 ASN B N 1
ATOM 2535 C CA . ASN B 1 57 ? 17.984 27.031 8.562 1 91.56 57 ASN B CA 1
ATOM 2536 C C . ASN B 1 57 ? 17.719 28.062 9.656 1 91.56 57 ASN B C 1
ATOM 2538 O O . ASN B 1 57 ? 18.641 28.625 10.234 1 91.56 57 ASN B O 1
ATOM 2542 N N . SER B 1 58 ? 16.484 28.344 9.969 1 91.69 58 SER B N 1
ATOM 2543 C CA . SER B 1 58 ? 16.125 29.359 10.938 1 91.69 58 SER B CA 1
ATOM 2544 C C . SER B 1 58 ? 15.148 28.812 11.977 1 91.69 58 SER B C 1
ATOM 2546 O O . SER B 1 58 ? 14.164 29.484 12.312 1 91.69 58 SER B O 1
ATOM 2548 N N . LEU B 1 59 ? 15.375 27.703 12.438 1 94 59 LEU B N 1
ATOM 2549 C CA . LEU B 1 59 ? 14.438 27.016 13.312 1 94 59 LEU B CA 1
ATOM 2550 C C . LEU B 1 59 ? 14.305 27.734 14.648 1 94 59 LEU B C 1
ATOM 2552 O O . LEU B 1 59 ? 13.227 27.719 15.258 1 94 59 LEU B O 1
ATOM 2556 N N . ASP B 1 60 ? 15.352 28.391 15.086 1 92.38 60 ASP B N 1
ATOM 2557 C CA . ASP B 1 60 ? 15.273 29.156 16.312 1 92.38 60 ASP B CA 1
ATOM 2558 C C . ASP B 1 60 ? 14.188 30.234 16.234 1 92.38 60 ASP B C 1
ATOM 2560 O O . ASP B 1 60 ? 13.492 30.5 17.219 1 92.38 60 ASP B O 1
ATOM 2564 N N . GLU B 1 61 ? 14.07 30.75 15.062 1 89.69 61 GLU B N 1
ATOM 2565 C CA . GLU B 1 61 ? 13.102 31.828 14.844 1 89.69 61 GLU B CA 1
ATOM 2566 C C . GLU B 1 61 ? 11.742 31.266 14.438 1 89.69 61 GLU B C 1
ATOM 2568 O O . GLU B 1 61 ? 10.703 31.844 14.773 1 89.69 61 GLU B O 1
ATOM 2573 N N . MET B 1 62 ? 11.766 30.156 13.742 1 91.25 62 MET B N 1
ATOM 2574 C CA . MET B 1 62 ? 10.555 29.688 13.086 1 91.25 62 MET B CA 1
ATOM 2575 C C . MET B 1 62 ? 9.805 28.703 13.961 1 91.25 62 MET B C 1
ATOM 2577 O O . MET B 1 62 ? 8.625 28.422 13.734 1 91.25 62 MET B O 1
ATOM 2581 N N . SER B 1 63 ? 10.469 28.156 14.961 1 94.19 63 SER B N 1
ATOM 2582 C CA . SER B 1 63 ? 9.805 27.219 15.852 1 94.19 63 SER B CA 1
ATOM 2583 C C . SER B 1 63 ? 8.766 27.906 16.719 1 94.19 63 SER B C 1
ATOM 2585 O O . SER B 1 63 ? 8.828 29.125 16.922 1 94.19 63 SER B O 1
ATOM 2587 N N . GLU B 1 64 ? 7.832 27.094 17.078 1 93 64 GLU B N 1
ATOM 2588 C CA . GLU B 1 64 ? 6.762 27.625 17.922 1 93 64 GLU B CA 1
ATOM 2589 C C . GLU B 1 64 ? 6.41 26.656 19.047 1 93 64 GLU B C 1
ATOM 2591 O O . GLU B 1 64 ? 6.402 25.438 18.844 1 93 64 GLU B O 1
ATOM 2596 N N . ASP B 1 65 ? 6.137 27.219 20.219 1 93.56 65 ASP B N 1
ATOM 2597 C CA . ASP B 1 65 ? 5.547 26.484 21.344 1 93.56 65 ASP B CA 1
ATOM 2598 C C . ASP B 1 65 ? 4.035 26.672 21.375 1 93.56 65 ASP B C 1
ATOM 2600 O O . ASP B 1 65 ? 3.541 27.656 21.922 1 93.56 65 ASP B O 1
ATOM 2604 N N . GLU B 1 66 ? 3.295 25.703 20.891 1 90.44 66 GLU B N 1
ATOM 2605 C CA . GLU B 1 66 ? 1.849 25.797 20.719 1 90.44 66 GLU B CA 1
ATOM 2606 C C . GLU B 1 66 ? 1.139 25.922 22.062 1 90.44 66 GLU B C 1
ATOM 2608 O O . GLU B 1 66 ? -0.039 26.281 22.109 1 90.44 66 GLU B O 1
ATOM 2613 N N . ARG B 1 67 ? 1.832 25.688 23.234 1 91.81 67 ARG B N 1
ATOM 2614 C CA . ARG B 1 67 ? 1.252 25.844 24.562 1 91.81 67 ARG B CA 1
ATOM 2615 C C . ARG B 1 67 ? 1.092 27.312 24.922 1 91.81 67 ARG B C 1
ATOM 2617 O O . ARG B 1 67 ? 0.311 27.672 25.797 1 91.81 67 ARG B O 1
ATOM 2624 N N . LEU B 1 68 ? 1.898 28.094 24.188 1 92.69 68 LEU B N 1
ATOM 2625 C CA . LEU B 1 68 ? 1.808 29.531 24.391 1 92.69 68 LEU B CA 1
ATOM 2626 C C . LEU B 1 68 ? 0.717 30.141 23.516 1 92.69 68 LEU B C 1
ATOM 2628 O O . LEU B 1 68 ? 0.852 30.172 22.281 1 92.69 68 LEU B O 1
ATOM 2632 N N . GLU B 1 69 ? -0.228 30.688 24.109 1 92.75 69 GLU B N 1
ATOM 2633 C CA . GLU B 1 69 ? -1.383 31.219 23.375 1 92.75 69 GLU B CA 1
ATOM 2634 C C . GLU B 1 69 ? -0.989 32.406 22.5 1 92.75 69 GLU B C 1
ATOM 2636 O O . GLU B 1 69 ? -1.67 32.688 21.516 1 92.75 69 GLU B O 1
ATOM 2641 N N . THR B 1 70 ? 0.14 33 22.875 1 91.31 70 THR B N 1
ATOM 2642 C CA . THR B 1 70 ? 0.571 34.188 22.141 1 91.31 70 THR B CA 1
ATOM 2643 C C . THR B 1 70 ? 1.443 33.781 20.953 1 91.31 70 THR B C 1
ATOM 2645 O O . THR B 1 70 ? 1.847 34.656 20.172 1 91.31 70 THR B O 1
ATOM 2648 N N . ALA B 1 71 ? 1.777 32.531 20.875 1 92.56 71 ALA B N 1
ATOM 2649 C CA . ALA B 1 71 ? 2.518 32.125 19.703 1 92.56 71 ALA B CA 1
ATOM 2650 C C . ALA B 1 71 ? 1.76 32.469 18.422 1 92.56 71 ALA B C 1
ATOM 2652 O O . ALA B 1 71 ? 0.55 32.25 18.328 1 92.56 71 ALA B O 1
ATOM 2653 N N . PRO B 1 72 ? 2.422 33.031 17.406 1 93.31 72 PRO B N 1
ATOM 2654 C CA . PRO B 1 72 ? 1.748 33.625 16.25 1 93.31 72 PRO B CA 1
ATOM 2655 C C . PRO B 1 72 ? 0.792 32.688 15.547 1 93.31 72 PRO B C 1
ATOM 2657 O O . PRO B 1 72 ? -0.363 33.031 15.289 1 93.31 72 PRO B O 1
ATOM 2660 N N . CYS B 1 73 ? 1.266 31.5 15.234 1 94.94 73 CYS B N 1
ATOM 2661 C CA . CYS B 1 73 ? 0.401 30.547 14.531 1 94.94 73 CYS B CA 1
ATOM 2662 C C . CYS B 1 73 ? -0.77 30.125 15.414 1 94.94 73 CYS B C 1
ATOM 2664 O O . CYS B 1 73 ? -1.918 30.125 14.961 1 94.94 73 CYS B O 1
ATOM 2666 N N . ARG B 1 74 ? -0.488 29.828 16.672 1 95.94 74 ARG B N 1
ATOM 2667 C CA . ARG B 1 74 ? -1.524 29.453 17.625 1 95.94 74 ARG B CA 1
ATOM 2668 C C . ARG B 1 74 ? -2.568 30.547 17.766 1 95.94 74 ARG B C 1
ATOM 2670 O O . ARG B 1 74 ? -3.771 30.281 17.703 1 95.94 74 ARG B O 1
ATOM 2677 N N . GLN B 1 75 ? -2.119 31.656 17.953 1 96.31 75 GLN B N 1
ATOM 2678 C CA . GLN B 1 75 ? -3.01 32.781 18.188 1 96.31 75 GLN B CA 1
ATOM 2679 C C . GLN B 1 75 ? -3.93 33.031 17 1 96.31 75 GLN B C 1
ATOM 2681 O O . GLN B 1 75 ? -5.152 33.094 17.156 1 96.31 75 GLN B O 1
ATOM 2686 N N . ALA B 1 76 ? -3.348 33.125 15.852 1 96.81 76 ALA B N 1
ATOM 2687 C CA . ALA B 1 76 ? -4.117 33.438 14.648 1 96.81 76 ALA B CA 1
ATOM 2688 C C . ALA B 1 76 ? -5.102 32.344 14.32 1 96.81 76 ALA B C 1
ATOM 2690 O O . ALA B 1 76 ? -6.266 32.594 14.008 1 96.81 76 ALA B O 1
ATOM 2691 N N . LEU B 1 77 ? -4.66 31.109 14.422 1 98.06 77 LEU B N 1
ATOM 2692 C CA . LEU B 1 77 ? -5.496 29.984 14 1 98.06 77 LEU B CA 1
ATOM 2693 C C . LEU B 1 77 ? -6.527 29.641 15.07 1 98.06 77 LEU B C 1
ATOM 2695 O O . LEU B 1 77 ? -7.59 29.109 14.758 1 98.06 77 LEU B O 1
ATOM 2699 N N . SER B 1 78 ? -6.234 29.938 16.328 1 98.31 78 SER B N 1
ATOM 2700 C CA . SER B 1 78 ? -7.246 29.797 17.375 1 98.31 78 SER B CA 1
ATOM 2701 C C . SER B 1 78 ? -8.438 30.703 17.109 1 98.31 78 SER B C 1
ATOM 2703 O O . SER B 1 78 ? -9.586 30.297 17.328 1 98.31 78 SER B O 1
ATOM 2705 N N . LEU B 1 79 ? -8.133 31.875 16.688 1 98.19 79 LEU B N 1
ATOM 2706 C CA . LEU B 1 79 ? -9.203 32.812 16.359 1 98.19 79 LEU B CA 1
ATOM 2707 C C . LEU B 1 79 ? -10.078 32.281 15.234 1 98.19 79 LEU B C 1
ATOM 2709 O O . LEU B 1 79 ? -11.305 32.344 15.312 1 98.19 79 LEU B O 1
ATOM 2713 N N . VAL B 1 80 ? -9.477 31.75 14.242 1 98.56 80 VAL B N 1
ATOM 2714 C CA . VAL B 1 80 ? -10.211 31.203 13.109 1 98.56 80 VAL B CA 1
ATOM 2715 C C . VAL B 1 80 ? -11.023 29.984 13.555 1 98.56 80 VAL B C 1
ATOM 2717 O O . VAL B 1 80 ? -12.164 29.812 13.125 1 98.56 80 VAL B O 1
ATOM 2720 N N . ALA B 1 81 ? -10.398 29.125 14.414 1 98.75 81 ALA B N 1
ATOM 2721 C CA . ALA B 1 81 ? -11.094 27.953 14.93 1 98.75 81 ALA B CA 1
ATOM 2722 C C . ALA B 1 81 ? -12.383 28.344 15.633 1 98.75 81 ALA B C 1
ATOM 2724 O O . ALA B 1 81 ? -13.43 27.719 15.414 1 98.75 81 ALA B O 1
ATOM 2725 N N . ARG B 1 82 ? -12.305 29.375 16.438 1 98.62 82 ARG B N 1
ATOM 2726 C CA . ARG B 1 82 ? -13.469 29.875 17.172 1 98.62 82 ARG B CA 1
ATOM 2727 C C . ARG B 1 82 ? -14.516 30.438 16.219 1 98.62 82 ARG B C 1
ATOM 2729 O O . ARG B 1 82 ? -15.703 30.141 16.359 1 98.62 82 ARG B O 1
ATOM 2736 N N . GLU B 1 83 ? -14.062 31.203 15.328 1 98.38 83 GLU B N 1
ATOM 2737 C CA . GLU B 1 83 ? -14.961 31.844 14.383 1 98.38 83 GLU B CA 1
ATOM 2738 C C . GLU B 1 83 ? -15.711 30.828 13.539 1 98.38 83 GLU B C 1
ATOM 2740 O O . GLU B 1 83 ? -16.906 30.984 13.281 1 98.38 83 GLU B O 1
ATOM 2745 N N . ARG B 1 84 ? -15.047 29.734 13.125 1 98.56 84 ARG B N 1
ATOM 2746 C CA . ARG B 1 84 ? -15.609 28.766 12.203 1 98.56 84 ARG B CA 1
ATOM 2747 C C . ARG B 1 84 ? -16.281 27.625 12.961 1 98.56 84 ARG B C 1
ATOM 2749 O O . ARG B 1 84 ? -17.016 26.812 12.375 1 98.56 84 ARG B O 1
ATOM 2756 N N . GLY B 1 85 ? -16.016 27.594 14.273 1 98.69 85 GLY B N 1
ATOM 2757 C CA . GLY B 1 85 ? -16.469 26.438 15.031 1 98.69 85 GLY B CA 1
ATOM 2758 C C . GLY B 1 85 ? -15.906 25.125 14.523 1 98.69 85 GLY B C 1
ATOM 2759 O O . GLY B 1 85 ? -16.641 24.156 14.352 1 98.69 85 GLY B O 1
ATOM 2760 N N . ALA B 1 86 ? -14.664 25.125 14.211 1 98.81 86 ALA B N 1
ATOM 2761 C CA . ALA B 1 86 ? -14.039 23.969 13.562 1 98.81 86 ALA B CA 1
ATOM 2762 C C . ALA B 1 86 ? -12.703 23.641 14.211 1 98.81 86 ALA B C 1
ATOM 2764 O O . ALA B 1 86 ? -12.086 24.484 14.859 1 98.81 86 ALA B O 1
ATOM 2765 N N . TYR B 1 87 ? -12.289 22.391 14.062 1 98.94 87 TYR B N 1
ATOM 2766 C CA . TYR B 1 87 ? -10.93 21.984 14.383 1 98.94 87 TYR B CA 1
ATOM 2767 C C . TYR B 1 87 ? -9.953 22.453 13.32 1 98.94 87 TYR B C 1
ATOM 2769 O O . TYR B 1 87 ? -10.32 22.609 12.156 1 98.94 87 TYR B O 1
ATOM 2777 N N . ILE B 1 88 ? -8.75 22.734 13.734 1 98.88 88 ILE B N 1
ATOM 2778 C CA . ILE B 1 88 ? -7.691 23.078 12.789 1 98.88 88 ILE B CA 1
ATOM 2779 C C . ILE B 1 88 ? -6.445 22.25 13.086 1 98.88 88 ILE B C 1
ATOM 2781 O O . ILE B 1 88 ? -5.977 22.219 14.219 1 98.88 88 ILE B O 1
ATOM 2785 N N . CYS B 1 89 ? -5.969 21.516 12.133 1 98.94 89 CYS B N 1
ATOM 2786 C CA . CYS B 1 89 ? -4.707 20.781 12.188 1 98.94 89 CYS B CA 1
ATOM 2787 C C . CYS B 1 89 ? -3.625 21.5 11.391 1 98.94 89 CYS B C 1
ATOM 2789 O O . CYS B 1 89 ? -3.693 21.562 10.164 1 98.94 89 CYS B O 1
ATOM 2791 N N . TYR B 1 90 ? -2.633 22.031 12.055 1 98.62 90 TYR B N 1
ATOM 2792 C CA . TYR B 1 90 ? -1.598 22.812 11.391 1 98.62 90 TYR B CA 1
ATOM 2793 C C . TYR B 1 90 ? -0.208 22.344 11.812 1 98.62 90 TYR B C 1
ATOM 2795 O O . TYR B 1 90 ? -0.066 21.594 12.773 1 98.62 90 TYR B O 1
ATOM 2803 N N . GLY B 1 91 ? 0.775 22.734 11.008 1 97.81 91 GLY B N 1
ATOM 2804 C CA . GLY B 1 91 ? 2.137 22.281 11.258 1 97.81 91 GLY B CA 1
ATOM 2805 C C . GLY B 1 91 ? 3.088 23.422 11.578 1 97.81 91 GLY B C 1
ATOM 2806 O O . GLY B 1 91 ? 2.965 24.516 11.031 1 97.81 91 GLY B O 1
ATOM 2807 N N . VAL B 1 92 ? 4.066 23.172 12.484 1 96.06 92 VAL B N 1
ATOM 2808 C CA . VAL B 1 92 ? 5.125 24.109 12.844 1 96.06 92 VAL B CA 1
ATOM 2809 C C . VAL B 1 92 ? 6.379 23.344 13.242 1 96.06 92 VAL B C 1
ATOM 2811 O O . VAL B 1 92 ? 6.301 22.188 13.656 1 96.06 92 VAL B O 1
ATOM 2814 N N . PRO B 1 93 ? 7.547 24.016 13.023 1 96.88 93 PRO B N 1
ATOM 2815 C CA . PRO B 1 93 ? 8.672 23.469 13.789 1 96.88 93 PRO B CA 1
ATOM 2816 C C . PRO B 1 93 ? 8.461 23.547 15.297 1 96.88 93 PRO B C 1
ATOM 2818 O O . PRO B 1 93 ? 8.188 24.625 15.828 1 96.88 93 PRO B O 1
ATOM 2821 N N . GLY B 1 94 ? 8.469 22.375 15.906 1 97.12 94 GLY B N 1
ATOM 2822 C CA . GLY B 1 94 ? 8.336 22.344 17.359 1 97.12 94 GLY B CA 1
ATOM 2823 C C . GLY B 1 94 ? 9.664 22.203 18.078 1 97.12 94 GLY B C 1
ATOM 2824 O O . GLY B 1 94 ? 10.711 22.047 17.438 1 97.12 94 GLY B O 1
ATOM 2825 N N . GLN B 1 95 ? 9.555 22.359 19.406 1 94 95 GLN B N 1
ATOM 2826 C CA . GLN B 1 95 ? 10.727 22.125 20.25 1 94 95 GLN B CA 1
ATOM 2827 C C . GLN B 1 95 ? 10.5 20.953 21.188 1 94 95 GLN B C 1
ATOM 2829 O O . GLN B 1 95 ? 9.438 20.844 21.812 1 94 95 GLN B O 1
ATOM 2834 N N . SER B 1 96 ? 11.43 20.047 21.094 1 90.25 96 SER B N 1
ATOM 2835 C CA . SER B 1 96 ? 11.438 18.906 22.016 1 90.25 96 SER B CA 1
ATOM 2836 C C . SER B 1 96 ? 12.711 18.891 22.859 1 90.25 96 SER B C 1
ATOM 2838 O O . SER B 1 96 ? 13.547 19.781 22.75 1 90.25 96 SER B O 1
ATOM 2840 N N . GLN B 1 97 ? 12.758 17.922 23.734 1 88.56 97 GLN B N 1
ATOM 2841 C CA . GLN B 1 97 ? 13.945 17.781 24.578 1 88.56 97 GLN B CA 1
ATOM 2842 C C . GLN B 1 97 ? 15.18 17.484 23.734 1 88.56 97 GLN B C 1
ATOM 2844 O O . GLN B 1 97 ? 16.297 17.859 24.094 1 88.56 97 GLN B O 1
ATOM 2849 N N . SER B 1 98 ? 14.984 16.906 22.656 1 90.69 98 SER B N 1
ATOM 2850 C CA . SER B 1 98 ? 16.094 16.438 21.828 1 90.69 98 SER B CA 1
ATOM 2851 C C . SER B 1 98 ? 16.406 17.438 20.719 1 90.69 98 SER B C 1
ATOM 2853 O O . SER B 1 98 ? 17.328 17.219 19.922 1 90.69 98 SER B O 1
ATOM 2855 N N . GLY B 1 99 ? 15.672 18.484 20.656 1 95.25 99 GLY B N 1
ATOM 2856 C CA . GLY B 1 99 ? 15.859 19.453 19.594 1 95.25 99 GLY B CA 1
ATOM 2857 C C . GLY B 1 99 ? 14.555 19.859 18.922 1 95.25 99 GLY B C 1
ATOM 2858 O O . GLY B 1 99 ? 13.5 19.828 19.547 1 95.25 99 GLY B O 1
ATOM 2859 N N . PHE B 1 100 ? 14.734 20.281 17.688 1 97.81 100 PHE B N 1
ATOM 2860 C CA . PHE B 1 100 ? 13.547 20.688 16.938 1 97.81 100 PHE B CA 1
ATOM 2861 C C . PHE B 1 100 ? 12.852 19.469 16.328 1 97.81 100 PHE B C 1
ATOM 2863 O O . PHE B 1 100 ? 13.5 18.453 16.047 1 97.81 100 PHE B O 1
ATOM 2870 N N . CYS B 1 101 ? 11.617 19.547 16.188 1 98.25 101 CYS B N 1
ATOM 2871 C CA . CYS B 1 101 ? 10.844 18.469 15.562 1 98.25 101 CYS B CA 1
ATOM 2872 C C . CYS B 1 101 ? 9.852 19.031 14.547 1 98.25 101 CYS B C 1
ATOM 2874 O O . CYS B 1 101 ? 9.617 20.234 14.508 1 98.25 101 CYS B O 1
ATOM 2876 N N . ILE B 1 102 ? 9.453 18.219 13.648 1 98.25 102 ILE B N 1
ATOM 2877 C CA . ILE B 1 102 ? 8.32 18.531 12.789 1 98.25 102 ILE B CA 1
ATOM 2878 C C . ILE B 1 102 ? 7.02 18.141 13.492 1 98.25 102 ILE B C 1
ATOM 2880 O O . ILE B 1 102 ? 6.758 16.969 13.734 1 98.25 102 ILE B O 1
ATOM 2884 N N . ARG B 1 103 ? 6.238 19.203 13.766 1 98.44 103 ARG B N 1
ATOM 2885 C CA . ARG B 1 103 ? 5.098 18.969 14.648 1 98.44 103 ARG B CA 1
ATOM 2886 C C . ARG B 1 103 ? 3.791 19.375 13.977 1 98.44 103 ARG B C 1
ATOM 2888 O O . ARG B 1 103 ? 3.721 20.406 13.32 1 98.44 103 ARG B O 1
ATOM 2895 N N . GLN B 1 104 ? 2.826 18.516 14.023 1 98.62 104 GLN B N 1
ATOM 2896 C CA . GLN B 1 104 ? 1.442 18.875 13.734 1 98.62 104 GLN B CA 1
ATOM 2897 C C . GLN B 1 104 ? 0.657 19.125 15.016 1 98.62 104 GLN B C 1
ATOM 2899 O O . GLN B 1 104 ? 0.758 18.359 15.977 1 98.62 104 GLN B O 1
ATOM 2904 N N . VAL B 1 105 ? -0.137 20.188 15.039 1 98.56 105 VAL B N 1
ATOM 2905 C CA . VAL B 1 105 ? -0.928 20.609 16.188 1 98.56 105 VAL B CA 1
ATOM 2906 C C . VAL B 1 105 ? -2.408 20.641 15.82 1 98.56 105 VAL B C 1
ATOM 2908 O O . VAL B 1 105 ? -2.771 21.078 14.727 1 98.56 105 VAL B O 1
ATOM 2911 N N . VAL B 1 106 ? -3.283 20.188 16.75 1 98.88 106 VAL B N 1
ATOM 2912 C CA . VAL B 1 106 ? -4.723 20.219 16.5 1 98.88 106 VAL B CA 1
ATOM 2913 C C . VAL B 1 106 ? -5.391 21.156 17.5 1 98.88 106 VAL B C 1
ATOM 2915 O O . VAL B 1 106 ? -5.238 21 18.719 1 98.88 106 VAL B O 1
ATOM 2918 N N . LEU B 1 107 ? -6.094 22.125 17 1 98.81 107 LEU B N 1
ATOM 2919 C CA . LEU B 1 107 ? -6.941 23.016 17.781 1 98.81 107 LEU B CA 1
ATOM 2920 C C . LEU B 1 107 ? -8.398 22.562 17.719 1 98.81 107 LEU B C 1
ATOM 2922 O O . LEU B 1 107 ? -8.883 22.156 16.672 1 98.81 107 LEU B O 1
ATOM 2926 N N . ASP B 1 108 ? -9.102 22.641 18.859 1 98.75 108 ASP B N 1
ATOM 2927 C CA . ASP B 1 108 ? -10.539 22.391 18.828 1 98.75 108 ASP B CA 1
ATOM 2928 C C . ASP B 1 108 ? -11.32 23.672 18.562 1 98.75 108 ASP B C 1
ATOM 2930 O O . ASP B 1 108 ? -10.719 24.734 18.344 1 98.75 108 ASP B O 1
ATOM 2934 N N . PRO B 1 109 ? -12.664 23.609 18.5 1 98.62 109 PRO B N 1
ATOM 2935 C CA . PRO B 1 109 ? -13.461 24.781 18.141 1 98.62 109 PRO B CA 1
ATOM 2936 C C . PRO B 1 109 ? -13.359 25.906 19.188 1 98.62 109 PRO B C 1
ATOM 2938 O O . PRO B 1 109 ? -13.781 27.031 18.922 1 98.62 109 PRO B O 1
ATOM 2941 N N . SER B 1 110 ? -12.812 25.641 20.312 1 98.44 110 SER B N 1
ATOM 2942 C CA . SER B 1 110 ? -12.602 26.688 21.328 1 98.44 110 SER B CA 1
ATOM 2943 C C . SER B 1 110 ? -11.227 27.312 21.188 1 98.44 110 SER B C 1
ATOM 2945 O O . SER B 1 110 ? -10.891 28.266 21.906 1 98.44 110 SER B O 1
ATOM 2947 N N . GLY B 1 111 ? -10.406 26.781 20.266 1 98.19 111 GLY B N 1
ATOM 2948 C CA . GLY B 1 111 ? -9.078 27.312 20.031 1 98.19 111 GLY B CA 1
ATOM 2949 C C . GLY B 1 111 ? -8.016 26.703 20.922 1 98.19 111 GLY B C 1
ATOM 2950 O O . GLY B 1 111 ? -6.883 27.172 20.953 1 98.19 111 GLY B O 1
ATOM 2951 N N . GLU B 1 112 ? -8.391 25.672 21.641 1 98.31 112 GLU B N 1
ATOM 2952 C CA . GLU B 1 112 ? -7.449 25.016 22.547 1 98.31 112 GLU B CA 1
ATOM 2953 C C . GLU B 1 112 ? -6.703 23.891 21.828 1 98.31 112 GLU B C 1
ATOM 2955 O O . GLU B 1 112 ? -7.273 23.188 21 1 98.31 112 GLU B O 1
ATOM 2960 N N . VAL B 1 113 ? -5.457 23.688 22.219 1 98.5 113 VAL B N 1
ATOM 2961 C CA . VAL B 1 113 ? -4.672 22.578 21.703 1 98.5 113 VAL B CA 1
ATOM 2962 C C . VAL B 1 113 ? -5.152 21.266 22.312 1 98.5 113 VAL B C 1
ATOM 2964 O O . VAL B 1 113 ? -5.152 21.109 23.531 1 98.5 113 VAL B O 1
ATOM 2967 N N . ILE B 1 114 ? -5.484 20.297 21.469 1 98.38 114 ILE B N 1
ATOM 2968 C CA . ILE B 1 114 ? -5.996 19.047 22.031 1 98.38 114 ILE B CA 1
ATOM 2969 C C . ILE B 1 114 ? -5.082 17.891 21.625 1 98.38 114 ILE B C 1
ATOM 2971 O O . ILE B 1 114 ? -5.199 16.781 22.172 1 98.38 114 ILE B O 1
ATOM 2975 N N . ALA B 1 115 ? -4.191 18.094 20.703 1 98.12 115 ALA B N 1
ATOM 2976 C CA . ALA B 1 115 ? -3.262 17.062 20.266 1 98.12 115 ALA B CA 1
ATOM 2977 C C . ALA B 1 115 ? -2.045 17.672 19.578 1 98.12 115 ALA B C 1
ATOM 2979 O O . ALA B 1 115 ? -2.148 18.719 18.938 1 98.12 115 ALA B O 1
ATOM 2980 N N . SER B 1 116 ? -0.962 17.094 19.734 1 97.75 116 SER B N 1
ATOM 2981 C CA . SER B 1 116 ? 0.278 17.422 19.031 1 97.75 116 SER B CA 1
ATOM 2982 C C . SER B 1 116 ? 1.042 16.156 18.656 1 97.75 116 SER B C 1
ATOM 2984 O O . SER B 1 116 ? 1.182 15.234 19.469 1 97.75 116 SER B O 1
ATOM 2986 N N . TYR B 1 117 ? 1.474 16.094 17.484 1 98.44 117 TYR B N 1
ATOM 2987 C CA . TYR B 1 117 ? 2.213 14.945 16.969 1 98.44 117 TYR B CA 1
ATOM 2988 C C . TYR B 1 117 ? 3.553 15.375 16.391 1 98.44 117 TYR B C 1
ATOM 2990 O O . TYR B 1 117 ? 3.607 16.266 15.531 1 98.44 117 TYR B O 1
ATOM 2998 N N . ASP B 1 118 ? 4.59 14.727 16.875 1 98.44 118 ASP B N 1
ATOM 2999 C CA . ASP B 1 118 ? 5.922 14.891 16.297 1 98.44 118 ASP B CA 1
ATOM 3000 C C . ASP B 1 118 ? 6.238 13.766 15.312 1 98.44 118 ASP B C 1
ATOM 3002 O O . ASP B 1 118 ? 6.109 12.586 15.656 1 98.44 118 ASP B O 1
ATOM 3006 N N . LYS B 1 119 ? 6.656 14.172 14.18 1 98.31 119 LYS B N 1
ATOM 3007 C CA . LYS B 1 119 ? 6.973 13.203 13.133 1 98.31 119 LYS B CA 1
ATOM 3008 C C . LYS B 1 119 ? 7.953 12.148 13.641 1 98.31 119 LYS B C 1
ATOM 3010 O O . LYS B 1 119 ? 9.008 12.484 14.188 1 98.31 119 LYS B O 1
ATOM 3015 N N . ILE B 1 120 ? 7.551 10.945 13.43 1 97.88 120 ILE B N 1
ATOM 3016 C CA . ILE B 1 120 ? 8.375 9.867 13.953 1 97.88 120 ILE B CA 1
ATOM 3017 C C . ILE B 1 120 ? 9.43 9.469 12.922 1 97.88 120 ILE B C 1
ATOM 3019 O O . ILE B 1 120 ? 10.594 9.25 13.266 1 97.88 120 ILE B O 1
ATOM 3023 N N . HIS B 1 121 ? 9.023 9.336 11.664 1 97.62 121 HIS B N 1
ATOM 3024 C CA . HIS B 1 121 ? 9.961 8.922 10.625 1 97.62 121 HIS B CA 1
ATOM 3025 C C . HIS B 1 121 ? 10.375 10.102 9.758 1 97.62 121 HIS B C 1
ATOM 3027 O O . HIS B 1 121 ? 9.664 10.461 8.812 1 97.62 121 HIS B O 1
ATOM 3033 N N . LEU B 1 122 ? 11.547 10.539 10.039 1 96.44 122 LEU B N 1
ATOM 3034 C CA . LEU B 1 122 ? 12.086 11.656 9.266 1 96.44 122 LEU B CA 1
ATOM 3035 C C . LEU B 1 122 ? 12.539 11.188 7.887 1 96.44 122 LEU B C 1
ATOM 3037 O O . LEU B 1 122 ? 12.938 10.031 7.719 1 96.44 122 LEU B O 1
ATOM 3041 N N . CYS B 1 123 ? 12.453 12.07 6.977 1 92.88 123 CYS B N 1
ATOM 3042 C CA . CYS B 1 123 ? 12.719 11.742 5.582 1 92.88 123 CYS B CA 1
ATOM 3043 C C . CYS B 1 123 ? 14.102 12.234 5.164 1 92.88 123 CYS B C 1
ATOM 3045 O O . CYS B 1 123 ? 14.398 13.422 5.262 1 92.88 123 CYS B O 1
ATOM 3047 N N . ASP B 1 124 ? 14.961 11.352 4.66 1 89.94 124 ASP B N 1
ATOM 3048 C CA . ASP B 1 124 ? 16.281 11.719 4.172 1 89.94 124 ASP B CA 1
ATOM 3049 C C . ASP B 1 124 ? 16.516 11.195 2.756 1 89.94 124 ASP B C 1
ATOM 3051 O O . ASP B 1 124 ? 17.594 10.703 2.439 1 89.94 124 ASP B O 1
ATOM 3055 N N . PHE B 1 125 ? 15.578 11.188 1.932 1 81 125 PHE B N 1
ATOM 3056 C CA . PHE B 1 125 ? 15.75 10.766 0.546 1 81 125 PHE B CA 1
ATOM 3057 C C . PHE B 1 125 ? 15.039 11.719 -0.404 1 81 125 PHE B C 1
ATOM 3059 O O . PHE B 1 125 ? 14.25 12.562 0.03 1 81 125 PHE B O 1
ATOM 3066 N N . GLY B 1 126 ? 15.461 11.609 -1.646 1 73.12 126 GLY B N 1
ATOM 3067 C CA . GLY B 1 126 ? 14.969 12.578 -2.609 1 73.12 126 GLY B CA 1
ATOM 3068 C C . GLY B 1 126 ? 15.406 14 -2.295 1 73.12 126 GLY B C 1
ATOM 3069 O O . GLY B 1 126 ? 16.594 14.266 -2.1 1 73.12 126 GLY B O 1
ATOM 3070 N N . ASP B 1 127 ? 14.398 14.836 -2.127 1 72.75 127 ASP B N 1
ATOM 3071 C CA . ASP B 1 127 ? 14.68 16.25 -1.893 1 72.75 127 ASP B CA 1
ATOM 3072 C C . ASP B 1 127 ? 14.727 16.562 -0.397 1 72.75 127 ASP B C 1
ATOM 3074 O O . ASP B 1 127 ? 14.836 17.719 -0.002 1 72.75 127 ASP B O 1
ATOM 3078 N N . CYS B 1 128 ? 14.711 15.484 0.33 1 81.31 128 CYS B N 1
ATOM 3079 C CA . CYS B 1 128 ? 14.523 15.719 1.756 1 81.31 128 CYS B CA 1
ATOM 3080 C C . CYS B 1 128 ? 15.797 15.414 2.533 1 81.31 128 CYS B C 1
ATOM 3082 O O . CYS B 1 128 ? 16.484 14.43 2.24 1 81.31 128 CYS B O 1
ATOM 3084 N N . ALA B 1 129 ? 16.172 16.312 3.48 1 87.56 129 ALA B N 1
ATOM 3085 C CA . ALA B 1 129 ? 17.25 16.109 4.441 1 87.56 129 ALA B CA 1
ATOM 3086 C C . ALA B 1 129 ? 16.828 16.531 5.844 1 87.56 129 ALA B C 1
ATOM 3088 O O . ALA B 1 129 ? 17.469 17.406 6.453 1 87.56 129 ALA B O 1
ATOM 3089 N N . GLU B 1 130 ? 15.891 15.852 6.371 1 95.19 130 GLU B N 1
ATOM 3090 C CA . GLU B 1 130 ? 15.227 16.281 7.602 1 95.19 130 GLU B CA 1
ATOM 3091 C C . GLU B 1 130 ? 16.094 15.984 8.828 1 95.19 130 GLU B C 1
ATOM 3093 O O . GLU B 1 130 ? 16.078 16.734 9.797 1 95.19 130 GLU B O 1
ATOM 3098 N N . THR B 1 131 ? 16.906 14.922 8.758 1 93.62 131 THR B N 1
ATOM 3099 C CA . THR B 1 131 ? 17.625 14.477 9.938 1 93.62 131 THR B CA 1
ATOM 3100 C C . THR B 1 131 ? 18.734 15.453 10.305 1 93.62 131 THR B C 1
ATOM 3102 O O . THR B 1 131 ? 19.25 15.43 11.422 1 93.62 131 THR B O 1
ATOM 3105 N N . ARG B 1 132 ? 19.062 16.312 9.383 1 94.38 132 ARG B N 1
ATOM 3106 C CA . ARG B 1 132 ? 20.078 17.344 9.641 1 94.38 132 ARG B CA 1
ATOM 3107 C C . ARG B 1 132 ? 19.516 18.453 10.523 1 94.38 132 ARG B C 1
ATOM 3109 O O . ARG B 1 132 ? 20.266 19.203 11.148 1 94.38 132 ARG B O 1
ATOM 3116 N N . HIS B 1 133 ? 18.203 18.547 10.586 1 96.38 133 HIS B N 1
ATOM 3117 C CA . HIS B 1 133 ? 17.594 19.734 11.195 1 96.38 133 HIS B CA 1
ATOM 3118 C C . HIS B 1 133 ? 16.656 19.344 12.328 1 96.38 133 HIS B C 1
ATOM 3120 O O . HIS B 1 133 ? 16.406 20.141 13.234 1 96.38 133 HIS B O 1
ATOM 3126 N N . PHE B 1 134 ? 16.094 18.141 12.211 1 97.81 134 PHE B N 1
ATOM 3127 C CA . PHE B 1 134 ? 15.016 17.75 13.109 1 97.81 134 PHE B CA 1
ATOM 3128 C C . PHE B 1 134 ? 15.344 16.438 13.82 1 97.81 134 PHE B C 1
ATOM 3130 O O . PHE B 1 134 ? 16.188 15.68 13.359 1 97.81 134 PHE B O 1
ATOM 3137 N N . THR B 1 135 ? 14.641 16.266 14.945 1 97.19 135 THR B N 1
ATOM 3138 C CA . THR B 1 135 ? 14.703 15.016 15.688 1 97.19 135 THR B CA 1
ATOM 3139 C C . THR B 1 135 ? 13.391 14.25 15.578 1 97.19 135 THR B C 1
ATOM 3141 O O . THR B 1 135 ? 12.328 14.852 15.398 1 97.19 135 THR B O 1
ATOM 3144 N N . CYS B 1 136 ? 13.477 12.922 15.719 1 96.56 136 CYS B N 1
ATOM 3145 C CA . CYS B 1 136 ? 12.328 12.039 15.555 1 96.56 136 CYS B CA 1
ATOM 3146 C C . CYS B 1 136 ? 11.383 12.156 16.734 1 96.56 136 CYS B C 1
ATOM 3148 O O . CYS B 1 136 ? 11.82 12.289 17.875 1 96.56 136 CYS B O 1
ATOM 3150 N N . GLY B 1 137 ? 10.102 12.148 16.422 1 96.81 137 GLY B N 1
ATOM 3151 C CA . GLY B 1 137 ? 9.125 11.938 17.469 1 96.81 137 GLY B CA 1
ATOM 3152 C C . GLY B 1 137 ? 9.148 10.531 18.031 1 96.81 137 GLY B C 1
ATOM 3153 O O . GLY B 1 137 ? 9.82 9.648 17.484 1 96.81 137 GLY B O 1
ATOM 3154 N N . GLU B 1 138 ? 8.305 10.336 19.125 1 94.12 138 GLU B N 1
ATOM 3155 C CA . GLU B 1 138 ? 8.383 9.047 19.797 1 94.12 138 GLU B CA 1
ATOM 3156 C C . GLU B 1 138 ? 6.992 8.477 20.062 1 94.12 138 GLU B C 1
ATOM 3158 O O . GLU B 1 138 ? 6.852 7.289 20.359 1 94.12 138 GLU B O 1
ATOM 3163 N N . THR B 1 139 ? 6.027 9.297 19.906 1 96.94 139 THR B N 1
ATOM 3164 C CA . THR B 1 139 ? 4.703 8.883 20.359 1 96.94 139 THR B CA 1
ATOM 3165 C C . THR B 1 139 ? 3.662 9.141 19.266 1 96.94 139 THR B C 1
ATOM 3167 O O . THR B 1 139 ? 3.646 10.203 18.656 1 96.94 139 THR B O 1
ATOM 3170 N N . LEU B 1 140 ? 2.809 8.094 19.109 1 98.5 140 LEU B N 1
ATOM 3171 C CA . LEU B 1 140 ? 1.682 8.281 18.203 1 98.5 140 LEU B CA 1
ATOM 3172 C C . LEU B 1 140 ? 0.67 9.258 18.781 1 98.5 140 LEU B C 1
ATOM 3174 O O . LEU B 1 140 ? 0.675 9.516 20 1 98.5 140 LEU B O 1
ATOM 3178 N N . CYS B 1 141 ? -0.151 9.82 17.938 1 98.56 141 CYS B N 1
ATOM 3179 C CA . CYS B 1 141 ? -1.121 10.82 18.359 1 98.56 141 CYS B CA 1
ATOM 3180 C C . CYS B 1 141 ? -2.498 10.531 17.766 1 98.56 141 CYS B C 1
ATOM 3182 O O . CYS B 1 141 ? -2.627 10.305 16.562 1 98.56 141 CYS B O 1
ATOM 3184 N N . THR B 1 142 ? -3.5 10.453 18.625 1 98.75 142 THR B N 1
ATOM 3185 C CA . THR B 1 142 ? -4.898 10.32 18.219 1 98.75 142 THR B CA 1
ATOM 3186 C C . THR B 1 142 ? -5.773 11.32 18.953 1 98.75 142 THR B C 1
ATOM 3188 O O . THR B 1 142 ? -5.383 11.836 20.016 1 98.75 142 THR B O 1
ATOM 3191 N N . PHE B 1 143 ? -6.895 11.688 18.422 1 98.75 143 PHE B N 1
ATOM 3192 C CA . PHE B 1 143 ? -7.887 12.523 19.078 1 98.75 143 PHE B CA 1
ATOM 3193 C C . PHE B 1 143 ? -9.281 12.227 18.547 1 98.75 143 PHE B C 1
ATOM 3195 O O . PHE B 1 143 ? -9.43 11.594 17.5 1 98.75 143 PHE B O 1
ATOM 3202 N N . ASP B 1 144 ? -10.258 12.617 19.281 1 98.44 144 ASP B N 1
ATOM 3203 C CA . ASP B 1 144 ? -11.648 12.453 18.875 1 98.44 144 ASP B CA 1
ATOM 3204 C C . ASP B 1 144 ? -12.18 13.727 18.203 1 98.44 144 ASP B C 1
ATOM 3206 O O . ASP B 1 144 ? -11.883 14.836 18.656 1 98.44 144 ASP B O 1
ATOM 3210 N N . CYS B 1 145 ? -12.812 13.562 17.141 1 98.12 145 CYS B N 1
ATOM 3211 C CA . CYS B 1 145 ? -13.445 14.656 16.391 1 98.12 145 CYS B CA 1
ATOM 3212 C C . CYS B 1 145 ? -14.852 14.266 15.953 1 98.12 145 CYS B C 1
ATOM 3214 O O . CYS B 1 145 ? -15.016 13.523 14.984 1 98.12 145 CYS B O 1
ATOM 3216 N N . LYS B 1 146 ? -15.867 14.75 16.641 1 97.06 146 LYS B N 1
ATOM 3217 C CA . LYS B 1 146 ? -17.281 14.531 16.344 1 97.06 146 LYS B CA 1
ATOM 3218 C C . LYS B 1 146 ? -17.578 13.039 16.234 1 97.06 146 LYS B C 1
ATOM 3220 O O . LYS B 1 146 ? -18.188 12.602 15.25 1 97.06 146 LYS B O 1
ATOM 3225 N N . GLY B 1 147 ? -17.047 12.289 17.109 1 97.25 147 GLY B N 1
ATOM 3226 C CA . GLY B 1 147 ? -17.375 10.875 17.203 1 97.25 147 GLY B CA 1
ATOM 3227 C C . GLY B 1 147 ? -16.422 9.992 16.406 1 97.25 147 GLY B C 1
ATOM 3228 O O . GLY B 1 147 ? -16.516 8.766 16.484 1 97.25 147 GLY B O 1
ATOM 3229 N N . PHE B 1 148 ? -15.562 10.594 15.688 1 98.75 148 PHE B N 1
ATOM 3230 C CA . PHE B 1 148 ? -14.555 9.828 14.953 1 98.75 148 PHE B CA 1
ATOM 3231 C C . PHE B 1 148 ? -13.234 9.812 15.703 1 98.75 148 PHE B C 1
ATOM 3233 O O . PHE B 1 148 ? -12.805 10.836 16.25 1 98.75 148 PHE B O 1
ATOM 3240 N N . ARG B 1 149 ? -12.617 8.648 15.805 1 98.75 149 ARG B N 1
ATOM 3241 C CA . ARG B 1 149 ? -11.234 8.57 16.266 1 98.75 149 ARG B CA 1
ATOM 3242 C C . ARG B 1 149 ? -10.266 8.875 15.133 1 98.75 149 ARG B C 1
ATOM 3244 O O . ARG B 1 149 ? -10.273 8.203 14.102 1 98.75 149 ARG B O 1
ATOM 3251 N N . VAL B 1 150 ? -9.492 9.93 15.297 1 98.94 150 VAL B N 1
ATOM 3252 C CA . VAL B 1 150 ? -8.633 10.445 14.234 1 98.94 150 VAL B CA 1
ATOM 3253 C C . VAL B 1 150 ? -7.168 10.258 14.617 1 98.94 150 VAL B C 1
ATOM 3255 O O . VAL B 1 150 ? -6.789 10.477 15.773 1 98.94 150 VAL B O 1
ATOM 3258 N N . GLY B 1 151 ? -6.363 9.727 13.688 1 98.94 151 GLY B N 1
ATOM 3259 C CA . GLY B 1 151 ? -4.93 9.609 13.883 1 98.94 151 GLY B CA 1
ATOM 3260 C C . GLY B 1 151 ? -4.129 10.57 13.016 1 98.94 151 GLY B C 1
ATOM 3261 O O . GLY B 1 151 ? -4.578 10.961 11.938 1 98.94 151 GLY B O 1
ATOM 3262 N N . LEU B 1 152 ? -2.947 10.906 13.516 1 98.81 152 LEU B N 1
ATOM 3263 C CA . LEU B 1 152 ? -2.051 11.789 12.773 1 98.81 152 LEU B CA 1
ATOM 3264 C C . LEU B 1 152 ? -0.797 11.039 12.336 1 98.81 152 LEU B C 1
ATOM 3266 O O . LEU B 1 152 ? -0.259 10.219 13.086 1 98.81 152 LEU B O 1
ATOM 3270 N N . LEU B 1 153 ? -0.374 11.18 11.172 1 98.62 153 LEU B N 1
ATOM 3271 C CA . LEU B 1 153 ? 0.959 10.883 10.664 1 98.62 153 LEU B CA 1
ATOM 3272 C C . LEU B 1 153 ? 1.417 11.953 9.68 1 98.62 153 LEU B C 1
ATOM 3274 O O . LEU B 1 153 ? 0.594 12.688 9.125 1 98.62 153 LEU B O 1
ATOM 3278 N N . ILE B 1 154 ? 2.705 12.102 9.531 1 98.75 154 ILE B N 1
ATOM 3279 C CA . ILE B 1 154 ? 3.211 13.203 8.719 1 98.75 154 ILE B CA 1
ATOM 3280 C C . ILE B 1 154 ? 4.043 12.656 7.562 1 98.75 154 ILE B C 1
ATOM 3282 O O . ILE B 1 154 ? 5.051 11.977 7.781 1 98.75 154 ILE B O 1
ATOM 3286 N N . CYS B 1 155 ? 3.633 12.867 6.359 1 97.62 155 CYS B N 1
ATOM 3287 C CA . CYS B 1 155 ? 4.395 12.727 5.125 1 97.62 155 CYS B CA 1
ATOM 3288 C C . CYS B 1 155 ? 5.047 11.352 5.043 1 97.62 155 CYS B C 1
ATOM 3290 O O . CYS B 1 155 ? 4.355 10.336 4.902 1 97.62 155 CYS B O 1
ATOM 3292 N N . ALA B 1 156 ? 6.27 11.18 5.359 1 96.31 156 ALA B N 1
ATOM 3293 C CA . ALA B 1 156 ? 7.051 9.953 5.172 1 96.31 156 ALA B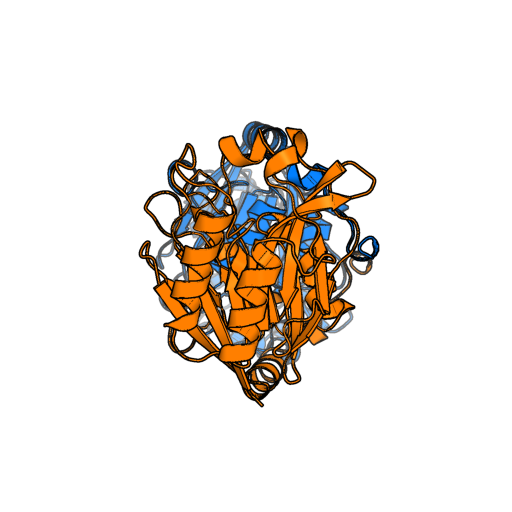 CA 1
ATOM 3294 C C . ALA B 1 156 ? 6.578 8.852 6.113 1 96.31 156 ALA B C 1
ATOM 3296 O O . ALA B 1 156 ? 6.852 7.672 5.883 1 96.31 156 ALA B O 1
ATOM 3297 N N . ASP B 1 157 ? 5.871 9.211 7.156 1 98.06 157 ASP B N 1
ATOM 3298 C CA . ASP B 1 157 ? 5.32 8.211 8.062 1 98.06 157 ASP B CA 1
ATOM 3299 C C . ASP B 1 157 ? 4.492 7.18 7.309 1 98.06 157 ASP B C 1
ATOM 3301 O O . ASP B 1 157 ? 4.406 6.02 7.723 1 98.06 157 ASP B O 1
ATOM 3305 N N . ILE B 1 158 ? 3.916 7.539 6.133 1 98.19 158 ILE B N 1
ATOM 3306 C CA . ILE B 1 158 ? 3.006 6.691 5.375 1 98.19 158 ILE B CA 1
ATOM 3307 C C . ILE B 1 158 ? 3.748 5.453 4.875 1 98.19 158 ILE B C 1
ATOM 3309 O O . ILE B 1 158 ? 3.129 4.434 4.566 1 98.19 158 ILE B O 1
ATOM 3313 N N . ARG B 1 159 ? 5.051 5.543 4.773 1 96.94 159 ARG B N 1
ATOM 3314 C CA . ARG B 1 159 ? 5.828 4.453 4.199 1 96.94 159 ARG B CA 1
ATOM 3315 C C . ARG B 1 159 ? 5.973 3.303 5.188 1 96.94 159 ARG B C 1
ATOM 3317 O O . ARG B 1 159 ? 6.402 2.207 4.816 1 96.94 159 ARG B O 1
ATOM 3324 N N . TYR B 1 160 ? 5.625 3.521 6.379 1 97.88 160 TYR B N 1
ATOM 3325 C CA . TYR B 1 160 ? 5.762 2.523 7.438 1 97.88 160 TYR B CA 1
ATOM 3326 C C . TYR B 1 160 ? 4.41 1.925 7.797 1 97.88 160 TYR B C 1
ATOM 3328 O O . TYR B 1 160 ? 3.684 2.473 8.633 1 97.88 160 TYR B O 1
ATOM 3336 N N . THR B 1 161 ? 4.16 0.754 7.23 1 97.94 161 THR B N 1
ATOM 3337 C CA . THR B 1 161 ? 2.859 0.116 7.391 1 97.94 161 THR B CA 1
ATOM 3338 C C . THR B 1 161 ? 2.582 -0.189 8.859 1 97.94 161 THR B C 1
ATOM 3340 O O . THR B 1 161 ? 1.431 -0.159 9.297 1 97.94 161 THR B O 1
ATOM 3343 N N . GLU B 1 162 ? 3.623 -0.441 9.641 1 98.12 162 GLU B N 1
ATOM 3344 C CA . GLU B 1 162 ? 3.471 -0.748 11.062 1 98.12 162 GLU B CA 1
ATOM 3345 C C . GLU B 1 162 ? 2.834 0.419 11.812 1 98.12 162 GLU B C 1
ATOM 3347 O O . GLU B 1 162 ? 1.942 0.219 12.641 1 98.12 162 GLU B O 1
ATOM 3352 N N . LEU B 1 163 ? 3.283 1.628 11.469 1 98.56 163 LEU B N 1
ATOM 3353 C CA . LEU B 1 163 ? 2.734 2.832 12.078 1 98.56 163 LEU B CA 1
ATOM 3354 C C . LEU B 1 163 ? 1.265 3.008 11.711 1 98.56 163 LEU B C 1
ATOM 3356 O O . LEU B 1 163 ? 0.425 3.225 12.586 1 98.56 163 LEU B O 1
ATOM 3360 N N . CYS B 1 164 ? 0.958 2.85 10.477 1 98.69 164 CYS B N 1
ATOM 3361 C CA . CYS B 1 164 ? -0.407 3.012 9.984 1 98.69 164 CYS B CA 1
ATOM 3362 C C . CYS B 1 164 ? -1.329 1.954 10.578 1 98.69 164 CYS B C 1
ATOM 3364 O O . CYS B 1 164 ? -2.459 2.258 10.969 1 98.69 164 CYS B O 1
ATOM 3366 N N . ARG B 1 165 ? -0.829 0.731 10.656 1 98.19 165 ARG B N 1
ATOM 3367 C CA . ARG B 1 165 ? -1.589 -0.371 11.234 1 98.19 165 ARG B CA 1
ATOM 3368 C C . ARG B 1 165 ? -1.861 -0.128 12.719 1 98.19 165 ARG B C 1
ATOM 3370 O O . ARG B 1 165 ? -2.963 -0.394 13.203 1 98.19 165 ARG B O 1
ATOM 3377 N N . GLU B 1 166 ? -0.848 0.347 13.398 1 98.5 166 GLU B N 1
ATOM 3378 C CA . GLU B 1 166 ? -1.037 0.619 14.82 1 98.5 166 GLU B CA 1
ATOM 3379 C C . GLU B 1 166 ? -2.096 1.695 15.039 1 98.5 166 GLU B C 1
ATOM 3381 O O . GLU B 1 166 ? -2.941 1.571 15.93 1 98.5 166 GLU B O 1
ATOM 3386 N N . LEU B 1 167 ? -2.105 2.725 14.227 1 98.81 167 LEU B N 1
ATOM 3387 C CA . LEU B 1 167 ? -3.113 3.773 14.336 1 98.81 167 LEU B CA 1
ATOM 3388 C C . LEU B 1 167 ? -4.504 3.225 14.039 1 98.81 167 LEU B C 1
ATOM 3390 O O . LEU B 1 167 ? -5.441 3.451 14.812 1 98.81 167 LEU B O 1
ATOM 3394 N N . ALA B 1 168 ? -4.594 2.482 12.953 1 97.88 168 ALA B N 1
ATOM 3395 C CA . ALA B 1 168 ? -5.902 2.021 12.492 1 97.88 168 ALA B CA 1
ATOM 3396 C C . ALA B 1 168 ? -6.434 0.901 13.383 1 97.88 168 ALA B C 1
ATOM 3398 O O . ALA B 1 168 ? -7.574 0.957 13.852 1 97.88 168 ALA B O 1
ATOM 3399 N N . VAL B 1 169 ? -5.594 -0.102 13.688 1 95.62 169 VAL B N 1
ATOM 3400 C CA . VAL B 1 169 ? -6.035 -1.298 14.398 1 95.62 169 VAL B CA 1
ATOM 3401 C C . VAL B 1 169 ? -5.766 -1.145 15.891 1 95.62 169 VAL B C 1
ATOM 3403 O O . VAL B 1 169 ? -6.664 -1.318 16.719 1 95.62 169 VAL B O 1
ATOM 3406 N N . GLY B 1 170 ? -4.547 -0.796 16.188 1 96.69 170 GLY B N 1
ATOM 3407 C CA . GLY B 1 170 ? -4.168 -0.718 17.594 1 96.69 170 GLY B CA 1
ATOM 3408 C C . GLY B 1 170 ? -4.898 0.375 18.344 1 96.69 170 GLY B C 1
ATOM 3409 O O . GLY B 1 170 ? -5.289 0.183 19.5 1 96.69 170 GLY B O 1
ATOM 3410 N N . ARG B 1 171 ? -5.098 1.519 17.641 1 98.31 171 ARG B N 1
ATOM 3411 C CA . ARG B 1 171 ? -5.672 2.674 18.328 1 98.31 171 ARG B CA 1
ATOM 3412 C C . ARG B 1 171 ? -7.109 2.916 17.875 1 98.31 171 ARG B C 1
ATOM 3414 O O . ARG B 1 171 ? -7.789 3.797 18.406 1 98.31 171 ARG B O 1
ATOM 3421 N N . GLY B 1 172 ? -7.543 2.205 16.922 1 97.94 172 GLY B N 1
ATOM 3422 C CA . GLY B 1 172 ? -8.938 2.242 16.516 1 97.94 172 GLY B CA 1
ATOM 3423 C C . GLY B 1 172 ? -9.289 3.461 15.68 1 97.94 172 GLY B C 1
ATOM 3424 O O . GLY B 1 172 ? -10.445 3.898 15.664 1 97.94 172 GLY B O 1
ATOM 3425 N N . CYS B 1 173 ? -8.344 4.039 15.016 1 98.81 173 CYS B N 1
ATOM 3426 C CA . CYS B 1 173 ? -8.617 5.227 14.211 1 98.81 173 CYS B CA 1
ATOM 3427 C C . CYS B 1 173 ? -9.5 4.895 13.016 1 98.81 173 CYS B C 1
ATOM 3429 O O . CYS B 1 173 ? -9.359 3.828 12.414 1 98.81 173 CYS B O 1
ATOM 3431 N N . GLU B 1 174 ? -10.344 5.84 12.727 1 98.81 174 GLU B N 1
ATOM 3432 C CA . GLU B 1 174 ? -11.273 5.715 11.609 1 98.81 174 GLU B CA 1
ATOM 3433 C C . GLU B 1 174 ? -10.891 6.645 10.461 1 98.81 174 GLU B C 1
ATOM 3435 O O . GLU B 1 174 ? -11.297 6.43 9.32 1 98.81 174 GLU B O 1
ATOM 3440 N N . ILE B 1 175 ? -10.172 7.672 10.773 1 98.94 175 ILE B N 1
ATOM 3441 C CA . ILE B 1 175 ? -9.641 8.641 9.828 1 98.94 175 ILE B CA 1
ATOM 3442 C C . ILE B 1 175 ? -8.164 8.906 10.125 1 98.94 175 ILE B C 1
ATOM 3444 O O . ILE B 1 175 ? -7.781 9.078 11.289 1 98.94 175 ILE B O 1
ATOM 3448 N N . LEU B 1 176 ? -7.34 8.82 9.156 1 98.94 176 LEU B N 1
ATOM 3449 C CA . LEU B 1 176 ? -5.938 9.203 9.297 1 98.94 176 LEU B CA 1
ATOM 3450 C C . LEU B 1 176 ? -5.633 10.469 8.5 1 98.94 176 LEU B C 1
ATOM 3452 O O . LEU B 1 176 ? -5.969 10.555 7.312 1 98.94 176 LEU B O 1
ATOM 3456 N N . LEU B 1 177 ? -5.113 11.5 9.141 1 98.94 177 LEU B N 1
ATOM 3457 C CA . LEU B 1 177 ? -4.652 12.727 8.508 1 98.94 177 LEU B CA 1
ATOM 3458 C C . LEU B 1 177 ? -3.154 12.672 8.227 1 98.94 177 LEU B C 1
ATOM 3460 O O . LEU B 1 177 ? -2.357 12.422 9.133 1 98.94 177 LEU B O 1
ATOM 3464 N N . GLN B 1 178 ? -2.805 12.867 6.969 1 98.88 178 GLN B N 1
ATOM 3465 C CA . GLN B 1 178 ? -1.405 12.828 6.562 1 98.88 178 GLN B CA 1
ATOM 3466 C C . GLN B 1 178 ? -0.975 14.148 5.93 1 98.88 178 GLN B C 1
ATOM 3468 O O . GLN B 1 178 ? -0.807 14.234 4.715 1 98.88 178 GLN B O 1
ATOM 3473 N N . PRO B 1 179 ? -0.774 15.188 6.785 1 98.88 179 PRO B N 1
ATOM 3474 C CA . PRO B 1 179 ? -0.116 16.391 6.254 1 98.88 179 PRO B CA 1
ATOM 3475 C C . PRO B 1 179 ? 1.236 16.078 5.613 1 98.88 179 PRO B C 1
ATOM 3477 O O . PRO B 1 179 ? 2.01 15.281 6.148 1 98.88 179 PRO B O 1
ATOM 3480 N N . ALA B 1 180 ? 1.472 16.672 4.488 1 98.25 180 ALA B N 1
ATOM 3481 C CA . ALA B 1 180 ? 2.68 16.328 3.746 1 98.25 180 ALA B CA 1
ATOM 3482 C C . ALA B 1 180 ? 3.281 17.547 3.059 1 98.25 180 ALA B C 1
ATOM 3484 O O . ALA B 1 180 ? 2.59 18.547 2.832 1 98.25 180 ALA B O 1
ATOM 3485 N N . ALA B 1 181 ? 4.527 17.547 2.84 1 96.62 181 ALA B N 1
ATOM 3486 C CA . ALA B 1 181 ? 5.246 18.312 1.825 1 96.62 181 ALA B CA 1
ATOM 3487 C C . ALA B 1 181 ? 5.855 17.391 0.771 1 96.62 181 ALA B C 1
ATOM 3489 O O . ALA B 1 181 ? 7.074 17.375 0.593 1 96.62 181 ALA B O 1
ATOM 3490 N N . PHE B 1 182 ? 4.98 16.734 0.093 1 95.31 182 PHE B N 1
ATOM 3491 C CA . PHE B 1 182 ? 5.375 15.719 -0.885 1 95.31 182 PHE B CA 1
ATOM 3492 C C . PHE B 1 182 ? 5.754 16.375 -2.209 1 95.31 182 PHE B C 1
ATOM 3494 O O . PHE B 1 182 ? 4.887 16.656 -3.041 1 95.31 182 PHE B O 1
ATOM 3501 N N . ALA B 1 183 ? 7.016 16.516 -2.41 1 94 183 ALA B N 1
ATOM 3502 C CA . ALA B 1 183 ? 7.504 17.203 -3.609 1 94 183 ALA B CA 1
ATOM 3503 C C . ALA B 1 183 ? 7.32 16.328 -4.848 1 94 183 ALA B C 1
ATOM 3505 O O . ALA B 1 183 ? 7.293 15.094 -4.746 1 94 183 ALA B O 1
ATOM 3506 N N . ARG B 1 184 ? 7.172 16.938 -5.984 1 94.12 184 ARG B N 1
ATOM 3507 C CA . ARG B 1 184 ? 7.094 16.203 -7.242 1 94.12 184 ARG B CA 1
ATOM 3508 C C . ARG B 1 184 ? 8.469 15.695 -7.672 1 94.12 184 ARG B C 1
ATOM 3510 O O . ARG B 1 184 ? 8.945 16.031 -8.758 1 94.12 184 ARG B O 1
ATOM 3517 N N . ASP B 1 185 ? 9.062 14.953 -6.844 1 92.56 185 ASP B N 1
ATOM 3518 C CA . ASP B 1 185 ? 10.344 14.297 -7.094 1 92.56 185 ASP B CA 1
ATOM 3519 C C . ASP B 1 185 ? 10.156 12.812 -7.398 1 92.56 185 ASP B C 1
ATOM 3521 O O . ASP B 1 185 ? 9.109 12.406 -7.902 1 92.56 185 ASP B O 1
ATOM 3525 N N . VAL B 1 186 ? 11.125 11.961 -7.223 1 89.69 186 VAL B N 1
ATOM 3526 C CA . VAL B 1 186 ? 11.156 10.562 -7.621 1 89.69 186 VAL B CA 1
ATOM 3527 C C . VAL B 1 186 ? 10.148 9.766 -6.789 1 89.69 186 VAL B C 1
ATOM 3529 O O . VAL B 1 186 ? 9.812 8.633 -7.129 1 89.69 186 VAL B O 1
ATOM 3532 N N . THR B 1 187 ? 9.656 10.383 -5.711 1 91 187 THR B N 1
ATOM 3533 C CA . THR B 1 187 ? 8.766 9.641 -4.828 1 91 187 THR B CA 1
ATOM 3534 C C . THR B 1 187 ? 7.305 9.93 -5.168 1 91 187 THR B C 1
ATOM 3536 O O . THR B 1 187 ? 6.406 9.195 -4.746 1 91 187 THR B O 1
ATOM 3539 N N . TYR B 1 188 ? 7.051 10.961 -5.93 1 95.06 188 TYR B N 1
ATOM 3540 C CA . TYR B 1 188 ? 5.715 11.5 -6.141 1 95.06 188 TYR B CA 1
ATOM 3541 C C . TYR B 1 188 ? 4.832 10.5 -6.879 1 95.06 188 TYR B C 1
ATOM 3543 O O . TYR B 1 188 ? 3.641 10.383 -6.586 1 95.06 188 TYR B O 1
ATOM 3551 N N . ALA B 1 189 ? 5.391 9.75 -7.789 1 94.56 189 ALA B N 1
ATOM 3552 C CA . ALA B 1 189 ? 4.629 8.891 -8.695 1 94.56 189 ALA B CA 1
ATOM 3553 C C . ALA B 1 189 ? 3.885 7.805 -7.926 1 94.56 189 ALA B C 1
ATOM 3555 O O . ALA B 1 189 ? 2.846 7.32 -8.375 1 94.56 189 ALA B O 1
ATOM 3556 N N . THR B 1 190 ? 4.359 7.414 -6.707 1 95.88 190 THR B N 1
ATOM 3557 C CA . THR B 1 190 ? 3.764 6.281 -6.004 1 95.88 190 THR B CA 1
ATOM 3558 C C . THR B 1 190 ? 3.01 6.75 -4.766 1 95.88 190 THR B C 1
ATOM 3560 O O . THR B 1 190 ? 2.578 5.934 -3.947 1 95.88 190 THR B O 1
ATOM 3563 N N . TRP B 1 191 ? 2.893 8.07 -4.613 1 97.62 191 TRP B N 1
ATOM 3564 C CA . TRP B 1 191 ? 2.197 8.602 -3.443 1 97.62 191 TRP B CA 1
ATOM 3565 C C . TRP B 1 191 ? 0.769 8.078 -3.373 1 97.62 191 TRP B C 1
ATOM 3567 O O . TRP B 1 191 ? 0.325 7.602 -2.324 1 97.62 191 TRP B O 1
ATOM 3577 N N . GLN B 1 192 ? 0.062 8.094 -4.484 1 97.88 192 GLN B N 1
ATOM 3578 C CA . GLN B 1 192 ? -1.322 7.633 -4.496 1 97.88 192 GLN B CA 1
ATOM 3579 C C . GLN B 1 192 ? -1.41 6.145 -4.172 1 97.88 192 GLN B C 1
ATOM 3581 O O . GLN B 1 192 ? -2.359 5.699 -3.525 1 97.88 192 GLN B O 1
ATOM 3586 N N . SER B 1 193 ? -0.466 5.344 -4.707 1 98.44 193 SER B N 1
ATOM 3587 C CA . SER B 1 193 ? -0.461 3.916 -4.406 1 98.44 193 SER B CA 1
ATOM 3588 C C . SER B 1 193 ? -0.392 3.67 -2.904 1 98.44 193 SER B C 1
ATOM 3590 O O . SER B 1 193 ? -1.104 2.812 -2.377 1 98.44 193 SER B O 1
ATOM 3592 N N . PHE B 1 194 ? 0.442 4.418 -2.213 1 98.69 194 PHE B N 1
ATOM 3593 C CA . PHE B 1 194 ? 0.55 4.277 -0.766 1 98.69 194 PHE B CA 1
ATOM 3594 C C . PHE B 1 194 ? -0.743 4.707 -0.082 1 98.69 194 PHE B C 1
ATOM 3596 O O . PHE B 1 194 ? -1.231 4.023 0.819 1 98.69 194 PHE B O 1
ATOM 3603 N N . VAL B 1 195 ? -1.306 5.828 -0.522 1 98.88 195 VAL B N 1
ATOM 3604 C CA . VAL B 1 195 ? -2.529 6.352 0.078 1 98.88 195 VAL B CA 1
ATOM 3605 C C . VAL B 1 195 ? -3.646 5.316 -0.043 1 98.88 195 VAL B C 1
ATOM 3607 O O . VAL B 1 195 ? -4.289 4.973 0.95 1 98.88 195 VAL B O 1
ATOM 3610 N N . GLU B 1 196 ? -3.854 4.812 -1.237 1 98.75 196 GLU B N 1
ATOM 3611 C CA . GLU B 1 196 ? -4.934 3.859 -1.473 1 98.75 196 GLU B CA 1
ATOM 3612 C C . GLU B 1 196 ? -4.691 2.557 -0.716 1 98.75 196 GLU B C 1
ATOM 3614 O O . GLU B 1 196 ? -5.605 2.016 -0.092 1 98.75 196 GLU B O 1
ATOM 3619 N N . CYS B 1 197 ? -3.504 2.088 -0.806 1 98.75 197 CYS B N 1
ATOM 3620 C CA . CYS B 1 197 ? -3.18 0.849 -0.11 1 98.75 197 CYS B CA 1
ATOM 3621 C C . CYS B 1 197 ? -3.432 0.982 1.388 1 98.75 197 CYS B C 1
ATOM 3623 O O . CYS B 1 197 ? -4.09 0.132 1.988 1 98.75 197 CYS B O 1
ATOM 3625 N N . ARG B 1 198 ? -2.932 2.076 2.021 1 98.81 198 ARG B N 1
ATOM 3626 C CA . ARG B 1 198 ? -3.086 2.293 3.457 1 98.81 198 ARG B CA 1
ATOM 3627 C C . ARG B 1 198 ? -4.559 2.418 3.838 1 98.81 198 ARG B C 1
ATOM 3629 O O . ARG B 1 198 ? -5 1.832 4.828 1 98.81 198 ARG B O 1
ATOM 3636 N N . ALA B 1 199 ? -5.27 3.182 3.078 1 98.81 199 ALA B N 1
ATOM 3637 C CA . ALA B 1 199 ? -6.684 3.383 3.385 1 98.81 199 ALA B CA 1
ATOM 3638 C C . ALA B 1 199 ? -7.457 2.068 3.303 1 98.81 199 ALA B C 1
ATOM 3640 O O . ALA B 1 199 ? -8.234 1.739 4.203 1 98.81 199 ALA B O 1
ATOM 3641 N N . LEU B 1 200 ? -7.223 1.295 2.273 1 98.06 200 LEU B N 1
ATOM 3642 C CA . LEU B 1 200 ? -8.016 0.097 2.01 1 98.06 200 LEU B CA 1
ATOM 3643 C C . LEU B 1 200 ? -7.625 -1.03 2.961 1 98.06 200 LEU B C 1
ATOM 3645 O O . LEU B 1 200 ? -8.492 -1.689 3.537 1 98.06 200 LEU B O 1
ATOM 3649 N N . GLU B 1 201 ? -6.312 -1.239 3.127 1 97.62 201 GLU B N 1
ATOM 3650 C CA . GLU B 1 201 ? -5.902 -2.377 3.945 1 97.62 201 GLU B CA 1
ATOM 3651 C C . GLU B 1 201 ? -6.305 -2.182 5.402 1 97.62 201 GLU B C 1
ATOM 3653 O O . GLU B 1 201 ? -6.414 -3.15 6.156 1 97.62 201 GLU B O 1
ATOM 3658 N N . ASN B 1 202 ? -6.488 -0.917 5.766 1 98.25 202 ASN B N 1
ATOM 3659 C CA . ASN B 1 202 ? -6.891 -0.607 7.133 1 98.25 202 ASN B CA 1
ATOM 3660 C C . ASN B 1 202 ? -8.375 -0.242 7.211 1 98.25 202 ASN B C 1
ATOM 3662 O O . ASN B 1 202 ? -8.906 -0.032 8.297 1 98.25 202 ASN B O 1
ATOM 3666 N N . GLN B 1 203 ? -9.023 -0.104 6.102 1 97.75 203 GLN B N 1
ATOM 3667 C CA . GLN B 1 203 ? -10.43 0.265 5.977 1 97.75 203 GLN B CA 1
ATOM 3668 C C . GLN B 1 203 ? -10.734 1.535 6.766 1 97.75 203 GLN B C 1
ATOM 3670 O O . GLN B 1 203 ? -11.664 1.558 7.578 1 97.75 203 GLN B O 1
ATOM 3675 N N . VAL B 1 204 ? -10.008 2.592 6.465 1 98.75 204 VAL B N 1
ATOM 3676 C CA . VAL B 1 204 ? -10.156 3.904 7.086 1 98.75 204 VAL B CA 1
ATOM 3677 C C . VAL B 1 204 ? -10.234 4.98 6.004 1 98.75 204 VAL B C 1
ATOM 3679 O O . VAL B 1 204 ? -9.852 4.742 4.855 1 98.75 204 VAL B O 1
ATOM 3682 N N . TYR B 1 205 ? -10.75 6.18 6.387 1 98.94 205 TYR B N 1
ATOM 3683 C CA . TYR B 1 205 ? -10.594 7.359 5.547 1 98.94 205 TYR B CA 1
ATOM 3684 C C . TYR B 1 205 ? -9.18 7.906 5.629 1 98.94 205 TYR B C 1
ATOM 3686 O O . TYR B 1 205 ? -8.562 7.898 6.699 1 98.94 205 TYR B O 1
ATOM 3694 N N . TRP B 1 206 ? -8.68 8.367 4.5 1 98.94 206 TRP B N 1
ATOM 3695 C CA . TRP B 1 206 ? -7.328 8.922 4.469 1 98.94 206 TRP B CA 1
ATOM 3696 C C . TRP B 1 206 ? -7.332 10.328 3.875 1 98.94 206 TRP B C 1
ATOM 3698 O O . TRP B 1 206 ? -7.832 10.539 2.768 1 98.94 206 TRP B O 1
ATOM 3708 N N . ALA B 1 207 ? -6.84 11.297 4.605 1 98.94 207 ALA B N 1
ATOM 3709 C CA . ALA B 1 207 ? -6.66 12.664 4.113 1 98.94 207 ALA B CA 1
ATOM 3710 C C . ALA B 1 207 ? -5.18 12.984 3.934 1 98.94 207 ALA B C 1
ATOM 3712 O O . ALA B 1 207 ? -4.469 13.242 4.91 1 98.94 207 ALA B O 1
ATOM 3713 N N . ALA B 1 208 ? -4.746 12.961 2.734 1 98.94 208 ALA B N 1
ATOM 3714 C CA . ALA B 1 208 ? -3.385 13.367 2.4 1 98.94 208 ALA B CA 1
ATOM 3715 C C . ALA B 1 208 ? -3.348 14.812 1.92 1 98.94 208 ALA B C 1
ATOM 3717 O O . ALA B 1 208 ? -3.859 15.133 0.844 1 98.94 208 ALA B O 1
ATOM 3718 N N . VAL B 1 209 ? -2.723 15.703 2.68 1 98.94 209 VAL B N 1
ATOM 3719 C CA . VAL B 1 209 ? -2.811 17.141 2.398 1 98.94 209 VAL B CA 1
ATOM 3720 C C . VAL B 1 209 ? -1.427 17.688 2.059 1 98.94 209 VAL B C 1
ATOM 3722 O O . VAL B 1 209 ? -0.515 17.641 2.889 1 98.94 209 VAL B O 1
ATOM 3725 N N . ASN B 1 210 ? -1.312 18.156 0.882 1 98.75 210 ASN B N 1
ATOM 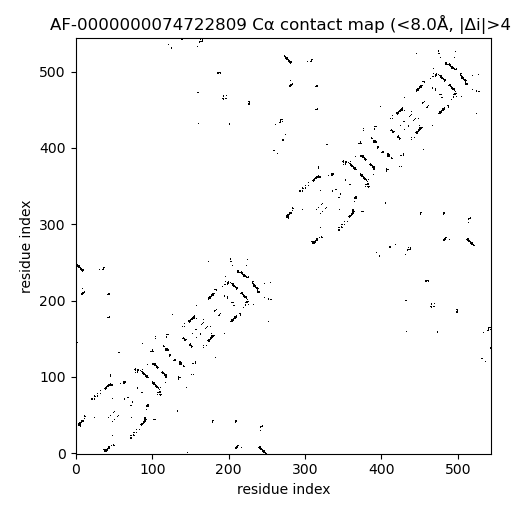3726 C CA . ASN B 1 210 ? -0.056 18.672 0.349 1 98.75 210 ASN B CA 1
ATOM 3727 C C . ASN B 1 210 ? -0.13 20.172 0.088 1 98.75 210 ASN B C 1
ATOM 3729 O O . ASN B 1 210 ? -1.208 20.766 0.157 1 98.75 210 ASN B O 1
ATOM 3733 N N . TYR B 1 211 ? 1.056 20.781 -0.117 1 98.06 211 TYR B N 1
ATOM 3734 C CA . TYR B 1 211 ? 1.097 22.172 -0.576 1 98.06 211 TYR B CA 1
ATOM 3735 C C . TYR B 1 211 ? 0.585 22.281 -2.008 1 98.06 211 TYR B C 1
ATOM 3737 O O . TYR B 1 211 ? 0.537 21.297 -2.738 1 98.06 211 TYR B O 1
ATOM 3745 N N . ALA B 1 212 ? 0.2 23.484 -2.344 1 98 212 ALA B N 1
ATOM 3746 C CA . ALA B 1 212 ? -0.144 23.812 -3.727 1 98 212 ALA B CA 1
ATOM 3747 C C . ALA B 1 212 ? 1.106 24.125 -4.543 1 98 212 ALA B C 1
ATOM 3749 O O . ALA B 1 212 ? 2.211 24.188 -3.996 1 98 212 ALA B O 1
ATOM 3750 N N . GLY B 1 213 ? 0.896 24.266 -5.855 1 96.5 213 GLY B N 1
ATOM 3751 C CA . GLY B 1 213 ? 1.96 24.75 -6.723 1 96.5 213 GLY B CA 1
ATOM 3752 C C . GLY B 1 213 ? 2.584 23.656 -7.57 1 96.5 213 GLY B C 1
ATOM 3753 O O . GLY B 1 213 ? 2.299 22.469 -7.375 1 96.5 213 GLY B O 1
ATOM 3754 N N . PRO B 1 214 ? 3.438 24.047 -8.469 1 94.56 214 PRO B N 1
ATOM 3755 C CA . PRO B 1 214 ? 4.004 23.109 -9.445 1 94.56 214 PRO B CA 1
ATOM 3756 C C . PRO B 1 214 ? 4.961 22.094 -8.812 1 94.56 214 PRO B C 1
ATOM 3758 O O . PRO B 1 214 ? 5.168 21.016 -9.359 1 94.56 214 PRO B O 1
ATOM 3761 N N . ASP B 1 215 ? 5.484 22.438 -7.672 1 94.19 215 ASP B N 1
ATOM 3762 C CA . ASP B 1 215 ? 6.449 21.547 -7.031 1 94.19 215 ASP B CA 1
ATOM 3763 C C . ASP B 1 215 ? 5.754 20.578 -6.094 1 94.19 215 ASP B C 1
ATOM 3765 O O . ASP B 1 215 ? 6.375 19.625 -5.598 1 94.19 215 ASP B O 1
ATOM 3769 N N . PHE B 1 216 ? 4.531 20.828 -5.844 1 96.62 216 PHE B N 1
ATOM 3770 C CA . PHE B 1 216 ? 3.736 20 -4.934 1 96.62 216 PHE B CA 1
ATOM 3771 C C . PHE B 1 216 ? 2.365 19.703 -5.531 1 96.62 216 PHE B C 1
ATOM 3773 O O . PHE B 1 216 ? 2.266 19.203 -6.652 1 96.62 216 PHE B O 1
ATOM 3780 N N . GLY B 1 217 ? 1.3 19.922 -4.82 1 98 217 GLY B N 1
ATOM 3781 C CA . GLY B 1 217 ? -0.05 19.641 -5.273 1 98 217 GLY B CA 1
ATOM 3782 C C . GLY B 1 217 ? -0.463 18.203 -5.031 1 98 217 GLY B C 1
ATOM 3783 O O . GLY B 1 217 ? 0.278 17.422 -4.41 1 98 217 GLY B O 1
ATOM 3784 N N . GLY B 1 218 ? -1.732 17.969 -5.418 1 98.44 218 GLY B N 1
ATOM 3785 C CA . GLY B 1 218 ? -2.197 16.594 -5.484 1 98.44 218 GLY B CA 1
ATOM 3786 C C . GLY B 1 218 ? -2.719 16.078 -4.156 1 98.44 218 GLY B C 1
ATOM 3787 O O . GLY B 1 218 ? -2.676 14.875 -3.895 1 98.44 218 GLY B O 1
ATOM 3788 N N . SER B 1 219 ? -3.195 16.969 -3.262 1 98.88 219 SER B N 1
ATOM 3789 C CA . SER B 1 219 ? -3.836 16.469 -2.047 1 98.88 219 SER B CA 1
ATOM 3790 C C . SER B 1 219 ? -4.926 15.453 -2.371 1 98.88 219 SER B C 1
ATOM 3792 O O . SER B 1 219 ? -5.59 15.555 -3.406 1 98.88 219 SER B O 1
ATOM 3794 N N . MET B 1 220 ? -5.09 14.484 -1.487 1 98.94 220 MET B N 1
ATOM 3795 C CA . MET B 1 220 ? -5.996 13.383 -1.811 1 98.94 220 MET B CA 1
ATOM 3796 C C . MET B 1 220 ? -6.938 13.094 -0.646 1 98.94 220 MET B C 1
ATOM 3798 O O . MET B 1 220 ? -6.547 13.211 0.517 1 98.94 220 MET B O 1
ATOM 3802 N N . TRP B 1 221 ? -8.125 12.758 -0.94 1 98.88 221 TRP B N 1
ATOM 3803 C CA . TRP B 1 221 ? -9.078 12.109 -0.045 1 98.88 221 TRP B CA 1
ATOM 3804 C C . TRP B 1 221 ? -9.406 10.695 -0.526 1 98.88 221 TRP B C 1
ATOM 3806 O O . TRP B 1 221 ? -9.906 10.516 -1.637 1 98.88 221 TRP B O 1
ATOM 3816 N N . CYS B 1 222 ? -9.086 9.742 0.252 1 98.88 222 CYS B N 1
ATOM 3817 C CA . CYS B 1 222 ? -9.344 8.352 -0.101 1 98.88 222 CYS B CA 1
ATOM 3818 C C . CYS B 1 222 ? -10.336 7.719 0.867 1 98.88 222 CYS B C 1
ATOM 3820 O O . CYS B 1 222 ? -10.086 7.664 2.072 1 98.88 222 CYS B O 1
ATOM 3822 N N . PRO B 1 223 ? -11.461 7.242 0.385 1 98.62 223 PRO B N 1
ATOM 3823 C CA . PRO B 1 223 ? -12.406 6.512 1.237 1 98.62 223 PRO B CA 1
ATOM 3824 C C . PRO B 1 223 ? -11.891 5.133 1.636 1 98.62 223 PRO B C 1
ATOM 3826 O O . PRO B 1 223 ? -10.852 4.691 1.141 1 98.62 223 PRO B O 1
ATOM 3829 N N . PRO B 1 224 ? -12.586 4.477 2.598 1 98.31 224 PRO B N 1
ATOM 3830 C CA . PRO B 1 224 ? -12.125 3.182 3.102 1 98.31 224 PRO B CA 1
ATOM 3831 C C . PRO B 1 224 ? -12.203 2.078 2.051 1 98.31 224 PRO B C 1
ATOM 3833 O O . PRO B 1 224 ? -11.734 0.961 2.287 1 98.31 224 PRO B O 1
ATOM 3836 N N . TRP B 1 225 ? -12.781 2.398 0.909 1 97.19 225 TRP B N 1
ATOM 3837 C CA . TRP B 1 225 ? -12.828 1.5 -0.24 1 97.19 225 TRP B CA 1
ATOM 3838 C C . TRP B 1 225 ? -12.844 2.287 -1.546 1 97.19 225 TRP B C 1
ATOM 3840 O O . TRP B 1 225 ? -13.453 3.355 -1.626 1 97.19 225 TRP B O 1
ATOM 3850 N N . VAL B 1 226 ? -12.164 1.769 -2.521 1 97.44 226 VAL B N 1
ATOM 3851 C CA . VAL B 1 226 ? -12.117 2.35 -3.859 1 97.44 226 VAL B CA 1
ATOM 3852 C C . VAL B 1 226 ? -12.391 1.269 -4.902 1 97.44 226 VAL B C 1
ATOM 3854 O O . VAL B 1 226 ? -11.719 0.238 -4.93 1 97.44 226 VAL B O 1
ATOM 3857 N N . ASP B 1 227 ? -13.406 1.521 -5.703 1 94.5 227 ASP B N 1
ATOM 3858 C CA . ASP B 1 227 ? -13.727 0.541 -6.734 1 94.5 227 ASP B CA 1
ATOM 3859 C C . ASP B 1 227 ? -13.438 1.096 -8.125 1 94.5 227 ASP B C 1
ATOM 3861 O O . ASP B 1 227 ? -13.68 0.423 -9.133 1 94.5 227 ASP B O 1
ATOM 3865 N N . GLY B 1 228 ? -12.961 2.312 -8.203 1 93.25 228 GLY B N 1
ATOM 3866 C CA . GLY B 1 228 ? -12.531 2.912 -9.461 1 93.25 228 GLY B CA 1
ATOM 3867 C C . GLY B 1 228 ? -13.672 3.531 -10.242 1 93.25 228 GLY B C 1
ATOM 3868 O O . GLY B 1 228 ? -13.445 4.207 -11.25 1 93.25 228 GLY B O 1
ATOM 3869 N N . LYS B 1 229 ? -14.898 3.365 -9.797 1 92.62 229 LYS B N 1
ATOM 3870 C CA . LYS B 1 229 ? -16.062 3.898 -10.508 1 92.62 229 LYS B CA 1
ATOM 3871 C C . LYS B 1 229 ? -16.922 4.754 -9.594 1 92.62 229 LYS B C 1
ATOM 3873 O O . LYS B 1 229 ? -16.938 5.98 -9.711 1 92.62 229 LYS B O 1
ATOM 3878 N N . HIS B 1 230 ? -17.484 4.164 -8.648 1 91.56 230 HIS B N 1
ATOM 3879 C CA . HIS B 1 230 ? -18.406 4.844 -7.738 1 91.56 230 HIS B CA 1
ATOM 3880 C C . HIS B 1 230 ? -17.656 5.438 -6.551 1 91.56 230 HIS B C 1
ATOM 3882 O O . HIS B 1 230 ? -18.078 6.461 -6 1 91.56 230 HIS B O 1
ATOM 3888 N N . LYS B 1 231 ? -16.688 4.742 -6.137 1 94.12 231 LYS B N 1
ATOM 3889 C CA . LYS B 1 231 ? -15.812 5.188 -5.062 1 94.12 231 LYS B CA 1
ATOM 3890 C C . LYS B 1 231 ? -14.375 5.355 -5.566 1 94.12 231 LYS B C 1
ATOM 3892 O O . LYS B 1 231 ? -13.75 4.383 -5.992 1 94.12 231 LYS B O 1
ATOM 3897 N N . ILE B 1 232 ? -13.969 6.605 -5.48 1 96.5 232 ILE B N 1
ATOM 3898 C CA . ILE B 1 232 ? -12.648 6.898 -6.039 1 96.5 232 ILE B CA 1
ATOM 3899 C C . ILE B 1 232 ? -11.844 7.73 -5.047 1 96.5 232 ILE B C 1
ATOM 3901 O O . ILE B 1 232 ? -12.406 8.359 -4.148 1 96.5 232 ILE B O 1
ATOM 3905 N N . THR B 1 233 ? -10.531 7.684 -5.195 1 97.75 233 THR B N 1
ATOM 3906 C CA . THR B 1 233 ? -9.664 8.641 -4.52 1 97.75 233 THR B CA 1
ATOM 3907 C C . THR B 1 233 ? -9.719 10 -5.199 1 97.75 233 THR B C 1
ATOM 3909 O O . THR B 1 233 ? -9.375 10.133 -6.371 1 97.75 233 THR B O 1
ATOM 3912 N N . SER B 1 234 ? -10.188 11.008 -4.43 1 98.12 234 SER B N 1
ATOM 3913 C CA . SER B 1 234 ? -10.188 12.367 -4.961 1 98.12 234 SER B CA 1
ATOM 3914 C C . SER B 1 234 ? -8.789 12.977 -4.922 1 98.12 234 SER B C 1
ATOM 3916 O O . SER B 1 234 ? -8.055 12.789 -3.951 1 98.12 234 SER B O 1
ATOM 3918 N N . ARG B 1 235 ? -8.414 13.641 -5.914 1 97.88 235 ARG B N 1
ATOM 3919 C CA . ARG B 1 235 ? -7.113 14.289 -6.008 1 97.88 235 ARG B CA 1
ATOM 3920 C C . ARG B 1 235 ? -7.258 15.734 -6.48 1 97.88 235 ARG B C 1
ATOM 3922 O O . ARG B 1 235 ? -7.859 15.992 -7.523 1 97.88 235 ARG B O 1
ATOM 3929 N N . ILE B 1 236 ? -6.66 16.594 -5.711 1 98.25 236 ILE B N 1
ATOM 3930 C CA . ILE B 1 236 ? -6.699 18.016 -6.043 1 98.25 236 ILE B CA 1
ATOM 3931 C C . ILE B 1 236 ? -5.574 18.344 -7.023 1 98.25 236 ILE B C 1
ATOM 3933 O O . ILE B 1 236 ? -4.5 17.75 -6.969 1 98.25 236 ILE B O 1
ATOM 3937 N N . GLY B 1 237 ? -5.781 19.234 -7.969 1 97.69 237 GLY B N 1
ATOM 3938 C CA . GLY B 1 237 ? -4.73 19.688 -8.867 1 97.69 237 GLY B CA 1
ATOM 3939 C C . GLY B 1 237 ? -3.619 20.438 -8.156 1 97.69 237 GLY B C 1
ATOM 3940 O O . GLY B 1 237 ? -3.197 20.047 -7.066 1 97.69 237 GLY B O 1
ATOM 3941 N N . MET B 1 238 ? -3.041 21.453 -8.695 1 98.06 238 MET B N 1
ATOM 3942 C CA . MET B 1 238 ? -1.906 22.188 -8.141 1 98.06 238 MET B CA 1
ATOM 3943 C C . MET B 1 238 ? -2.355 23.516 -7.547 1 98.06 238 MET B C 1
ATOM 3945 O O . MET B 1 238 ? -1.548 24.25 -6.973 1 98.06 238 MET B O 1
ATOM 3949 N N . GLU B 1 239 ? -3.619 23.844 -7.656 1 98.19 239 GLU B N 1
ATOM 3950 C CA . GLU B 1 239 ? -4.113 25.156 -7.273 1 98.19 239 GLU B CA 1
ATOM 3951 C C . GLU B 1 239 ? -4.25 25.281 -5.758 1 98.19 239 GLU B C 1
ATOM 3953 O O . GLU B 1 239 ? -4.496 24.281 -5.07 1 98.19 239 GLU B O 1
ATOM 3958 N N . GLU B 1 240 ? -4.07 26.453 -5.25 1 98.25 240 GLU B N 1
ATOM 3959 C CA . GLU B 1 240 ? -4.438 26.719 -3.865 1 98.25 240 GLU B CA 1
ATOM 3960 C C . GLU B 1 240 ? -5.949 26.656 -3.672 1 98.25 240 GLU B C 1
ATOM 3962 O O . GLU B 1 240 ? -6.699 27.359 -4.359 1 98.25 240 GLU B O 1
ATOM 3967 N N . THR B 1 241 ? -6.406 25.828 -2.83 1 98.5 241 THR B N 1
ATOM 3968 C CA . THR B 1 241 ? -7.84 25.641 -2.631 1 98.5 241 THR B CA 1
ATOM 3969 C C . THR B 1 241 ? -8.117 24.859 -1.349 1 98.5 241 THR B C 1
ATOM 3971 O O . THR B 1 241 ? -7.191 24.328 -0.732 1 98.5 241 THR B O 1
ATOM 3974 N N . VAL B 1 242 ? -9.266 24.984 -0.867 1 98.81 242 VAL B N 1
ATOM 3975 C CA . VAL B 1 242 ? -9.766 24.141 0.214 1 98.81 242 VAL B CA 1
ATOM 3976 C C . VAL B 1 242 ? -10.922 23.281 -0.295 1 98.81 242 VAL B C 1
ATOM 3978 O O . VAL B 1 242 ? -11.938 23.797 -0.763 1 98.81 242 VAL B O 1
ATOM 3981 N N . VAL B 1 243 ? -10.797 21.984 -0.29 1 98.88 243 VAL B N 1
ATOM 3982 C CA . VAL B 1 243 ? -11.836 21.062 -0.737 1 98.88 243 VAL B CA 1
ATOM 3983 C C . VAL B 1 243 ? -12.352 20.25 0.447 1 98.88 243 VAL B C 1
ATOM 3985 O O . VAL B 1 243 ? -11.555 19.688 1.209 1 98.88 243 VAL B O 1
ATOM 3988 N N . VAL B 1 244 ? -13.641 20.188 0.61 1 98.88 244 VAL B N 1
ATOM 3989 C CA . VAL B 1 244 ? -14.242 19.531 1.764 1 98.88 244 VAL B CA 1
ATOM 3990 C C . VAL B 1 244 ? -14.812 18.172 1.348 1 98.88 244 VAL B C 1
ATOM 3992 O O . VAL B 1 244 ? -15.492 18.062 0.324 1 98.88 244 VAL B O 1
ATOM 3995 N N . HIS B 1 245 ? -14.508 17.172 2.084 1 98.75 245 HIS B N 1
ATOM 3996 C CA . HIS B 1 245 ? -15.031 15.828 1.911 1 98.75 245 HIS B CA 1
ATOM 3997 C C . HIS B 1 245 ? -15.781 15.359 3.156 1 98.75 245 HIS B C 1
ATOM 3999 O O . HIS B 1 245 ? -15.617 15.938 4.234 1 98.75 245 HIS B O 1
ATOM 4005 N N . GLU B 1 246 ? -16.578 14.328 2.98 1 98.56 246 GLU B N 1
ATOM 4006 C CA . GLU B 1 246 ? -17.391 13.844 4.09 1 98.56 246 GLU B CA 1
ATOM 4007 C C . GLU B 1 246 ? -17.078 12.391 4.414 1 98.56 246 GLU B C 1
ATOM 4009 O O . GLU B 1 246 ? -17.031 11.547 3.516 1 98.56 246 GLU B O 1
ATOM 4014 N N . ALA B 1 247 ? -16.844 12.148 5.66 1 98.75 247 ALA B N 1
ATOM 4015 C CA . ALA B 1 247 ? -16.734 10.789 6.195 1 98.75 247 ALA B CA 1
ATOM 4016 C C . ALA B 1 247 ? -18 10.398 6.945 1 98.75 247 ALA B C 1
ATOM 4018 O O . ALA B 1 247 ? -18.578 11.211 7.676 1 98.75 247 ALA B O 1
ATOM 4019 N N . THR B 1 248 ? -18.438 9.172 6.785 1 98.75 248 THR B N 1
ATOM 4020 C CA . THR B 1 248 ? -19.609 8.695 7.504 1 98.75 248 THR B CA 1
ATOM 4021 C C . THR B 1 248 ? -19.312 7.371 8.203 1 98.75 248 THR B C 1
ATOM 4023 O O . THR B 1 248 ? -18.594 6.531 7.672 1 98.75 248 THR B O 1
ATOM 4026 N N . LYS B 1 249 ? -19.922 7.258 9.383 1 98.38 249 LYS B N 1
ATOM 4027 C CA . LYS B 1 249 ? -19.828 5.984 10.094 1 98.38 249 LYS B CA 1
ATOM 4028 C C . LYS B 1 249 ? -20.469 4.855 9.289 1 98.38 249 LYS B C 1
ATOM 4030 O O . LYS B 1 249 ? -20 3.713 9.336 1 98.38 249 LYS B O 1
ATOM 4035 N N . ASP B 1 250 ? -21.469 5.164 8.547 1 98.06 250 ASP B N 1
ATOM 4036 C CA . ASP B 1 250 ? -22.203 4.176 7.758 1 98.06 250 ASP B CA 1
ATOM 4037 C C . ASP B 1 250 ? -21.297 3.564 6.688 1 98.06 250 ASP B C 1
ATOM 4039 O O . ASP B 1 250 ? -21.344 2.357 6.445 1 98.06 250 ASP B O 1
ATOM 4043 N N . GLU B 1 251 ? -20.547 4.383 6.086 1 97.75 251 GLU B N 1
ATOM 4044 C CA . GLU B 1 251 ? -19.641 3.867 5.066 1 97.75 251 GLU B CA 1
ATOM 4045 C C . GLU B 1 251 ? -18.578 2.945 5.68 1 97.75 251 GLU B C 1
ATOM 4047 O O . GLU B 1 251 ? -18.25 1.907 5.102 1 97.75 251 GLU B O 1
ATOM 4052 N N . LEU B 1 252 ? -18.062 3.309 6.797 1 97.88 252 LEU B N 1
ATOM 4053 C CA . LEU B 1 252 ? -17.109 2.463 7.496 1 97.88 252 LEU B CA 1
ATOM 4054 C C . LEU B 1 252 ? -17.719 1.105 7.828 1 97.88 252 LEU B C 1
ATOM 4056 O O . LEU B 1 252 ? -17.109 0.066 7.582 1 97.88 252 LEU B O 1
ATOM 4060 N N . ARG B 1 253 ? -18.891 1.132 8.367 1 96.88 253 ARG B N 1
ATOM 4061 C CA . ARG B 1 253 ? -19.578 -0.103 8.734 1 96.88 253 ARG B CA 1
ATOM 4062 C C . ARG B 1 253 ? -19.844 -0.962 7.5 1 96.88 253 ARG B C 1
ATOM 4064 O O . ARG B 1 253 ? -19.641 -2.178 7.531 1 96.88 253 ARG B O 1
ATOM 4071 N N . SER B 1 254 ? -20.312 -0.322 6.461 1 96.25 254 SER B N 1
ATOM 4072 C CA . SER B 1 254 ? -20.625 -1.025 5.227 1 96.25 254 SER B CA 1
ATOM 4073 C C . SER B 1 254 ? -19.406 -1.699 4.633 1 96.25 254 SER B C 1
ATOM 4075 O O . SER B 1 254 ? -19.453 -2.859 4.219 1 96.25 254 SER B O 1
ATOM 4077 N N . VAL B 1 255 ? -18.312 -1.021 4.594 1 95.75 255 VAL B N 1
ATOM 4078 C CA . VAL B 1 255 ? -17.078 -1.545 4.004 1 95.75 255 VAL B CA 1
ATOM 4079 C C . VAL B 1 255 ? -16.562 -2.715 4.84 1 95.75 255 VAL B C 1
ATOM 4081 O O . VAL B 1 255 ? -16.156 -3.744 4.297 1 95.75 255 VAL B O 1
ATOM 4084 N N . LYS B 1 256 ? -16.594 -2.594 6.102 1 93.81 256 LYS B N 1
ATOM 4085 C CA . LYS B 1 256 ? -16.109 -3.639 6.992 1 93.81 256 LYS B CA 1
ATOM 4086 C C . LYS B 1 256 ? -16.969 -4.887 6.91 1 93.81 256 LYS B C 1
ATOM 4088 O O . LYS B 1 256 ? -16.484 -6.008 7.059 1 93.81 256 LYS B O 1
ATOM 4093 N N . SER B 1 257 ? -18.234 -4.684 6.656 1 92.88 257 SER B N 1
ATOM 4094 C CA . SER B 1 257 ? -19.141 -5.812 6.527 1 92.88 257 SER B CA 1
ATOM 4095 C C . SER B 1 257 ? -18.984 -6.496 5.172 1 92.88 257 SER B C 1
ATOM 4097 O O . SER B 1 257 ? -19.109 -7.719 5.07 1 92.88 257 SER B O 1
ATOM 4099 N N . SER B 1 258 ? -18.719 -5.703 4.168 1 91.44 258 SER B N 1
ATOM 4100 C CA . SER B 1 258 ? -18.656 -6.223 2.805 1 91.44 258 SER B CA 1
ATOM 4101 C C . SER B 1 258 ? -17.297 -6.875 2.537 1 91.44 258 SER B C 1
ATOM 4103 O O . SER B 1 258 ? -17.203 -7.852 1.79 1 91.44 258 SER B O 1
ATOM 4105 N N . PHE B 1 259 ? -16.281 -6.305 3.096 1 91.56 259 PHE B N 1
ATOM 4106 C CA . PHE B 1 259 ? -14.914 -6.777 2.908 1 91.56 259 PHE B CA 1
ATOM 4107 C C . PHE B 1 259 ? -14.273 -7.145 4.246 1 91.56 259 PHE B C 1
ATOM 4109 O O . PHE B 1 259 ? -13.594 -6.32 4.859 1 91.56 259 PHE B O 1
ATOM 4116 N N . GLN B 1 260 ? -14.305 -8.383 4.598 1 87.44 260 GLN B N 1
ATOM 4117 C CA . GLN B 1 260 ? -14.008 -8.812 5.957 1 87.44 260 GLN B CA 1
ATOM 4118 C C . GLN B 1 260 ? -12.555 -9.273 6.082 1 87.44 260 GLN B C 1
ATOM 4120 O O . GLN B 1 260 ? -12.258 -10.227 6.812 1 87.44 260 GLN B O 1
ATOM 4125 N N . PHE B 1 261 ? -11.664 -8.648 5.371 1 84.81 261 PHE B N 1
ATOM 4126 C CA . PHE B 1 261 ? -10.305 -9.164 5.41 1 84.81 261 PHE B CA 1
ATOM 4127 C C . PHE B 1 261 ? -9.625 -8.805 6.727 1 84.81 261 PHE B C 1
ATOM 4129 O O . PHE B 1 261 ? -8.688 -9.477 7.148 1 84.81 261 PHE B O 1
ATOM 4136 N N . MET B 1 262 ? -10.164 -7.82 7.465 1 87.94 262 MET B N 1
ATOM 4137 C CA . MET B 1 262 ? -9.57 -7.484 8.758 1 87.94 262 MET B CA 1
ATOM 4138 C C . MET B 1 262 ? -9.859 -8.57 9.789 1 87.94 262 MET B C 1
ATOM 4140 O O . MET B 1 262 ? -9.086 -8.773 10.719 1 87.94 262 MET B O 1
ATOM 4144 N N . ARG B 1 263 ? -10.906 -9.273 9.547 1 86.44 263 ARG B N 1
ATOM 4145 C CA . ARG B 1 263 ? -11.258 -10.359 10.453 1 86.44 263 ARG B CA 1
ATOM 4146 C C . ARG B 1 263 ? -10.281 -11.523 10.32 1 86.44 263 ARG B C 1
ATOM 4148 O O . ARG B 1 263 ? -10.055 -12.258 11.281 1 86.44 263 ARG B O 1
ATOM 4155 N N . CYS B 1 264 ? -9.656 -11.672 9.156 1 89.19 264 CYS B N 1
ATOM 4156 C CA . CYS B 1 264 ? -8.773 -12.797 8.867 1 89.19 264 CYS B CA 1
ATOM 4157 C C . CYS B 1 264 ? -7.312 -12.398 9.016 1 89.19 264 CYS B C 1
ATOM 4159 O O . CYS B 1 264 ? -6.418 -13.18 8.711 1 89.19 264 CYS B O 1
ATOM 4161 N N . ARG B 1 265 ? -7.172 -11.188 9.5 1 92.31 265 ARG B N 1
ATOM 4162 C CA . ARG B 1 265 ? -5.816 -10.664 9.641 1 92.31 265 ARG B CA 1
ATOM 4163 C C . ARG B 1 265 ? -5.043 -11.438 10.711 1 92.31 265 ARG B C 1
ATOM 4165 O O . ARG B 1 265 ? -5.621 -11.859 11.711 1 92.31 265 ARG B O 1
ATOM 4172 N N . LYS B 1 266 ? -3.729 -11.609 10.453 1 94.69 266 LYS B N 1
ATOM 4173 C CA . LYS B 1 266 ? -2.785 -12.172 11.414 1 94.69 266 LYS B CA 1
ATOM 4174 C C . LYS B 1 266 ? -1.648 -11.195 11.711 1 94.69 266 LYS B C 1
ATOM 4176 O O . LYS B 1 266 ? -1.293 -10.375 10.859 1 94.69 266 LYS B O 1
ATOM 4181 N N . GLU B 1 267 ? -1.192 -11.258 12.961 1 95.12 267 GLU B N 1
ATOM 4182 C CA . GLU B 1 267 ? 0.036 -10.516 13.227 1 95.12 267 GLU B CA 1
ATOM 4183 C C . GLU B 1 267 ? 1.227 -11.141 12.508 1 95.12 267 GLU B C 1
ATOM 4185 O O . GLU B 1 267 ? 1.228 -12.344 12.219 1 95.12 267 GLU B O 1
ATOM 4190 N N . ARG B 1 268 ? 2.176 -10.305 12.219 1 95.56 268 ARG B N 1
ATOM 4191 C CA . ARG B 1 268 ? 3.338 -10.758 11.461 1 95.56 268 ARG B CA 1
ATOM 4192 C C . ARG B 1 268 ? 3.961 -11.992 12.102 1 95.56 268 ARG B C 1
ATOM 4194 O O . ARG B 1 268 ? 4.301 -12.953 11.406 1 95.56 268 ARG B O 1
ATOM 4201 N N . GLY B 1 269 ? 4.027 -12.008 13.414 1 93.94 269 GLY B N 1
ATOM 4202 C CA . GLY B 1 269 ? 4.676 -13.094 14.133 1 93.94 269 GLY B CA 1
ATOM 4203 C C . GLY B 1 269 ? 3.873 -14.383 14.117 1 93.94 269 GLY B C 1
ATOM 4204 O O . GLY B 1 269 ? 4.383 -15.445 14.492 1 93.94 269 GLY B O 1
ATOM 4205 N N . GLU B 1 270 ? 2.648 -14.352 13.609 1 95.5 270 GLU B N 1
ATOM 4206 C CA . GLU B 1 270 ? 1.775 -15.523 13.617 1 95.5 270 GLU B CA 1
ATOM 4207 C C . GLU B 1 270 ? 1.984 -16.375 12.367 1 95.5 270 GLU B C 1
ATOM 4209 O O . GLU B 1 270 ? 1.514 -17.516 12.297 1 95.5 270 GLU B O 1
ATOM 4214 N N . TYR B 1 271 ? 2.652 -15.844 11.422 1 96.19 271 TYR B N 1
ATOM 4215 C CA . TYR B 1 271 ? 2.943 -16.609 10.219 1 96.19 271 TYR B CA 1
ATOM 4216 C C . TYR B 1 271 ? 4.105 -17.562 10.445 1 96.19 271 TYR B C 1
ATOM 4218 O O . TYR B 1 271 ? 5.125 -17.188 11.031 1 96.19 271 TYR B O 1
ATOM 4226 N N . LYS B 1 272 ? 3.945 -18.828 10.094 1 92.94 272 LYS B N 1
ATOM 4227 C CA . LYS B 1 272 ? 4.957 -19.875 10.289 1 92.94 272 LYS B CA 1
ATOM 4228 C C . LYS B 1 272 ? 5.738 -20.125 9 1 92.94 272 LYS B C 1
ATOM 4230 O O . LYS B 1 272 ? 5.211 -19.938 7.902 1 92.94 272 LYS B O 1
#

pLDDT: mean 94.88, std 6.86, range [58.5, 98.94]

Solvent-accessible surface area (backbone atoms only — not comparable to full-atom values): 27478 Å² total; per-residue (Å²): 107,63,44,34,42,20,39,32,21,44,64,63,63,59,88,64,60,90,55,57,70,62,57,38,30,47,52,51,37,53,52,61,70,71,37,76,87,36,48,29,38,35,32,14,41,24,23,51,70,32,82,47,69,60,46,62,74,34,43,88,74,56,35,49,58,73,89,38,65,78,32,58,58,43,36,53,45,21,53,45,14,44,74,64,57,12,27,37,34,34,13,32,38,25,77,52,96,84,38,35,23,51,24,40,37,30,27,36,38,84,33,44,78,74,42,67,30,38,33,53,48,70,42,65,43,88,94,36,64,38,68,82,60,35,37,64,30,76,47,71,36,66,47,78,56,84,88,36,37,32,26,61,47,41,45,57,33,72,63,38,61,34,58,54,44,33,38,30,65,74,64,52,24,46,33,38,39,28,23,12,70,60,45,70,51,57,62,42,63,45,48,61,23,40,52,49,34,55,13,41,65,57,49,15,34,30,40,35,18,14,26,14,36,91,56,33,21,51,26,31,43,29,48,39,53,50,38,67,72,91,32,54,68,46,66,44,65,39,63,65,48,61,52,70,44,78,46,44,57,64,58,47,52,50,49,50,68,60,50,56,60,72,78,71,60,63,60,48,87,72,62,80,107,63,44,34,42,21,39,32,20,44,66,63,64,58,87,65,60,90,55,56,69,61,56,38,32,48,53,51,36,52,53,60,70,71,36,77,89,38,49,28,39,34,32,13,41,24,24,51,71,32,82,48,69,61,44,62,74,34,42,88,76,57,36,48,57,75,88,37,64,79,33,60,57,44,38,53,44,22,53,43,15,42,73,64,57,12,28,38,34,33,12,32,38,25,75,52,96,84,38,35,23,52,24,39,37,29,27,35,40,84,33,44,77,73,44,67,32,37,33,52,48,72,45,66,43,87,94,37,64,36,68,82,62,36,39,64,31,76,47,70,35,64,48,76,56,86,88,38,37,33,24,61,48,40,46,58,32,70,63,37,61,33,59,53,44,32,39,31,66,74,67,53,25,46,34,38,41,27,24,13,73,58,46,69,51,55,61,40,63,44,47,61,23,40,51,50,34,53,13,41,64,57,50,15,34,31,40,37,17,13,27,14,36,92,56,33,20,51,26,31,44,29,50,39,55,51,39,68,72,90,30,55,68,45,66,44,64,38,62,66,47,61,51,71,46,77,46,46,56,64,57,49,54,49,48,51,68,60,51,54,60,74,78,71,60,64,59,48,86,70,62,80

Organism: NCBI:txid2562239

Foldseek 3Di:
DKFKEKFFAAAFADVVNPDAPLVLLVRVLVQLLPAPAGQEYEAAFAPSLGDDDNCLVPVVRFEDDLQDCPTRNLVSVLVSLQVRQHKYWGWTFYADPVGTFTKIWIAGSNSDTDKMDTAADADPDWPGNCVVRHDHDDDWIWDDGPRFIETEHEAVSLVDLVNLCCSLPVVVGQEYEYRYADFPTPCNVCVVVSQQCSLQVSLHWYWYHYHADPGIAWTWTAGSDAPPPPGHIDTTGRDRGMDMDMDDPVSSVVSCVVPVVVVVDDDPVPDD/DKFKEKFFAAAFADVVRPDAPLVLLVRVLVQLLPAPAGQEYEAAFAPSLGDDDNCLVPVVRFEDDLQDCPTRNLVSVLVSLQVRQHKYWGWTFYADPVGTFTKIWIAGSNSDTDKMDTAADADPDWPGDCVVRHDHDDDWIWDDGPRFIETEHEAVSLVDLVNLCCSLPVVVGQEYEYRYADFPTPCNVCVVVSQACSLQVSLHWYWYHYHADPGIAWTWTAGSDAPPPPGHIDTTGRDRGMDMDMDDPVSSVVSCVVPVVVVVDDDPVPDD

Secondary structure (DSSP, 8-state):
-EEEEEEEEPPPPPSS-SS-HHHHHHHHHHHHHTSPP-SEEEPPTTTBT-SSHHHHHTHHHH---TTSTTSHHHHHHHHHHHHHT-EEEEEEEEEETTEEEEEEEEE-TTS-EEEEEE-SS---STT--GGGT-------EEEEETTEEEEE--GGGGG-HHHHHIIIIIS--SEEEEE----SSTTGGGHHHHHHHHHHHHT-EEEEE---STTS---EEE-S---SSSS--EE--SS-EEEEEEEEHHHHHHHHHH-GGGGG---GGG--/-EEEEEEEEPPPPPSS-SS-HHHHHHHHHHHHHTSPP-SEEEPPTTTBT-SSHHHHHTHHHH---TTSTTSHHHHHHHHHHHHHT-EEEEEEEEEETTEEEEEEEEE-TTS-EEEEEE-SS---STT--GGGT-------EEEEETTEEEEE--GGGGG-HHHHHIIIIIS--SEEEEE----SSTTGGGHHHHHHHHHHHHT-EEEEE---STTS---EEE-S---SSSS--EE--SS-EEEEEEEEHHHHHHHHHH-GGGGG---GGG--